Protein AF-A0A943FJ13-F1 (afdb_monomer)

Mean predicted aligned error: 11.62 Å

Foldseek 3Di:
DVVVVVVVVVVVVVVVVPPPPDDPPQWWKFKACPDDDDDDDDDDHRHTDRDPQVNLVNDAAAIEIETPEAAEDDDAEEREHQHHYEYADQQYEYEDPHYEYYEYQAEYEYAAYEYHYAFEHYEWDNLHEYEDDQNYEYEHEHQEQRGEHYEAWAANTEYAFNHEFEYAYNESYEYAAAPGTANYEYHYAANYHFEHPHLFYESYEYRHQEEYEAAEEEAEDCARYEYAAYEYEHQEYEFFNEHAADDADDDQRGGGRRRASYEQEDACGNSHHHHAAHNEYEFDGPHDWNYYFDYHNPDDDTAACRYQWYKTQHDDQRRHHPQWFWFDDPRITIIDGQPCDAFGKTQDFGDHDPQKDWDQDPVRITTIHGDDDDDDDDPPPDDDDDDDDDDDDDDDDDDDDDDDDDDDDDDDDDDDDDDDDD

Sequence (422 aa):
MKKALATILALVMAIGLCSVSWADDPVTLKVDPSVSYTTAPARAADATYKTIAEAITAAQAGDTIALVNDLTVDGDSYTEVKKALTIDFGGCTMTVAAGGGFDVYSDLTLKNGTLECLKWAAWVQSGAKLTVAADMVINATSTDANKGGITVQNTGSEVTVYGKVTAAGGAAISGIGNASDGGVTINIEDGAVVTNTNDGGLGIYYPNTSNLNIKGGTITGATGIYVKCGSVSVTGGTIVGNGAKADYAYYGNGGNPTGEALVIDKCNYPGGDPAVSITGGTFSSTNANAVGSYVGNNATGVVTGFITGGTFSSDVDAYVAADKIVQKDGGAYKVVADGAITSGTYTSQPTVPSGYKATKNDDGTWTVTKISYYYYPSTSDTTTSTTTKGSPKTFDAGIAVYVGMALTSAAGVAFVGKKRED

Nearest PDB structures (foldseek):
  3lmw-assembly2_B  TM=2.935E-01  e=5.568E+00  Alteromonas macleodii
  5awf-assembly1_A  TM=1.704E-01  e=4.156E+00  Escherichia coli K-12

Radius of gyration: 32.46 Å; Cα contacts (8 Å, |Δi|>4): 1187; chains: 1; bounding box: 78×74×121 Å

Structure (mmCIF, N/CA/C/O backbone):
data_AF-A0A943FJ13-F1
#
_entry.id   AF-A0A943FJ13-F1
#
loop_
_atom_site.group_PDB
_atom_site.id
_atom_site.type_symbol
_atom_site.label_atom_id
_atom_site.label_alt_id
_atom_site.label_comp_id
_atom_site.label_asym_id
_atom_site.label_entity_id
_atom_site.label_seq_id
_atom_site.pdbx_PDB_ins_code
_atom_site.Cartn_x
_atom_site.Cartn_y
_atom_site.Cartn_z
_atom_site.occupancy
_atom_site.B_iso_or_equiv
_atom_site.auth_seq_id
_atom_site.auth_comp_id
_atom_site.auth_asym_id
_atom_site.auth_atom_id
_atom_site.pdbx_PDB_model_num
ATOM 1 N N . MET A 1 1 ? -48.781 27.548 -11.319 1.00 54.28 1 MET A N 1
ATOM 2 C CA . MET A 1 1 ? -47.658 26.582 -11.268 1.00 54.28 1 MET A CA 1
ATOM 3 C C . MET A 1 1 ? -46.482 27.033 -10.400 1.00 54.28 1 MET A C 1
ATOM 5 O O . MET A 1 1 ? -46.085 26.258 -9.547 1.00 54.28 1 MET A O 1
ATOM 9 N N . LYS A 1 2 ? -45.962 28.268 -10.515 1.00 48.81 2 LYS A N 1
ATOM 10 C CA . LYS A 1 2 ? -44.795 28.710 -9.713 1.00 48.81 2 LYS A CA 1
ATOM 11 C C . LYS A 1 2 ? -45.011 28.726 -8.185 1.00 48.81 2 LYS A C 1
ATOM 13 O O . LYS A 1 2 ? -44.095 28.392 -7.448 1.00 48.81 2 LYS A O 1
ATOM 18 N N . LYS A 1 3 ? -46.220 29.055 -7.702 1.00 51.66 3 LYS A N 1
ATOM 19 C CA . LYS A 1 3 ? -46.510 29.097 -6.253 1.00 51.66 3 LYS A CA 1
ATOM 20 C C . LYS A 1 3 ? -46.591 27.712 -5.599 1.00 51.66 3 LYS A C 1
ATOM 22 O O . LYS A 1 3 ? -46.098 27.573 -4.493 1.00 51.66 3 LYS A O 1
ATOM 27 N N . ALA A 1 4 ? -47.131 26.708 -6.299 1.00 53.12 4 ALA A N 1
ATOM 28 C CA . ALA A 1 4 ? -47.214 25.328 -5.806 1.00 53.12 4 ALA A CA 1
ATOM 29 C C . ALA A 1 4 ? -45.840 24.636 -5.781 1.00 53.12 4 ALA A C 1
ATOM 31 O O . ALA A 1 4 ? -45.531 23.899 -4.851 1.00 53.12 4 ALA A O 1
ATOM 32 N N . LEU A 1 5 ? -44.982 24.935 -6.765 1.00 54.38 5 LEU A N 1
ATOM 33 C CA . LEU A 1 5 ? -43.621 24.400 -6.815 1.00 54.38 5 LEU A CA 1
ATOM 34 C C . LEU A 1 5 ? -42.754 24.935 -5.663 1.00 54.38 5 LEU A C 1
ATOM 36 O O . LEU A 1 5 ? -41.988 24.182 -5.075 1.00 54.38 5 LEU A O 1
ATOM 40 N N . ALA A 1 6 ? -42.929 26.207 -5.287 1.00 61.34 6 ALA A N 1
ATOM 41 C CA . ALA A 1 6 ? -42.230 26.800 -4.148 1.00 61.34 6 ALA A CA 1
ATOM 42 C C . ALA A 1 6 ? -42.679 26.212 -2.797 1.00 61.34 6 ALA A C 1
ATOM 44 O O . ALA A 1 6 ? -41.857 26.058 -1.900 1.00 61.34 6 ALA A O 1
ATOM 45 N N . THR A 1 7 ? -43.958 25.842 -2.649 1.00 61.25 7 THR A N 1
ATOM 46 C CA . THR A 1 7 ? -44.456 25.205 -1.415 1.00 61.25 7 THR A CA 1
ATOM 47 C C . THR A 1 7 ? -43.967 23.766 -1.284 1.00 61.25 7 THR A C 1
ATOM 49 O O . THR A 1 7 ? -43.598 23.351 -0.192 1.00 61.25 7 THR A O 1
ATOM 52 N N . ILE A 1 8 ? -43.898 23.024 -2.394 1.00 64.06 8 ILE A N 1
ATOM 53 C CA . ILE A 1 8 ? -43.337 21.665 -2.421 1.00 64.06 8 ILE A CA 1
ATOM 54 C C . ILE A 1 8 ? -41.833 21.703 -2.136 1.00 64.06 8 ILE A C 1
ATOM 56 O O . ILE A 1 8 ? -41.353 20.919 -1.328 1.00 64.06 8 ILE A O 1
ATOM 60 N N . LEU A 1 9 ? -41.093 22.650 -2.721 1.00 59.88 9 LEU A N 1
ATOM 61 C CA . LEU A 1 9 ? -39.654 22.780 -2.479 1.00 59.88 9 LEU A CA 1
ATOM 62 C C . LEU A 1 9 ? -39.345 23.185 -1.026 1.00 59.88 9 LEU A C 1
ATOM 64 O O . LEU A 1 9 ? -38.411 22.658 -0.432 1.00 59.88 9 LEU A O 1
ATOM 68 N N . ALA A 1 10 ? -40.157 24.061 -0.426 1.00 60.78 10 ALA A N 1
ATOM 69 C CA . ALA A 1 10 ? -40.035 24.415 0.989 1.00 60.78 10 ALA A CA 1
ATOM 70 C C . ALA A 1 10 ? -40.387 23.242 1.923 1.00 60.78 10 ALA A C 1
ATOM 72 O O . ALA A 1 10 ? -39.731 23.067 2.944 1.00 60.78 10 ALA A O 1
ATOM 73 N N . LEU A 1 11 ? -41.370 22.408 1.564 1.00 53.53 11 LEU A N 1
ATOM 74 C CA . LEU A 1 11 ? -41.727 21.214 2.333 1.00 53.53 11 LEU A CA 1
ATOM 75 C C . LEU A 1 11 ? -40.648 20.120 2.224 1.00 53.53 11 LEU A C 1
ATOM 77 O O . LEU A 1 11 ? -40.318 19.497 3.224 1.00 53.53 11 LEU A O 1
ATOM 81 N N . VAL A 1 12 ? -40.041 19.933 1.046 1.00 62.28 12 VAL A N 1
ATOM 82 C CA . VAL A 1 12 ? -38.918 18.997 0.834 1.00 62.28 12 VAL A CA 1
ATOM 83 C C . VAL A 1 12 ? -37.669 19.447 1.599 1.00 62.28 12 VAL A C 1
ATOM 85 O O . VAL A 1 12 ? -37.006 18.620 2.218 1.00 62.28 12 VAL A O 1
ATOM 88 N N . MET A 1 13 ? -37.382 20.752 1.635 1.00 68.31 13 MET A N 1
ATOM 89 C CA . MET A 1 13 ? -36.284 21.282 2.453 1.00 68.31 13 MET A CA 1
ATOM 90 C C . MET A 1 13 ? -36.580 21.208 3.959 1.00 68.31 13 MET A C 1
ATOM 92 O O . MET A 1 13 ? -35.665 20.957 4.736 1.00 68.31 13 MET A O 1
ATOM 96 N N . ALA A 1 14 ? -37.839 21.356 4.385 1.00 53.69 14 ALA A N 1
ATOM 97 C CA . ALA A 1 14 ? -38.231 21.198 5.788 1.00 53.69 14 ALA A CA 1
ATOM 98 C C . ALA A 1 14 ? -38.194 19.730 6.258 1.00 53.69 14 ALA A C 1
ATOM 100 O O . ALA A 1 14 ? -37.802 19.472 7.390 1.00 53.69 14 ALA A O 1
ATOM 101 N N . ILE A 1 15 ? -38.518 18.762 5.390 1.00 55.47 15 ILE A N 1
ATOM 102 C CA . ILE A 1 15 ? -38.408 17.323 5.697 1.00 55.47 15 ILE A CA 1
ATOM 103 C C . ILE A 1 15 ? -36.936 16.872 5.768 1.00 55.47 15 ILE A C 1
ATOM 105 O O . ILE A 1 15 ? -36.626 15.964 6.530 1.00 55.47 15 ILE A O 1
ATOM 109 N N . GLY A 1 16 ? -36.019 17.539 5.054 1.00 53.47 16 GLY A N 1
ATOM 110 C CA . GLY A 1 16 ? -34.569 17.328 5.193 1.00 53.47 16 GLY A CA 1
ATOM 111 C C . GLY A 1 16 ? -33.933 17.968 6.440 1.00 53.47 16 GLY A C 1
ATOM 112 O O . GLY A 1 16 ? -32.789 17.657 6.754 1.00 53.47 16 GLY A O 1
ATOM 113 N N . LEU A 1 17 ? -34.655 18.855 7.141 1.00 48.06 17 LEU A N 1
ATOM 114 C CA . LEU A 1 17 ? -34.206 19.545 8.363 1.00 48.06 17 LEU A CA 1
ATOM 115 C C . LEU A 1 17 ? -34.873 19.034 9.645 1.00 48.06 17 LEU A C 1
ATOM 117 O O . LEU A 1 17 ? -34.413 19.349 10.742 1.00 48.06 17 LEU A O 1
ATOM 121 N N . CYS A 1 18 ? -35.936 18.240 9.536 1.00 46.47 18 CYS A N 1
ATOM 122 C CA . CYS A 1 18 ? -36.378 17.416 10.646 1.00 46.47 18 CYS A CA 1
ATOM 123 C C . CYS A 1 18 ? -35.369 16.278 10.787 1.00 46.47 18 CYS A C 1
ATOM 125 O O . CYS A 1 18 ? -35.421 15.311 10.029 1.00 46.47 18 CYS A O 1
ATOM 127 N N . SER A 1 19 ? -34.456 16.386 11.756 1.00 51.34 19 SER A N 1
ATOM 128 C CA . SER A 1 19 ? -33.797 15.206 12.296 1.00 51.34 19 SER A CA 1
ATOM 129 C C . SER A 1 19 ? -34.906 14.234 12.671 1.00 51.34 19 SER A C 1
ATOM 131 O O . SER A 1 19 ? -35.690 14.451 13.596 1.00 51.34 19 SER A O 1
ATOM 133 N N . VAL A 1 20 ? -35.038 13.180 11.880 1.00 51.69 20 VAL A N 1
ATOM 134 C CA . VAL A 1 20 ? -35.719 11.979 12.312 1.00 51.69 20 VAL A CA 1
ATOM 135 C C . VAL A 1 20 ? -34.952 11.517 13.547 1.00 51.69 20 VAL A C 1
ATOM 137 O O . VAL A 1 20 ? -33.942 10.837 13.438 1.00 51.69 20 VAL A O 1
ATOM 140 N N . SER A 1 21 ? -35.407 11.943 14.730 1.00 51.91 21 SER A N 1
ATOM 141 C CA . SER A 1 21 ? -35.077 11.317 16.007 1.00 51.91 21 SER A CA 1
ATOM 142 C C . SER A 1 21 ? -35.782 9.961 16.027 1.00 51.91 21 SER A C 1
ATOM 144 O O . SER A 1 21 ? -36.773 9.746 16.727 1.00 51.91 21 SER A O 1
ATOM 146 N N . TRP A 1 22 ? -35.364 9.077 15.132 1.00 45.53 22 TRP A N 1
ATOM 147 C CA . TRP A 1 22 ? -35.743 7.685 15.189 1.00 45.53 22 TRP A CA 1
ATOM 148 C C . TRP A 1 22 ? -34.782 7.057 16.175 1.00 45.53 22 TRP A C 1
ATOM 150 O O . TRP A 1 22 ? -33.584 7.059 15.933 1.00 45.53 22 TRP A O 1
ATOM 160 N N . ALA A 1 23 ? -35.366 6.678 17.310 1.00 41.59 23 ALA A N 1
ATOM 161 C CA . ALA A 1 23 ? -34.898 5.708 18.282 1.00 41.59 23 ALA A CA 1
ATOM 162 C C . ALA A 1 23 ? -33.373 5.532 18.371 1.00 41.59 23 ALA A C 1
ATOM 164 O O . ALA A 1 23 ? -32.757 4.923 17.500 1.00 41.59 23 ALA A O 1
ATOM 165 N N . ASP A 1 24 ? -32.813 5.950 19.512 1.00 48.47 24 ASP A N 1
ATOM 166 C CA . ASP A 1 24 ? -31.720 5.221 20.159 1.00 48.47 24 ASP A CA 1
ATOM 167 C C . ASP A 1 24 ? -32.179 3.763 20.346 1.00 48.47 24 ASP A C 1
ATOM 169 O O . ASP A 1 24 ? -32.567 3.356 21.443 1.00 48.47 24 ASP A O 1
ATOM 173 N N . ASP A 1 25 ? -32.215 2.964 19.280 1.00 48.44 25 ASP A N 1
ATOM 174 C CA . ASP A 1 25 ? -32.141 1.527 19.454 1.00 48.44 25 ASP A CA 1
ATOM 175 C C . ASP A 1 25 ? -30.810 1.315 20.181 1.00 48.44 25 ASP A C 1
ATOM 177 O O . ASP A 1 25 ? -29.758 1.700 19.660 1.00 48.44 25 ASP A O 1
ATOM 181 N N . PRO A 1 26 ? -30.826 0.832 21.435 1.00 56.75 26 PRO A N 1
ATOM 182 C CA . PRO A 1 26 ? -29.617 0.780 22.231 1.00 56.75 26 PRO A CA 1
ATOM 183 C C . PRO A 1 26 ? -28.610 -0.117 21.514 1.00 56.75 26 PRO A C 1
ATOM 185 O O . PRO A 1 26 ? -28.847 -1.317 21.347 1.00 56.75 26 PRO A O 1
ATOM 188 N N . VAL A 1 27 ? -27.478 0.461 21.101 1.00 63.78 27 VAL A N 1
ATOM 189 C CA . VAL A 1 27 ? -26.366 -0.324 20.567 1.00 63.78 27 VAL A CA 1
ATOM 190 C C . VAL A 1 27 ? -25.996 -1.367 21.614 1.00 63.78 27 VAL A C 1
ATOM 192 O O . VAL A 1 27 ? -25.780 -1.050 22.786 1.00 63.78 27 VAL A O 1
ATOM 195 N N . THR A 1 28 ? -25.991 -2.629 21.197 1.00 73.00 28 THR A N 1
ATOM 196 C CA . THR A 1 28 ? -25.788 -3.770 22.084 1.00 73.00 28 THR A CA 1
ATOM 197 C C . THR A 1 28 ? -24.521 -4.500 21.651 1.00 73.00 28 THR A C 1
ATOM 199 O O . THR A 1 28 ? -24.536 -5.346 20.769 1.00 73.00 28 THR A O 1
ATOM 202 N N . LEU A 1 29 ? -23.389 -4.174 22.262 1.00 80.56 29 LEU A N 1
ATOM 203 C CA . LEU A 1 29 ? -22.121 -4.854 21.990 1.00 80.56 29 LEU A CA 1
ATOM 204 C C . LEU A 1 29 ? -22.019 -6.115 22.836 1.00 80.56 29 LEU A C 1
ATOM 206 O O . LEU A 1 29 ? -22.237 -6.040 24.043 1.00 80.56 29 LEU A O 1
ATOM 210 N N . LYS A 1 30 ? -21.637 -7.245 22.244 1.00 81.44 30 LYS A N 1
ATOM 211 C CA . LYS A 1 30 ? -21.411 -8.496 22.981 1.00 81.44 30 LYS A CA 1
ATOM 212 C C . LYS A 1 30 ? -19.928 -8.776 23.137 1.00 81.44 30 LYS A C 1
ATOM 214 O O . LYS A 1 30 ? -19.161 -8.516 22.218 1.00 81.44 30 LYS A O 1
ATOM 219 N N . VAL A 1 31 ? -19.536 -9.350 24.270 1.00 78.06 31 VAL A N 1
ATOM 220 C CA . VAL A 1 31 ? -18.182 -9.891 24.453 1.00 78.06 31 VAL A CA 1
ATOM 221 C C . VAL A 1 31 ? -18.281 -11.385 24.711 1.00 78.06 31 VAL A C 1
ATOM 223 O O . VAL A 1 31 ? -18.960 -11.788 25.655 1.00 78.06 31 VAL A O 1
ATOM 226 N N . ASP A 1 32 ? -17.642 -12.189 23.863 1.00 77.06 32 ASP A N 1
ATOM 227 C CA . ASP A 1 32 ? -17.625 -13.648 23.992 1.00 77.06 32 ASP A CA 1
ATOM 228 C C . ASP A 1 32 ? -16.552 -14.088 25.009 1.00 77.06 32 ASP A C 1
ATOM 230 O O . ASP A 1 32 ? -15.364 -13.889 24.747 1.00 77.06 32 ASP A O 1
ATOM 234 N N . PRO A 1 33 ? -16.940 -14.685 26.157 1.00 64.56 33 PRO A N 1
ATOM 235 C CA . PRO A 1 33 ? -16.017 -15.134 27.194 1.00 64.56 33 PRO A CA 1
ATOM 236 C C . PRO A 1 33 ? -15.471 -16.554 26.958 1.00 64.56 33 PRO A C 1
ATOM 238 O O . PRO A 1 33 ? -14.921 -17.144 27.888 1.00 64.56 33 PRO A O 1
ATOM 241 N N . SER A 1 34 ? -15.655 -17.156 25.775 1.00 64.56 34 SER A N 1
ATOM 242 C CA . SER A 1 34 ? -15.267 -18.547 25.477 1.00 64.56 34 SER A CA 1
ATOM 243 C C . SER A 1 34 ? -13.762 -18.857 25.624 1.00 64.56 34 SER A C 1
ATOM 245 O O . SER A 1 34 ? -13.361 -20.019 25.521 1.00 64.56 34 SER A O 1
ATOM 247 N N . VAL A 1 35 ? -12.935 -17.861 25.965 1.00 53.75 35 VAL A N 1
ATOM 248 C CA . VAL A 1 35 ? -11.511 -17.995 26.293 1.00 53.75 35 VAL A CA 1
ATOM 249 C C . VAL A 1 35 ? -11.299 -17.756 27.798 1.00 53.75 35 VAL A C 1
ATOM 251 O O . VAL A 1 35 ? -11.453 -16.655 28.312 1.00 53.75 35 VAL A O 1
ATOM 254 N N . SER A 1 36 ? -10.974 -18.812 28.548 1.00 44.34 36 SER A N 1
ATOM 255 C CA . SER A 1 36 ? -10.918 -18.785 30.018 1.00 44.34 36 SER A CA 1
ATOM 256 C C . SER A 1 36 ? -9.566 -18.334 30.592 1.00 44.34 36 SER A C 1
ATOM 258 O O . SER A 1 36 ? -8.538 -18.923 30.254 1.00 44.34 36 SER A O 1
ATOM 260 N N . TYR A 1 37 ? -9.581 -17.428 31.582 1.00 45.62 37 TYR A N 1
ATOM 261 C CA . TYR A 1 37 ? -8.458 -17.179 32.501 1.00 45.62 37 TYR A CA 1
ATOM 262 C C . TYR A 1 37 ? -8.814 -17.491 33.958 1.00 45.62 37 TYR A C 1
ATOM 264 O O . TYR A 1 37 ? -9.945 -17.327 34.420 1.00 45.62 37 TYR A O 1
ATOM 272 N N . THR A 1 38 ? -7.803 -17.919 34.710 1.00 42.84 38 THR A N 1
ATOM 273 C CA . THR A 1 38 ? -7.877 -18.204 36.143 1.00 42.84 38 THR A CA 1
ATOM 274 C C . THR A 1 38 ? -8.174 -16.920 36.927 1.00 42.84 38 THR A C 1
ATOM 276 O O . THR A 1 38 ? -7.341 -16.019 36.965 1.00 42.84 38 THR A O 1
ATOM 279 N N . THR A 1 39 ? -9.340 -16.862 37.584 1.00 46.12 39 THR A N 1
ATOM 280 C CA . THR A 1 39 ? -9.834 -15.800 38.501 1.00 46.12 39 THR A CA 1
ATOM 281 C C . THR A 1 39 ? -10.393 -14.497 37.901 1.00 46.12 39 THR A C 1
ATOM 283 O O . THR A 1 39 ? -10.200 -13.418 38.454 1.00 46.12 39 THR A O 1
ATOM 286 N N . ALA A 1 40 ? -11.177 -14.579 36.826 1.00 44.56 40 ALA A N 1
ATOM 287 C CA . ALA A 1 40 ? -12.059 -13.475 36.430 1.00 44.56 40 ALA A CA 1
ATOM 288 C C . ALA A 1 40 ? -13.373 -13.491 37.246 1.00 44.56 40 ALA A C 1
ATOM 290 O O . ALA A 1 40 ? -13.840 -14.581 37.592 1.00 44.56 40 ALA A O 1
ATOM 291 N N . PRO A 1 41 ? -14.011 -12.338 37.543 1.00 47.97 41 PRO A N 1
ATOM 292 C CA . PRO A 1 41 ? -15.395 -12.344 38.016 1.00 47.97 41 PRO A CA 1
ATOM 293 C C . PRO A 1 41 ? -16.268 -13.089 36.999 1.00 47.97 41 PRO A C 1
ATOM 295 O O . PRO A 1 41 ? -16.017 -13.005 35.797 1.00 47.97 41 PRO A O 1
ATOM 298 N N . ALA A 1 42 ? -17.277 -13.825 37.473 1.00 50.62 42 ALA A N 1
ATOM 299 C CA . ALA A 1 42 ? -18.216 -14.526 36.604 1.00 50.62 42 ALA A CA 1
ATOM 300 C C . ALA A 1 42 ? -18.863 -13.521 35.637 1.00 50.62 42 ALA A C 1
ATOM 302 O O . ALA A 1 42 ? -19.718 -12.727 36.028 1.00 50.62 42 ALA A O 1
ATOM 303 N N . ARG A 1 43 ? -18.411 -13.519 34.383 1.00 59.66 43 ARG A N 1
ATOM 304 C CA . ARG A 1 43 ? -18.986 -12.702 33.322 1.00 59.66 43 ARG A CA 1
ATOM 305 C C . ARG A 1 43 ? -20.122 -13.517 32.721 1.00 59.66 43 ARG A C 1
ATOM 307 O O . ARG A 1 43 ? -19.913 -14.668 32.345 1.00 59.66 43 ARG A O 1
ATOM 314 N N . ALA A 1 44 ? -21.331 -12.963 32.699 1.00 59.50 44 ALA A N 1
ATOM 315 C CA . ALA A 1 44 ? -22.440 -13.634 32.036 1.00 59.50 44 ALA A CA 1
ATOM 316 C C . ALA A 1 44 ? -22.083 -13.817 30.553 1.00 59.50 44 ALA A C 1
ATOM 318 O O . ALA A 1 44 ? -21.618 -12.867 29.916 1.00 59.50 44 ALA A O 1
ATOM 319 N N . ALA A 1 45 ? -22.298 -15.021 30.016 1.00 61.75 45 ALA A N 1
ATOM 320 C CA . ALA A 1 45 ? -22.388 -15.192 28.572 1.00 61.75 45 ALA A CA 1
ATOM 321 C C . ALA A 1 45 ? -23.427 -14.180 28.053 1.00 61.75 45 ALA A C 1
ATOM 323 O O . ALA A 1 45 ? -24.468 -14.010 28.687 1.00 61.75 45 ALA A O 1
ATOM 324 N N . ASP A 1 46 ? -23.102 -13.461 26.976 1.00 65.81 46 ASP A N 1
ATOM 325 C CA . ASP A 1 46 ? -23.937 -12.399 26.393 1.00 65.81 46 ASP A CA 1
ATOM 326 C C . ASP A 1 46 ? -24.040 -11.079 27.183 1.00 65.81 46 ASP A C 1
ATOM 328 O O . ASP A 1 46 ? -25.014 -10.343 27.023 1.00 65.81 46 ASP A O 1
ATOM 332 N N . ALA A 1 47 ? -23.045 -10.720 28.003 1.00 76.44 47 ALA A N 1
ATOM 333 C CA . ALA A 1 47 ? -22.986 -9.369 28.568 1.00 76.44 47 ALA A CA 1
ATOM 334 C C . ALA A 1 47 ? -23.011 -8.298 27.456 1.00 76.44 47 ALA A C 1
ATOM 336 O O . ALA A 1 47 ? -22.237 -8.373 26.499 1.00 76.44 47 ALA A O 1
ATOM 337 N N . THR A 1 48 ? -23.894 -7.304 27.608 1.00 84.25 48 THR A N 1
ATOM 338 C CA . THR A 1 48 ? -24.130 -6.249 26.616 1.00 84.25 48 THR A CA 1
ATOM 339 C C . THR A 1 48 ? -23.562 -4.905 27.058 1.00 84.25 48 THR A C 1
ATOM 341 O O . THR A 1 48 ? -23.768 -4.508 28.208 1.00 84.25 48 THR A O 1
ATOM 344 N N . TYR A 1 49 ? -22.931 -4.164 26.150 1.00 86.56 49 TYR A N 1
ATOM 345 C CA . TYR A 1 49 ? -22.353 -2.841 26.420 1.00 86.56 49 TYR A CA 1
ATOM 346 C C . TYR A 1 49 ? -22.894 -1.792 25.449 1.00 86.56 49 TYR A C 1
ATOM 348 O O . TYR A 1 49 ? -23.196 -2.122 24.303 1.00 86.56 49 TYR A O 1
ATOM 356 N N . LYS A 1 50 ? -23.000 -0.536 25.901 1.00 84.62 50 LYS A N 1
ATOM 357 C CA . LYS A 1 50 ? -23.515 0.573 25.080 1.00 84.62 50 LYS A CA 1
ATOM 358 C C . LYS A 1 50 ? -22.432 1.203 24.216 1.00 84.62 50 LYS A C 1
ATOM 360 O O . LYS A 1 50 ? -22.712 1.675 23.122 1.00 84.62 50 LYS A O 1
ATOM 365 N N . THR A 1 51 ? -21.198 1.226 24.717 1.00 89.50 51 THR A N 1
ATOM 366 C CA . THR A 1 51 ? -20.058 1.832 24.024 1.00 89.50 51 THR A CA 1
ATOM 367 C C . THR A 1 51 ? -18.934 0.828 23.803 1.00 89.50 51 THR A C 1
ATOM 369 O O . THR A 1 51 ? -18.732 -0.102 24.592 1.00 89.50 51 THR A O 1
ATOM 372 N N . ILE A 1 52 ? -18.150 1.049 22.745 1.00 92.00 52 ILE A N 1
ATOM 373 C CA . ILE A 1 52 ? -16.976 0.219 22.449 1.00 92.00 52 ILE A CA 1
ATOM 374 C C . ILE A 1 52 ? -15.944 0.266 23.588 1.00 92.00 52 ILE A C 1
ATOM 376 O O . ILE A 1 52 ? -15.343 -0.751 23.927 1.00 92.00 52 ILE A O 1
ATOM 380 N N . ALA A 1 53 ? -15.791 1.423 24.241 1.00 91.31 53 ALA A N 1
ATOM 381 C CA . ALA A 1 53 ? -14.851 1.617 25.340 1.00 91.31 53 ALA A CA 1
ATOM 382 C C . ALA A 1 53 ? -15.232 0.797 26.587 1.00 91.31 53 ALA A C 1
ATOM 384 O O . ALA A 1 53 ? -14.364 0.192 27.222 1.00 91.31 53 ALA A O 1
ATOM 385 N N . GLU A 1 54 ? -16.524 0.725 26.923 1.00 90.50 54 GLU A N 1
ATOM 386 C CA . GLU A 1 54 ? -17.023 -0.134 28.006 1.00 90.50 54 GLU A CA 1
ATOM 387 C C . GLU A 1 54 ? -16.787 -1.618 27.694 1.00 90.50 54 GLU A C 1
ATOM 389 O O . GLU A 1 54 ? -16.313 -2.360 28.560 1.00 90.50 54 GLU A O 1
ATOM 394 N N . ALA A 1 55 ? -17.053 -2.039 26.451 1.00 91.19 55 ALA A N 1
ATOM 395 C CA . ALA A 1 55 ? -16.822 -3.414 26.014 1.00 91.19 55 ALA A CA 1
ATOM 396 C C . ALA A 1 55 ? -15.337 -3.805 26.127 1.00 91.19 55 ALA A C 1
ATOM 398 O O . ALA A 1 55 ? -15.024 -4.838 26.720 1.00 91.19 55 ALA A O 1
ATOM 399 N N . ILE A 1 56 ? -14.419 -2.953 25.649 1.00 92.62 56 ILE A N 1
ATOM 400 C CA . ILE A 1 56 ? -12.958 -3.150 25.744 1.00 92.62 56 ILE A CA 1
ATOM 401 C C . ILE A 1 56 ? -12.483 -3.170 27.203 1.00 92.62 56 ILE A C 1
ATOM 403 O O . ILE A 1 56 ? -11.641 -3.989 27.592 1.00 92.62 56 ILE A O 1
ATOM 407 N N . THR A 1 57 ? -13.025 -2.282 28.040 1.00 92.12 57 THR A N 1
ATOM 408 C CA . THR A 1 57 ? -12.680 -2.224 29.468 1.00 92.12 57 THR A CA 1
ATOM 409 C C . THR A 1 57 ? -13.007 -3.544 30.151 1.00 92.12 57 THR A C 1
ATOM 411 O O . THR A 1 57 ? -12.172 -4.089 30.878 1.00 92.12 57 THR A O 1
ATOM 414 N N . ALA A 1 58 ? -14.190 -4.086 29.868 1.00 88.44 58 ALA A N 1
ATOM 415 C CA . ALA A 1 58 ? -14.635 -5.344 30.435 1.00 88.44 58 ALA A CA 1
ATOM 416 C C . ALA A 1 58 ? -13.959 -6.573 29.792 1.00 88.44 58 ALA A C 1
ATOM 418 O O . ALA A 1 58 ? -13.856 -7.603 30.456 1.00 88.44 58 ALA A O 1
ATOM 419 N N . ALA A 1 59 ? -13.499 -6.476 28.536 1.00 88.75 59 ALA A N 1
ATOM 420 C CA . ALA A 1 59 ? -12.867 -7.566 27.793 1.00 88.75 59 ALA A CA 1
ATOM 421 C C . ALA A 1 59 ? -11.562 -8.073 28.428 1.00 88.75 59 ALA A C 1
ATOM 423 O O . ALA A 1 59 ? -10.815 -7.321 29.067 1.00 88.75 59 ALA A O 1
ATOM 424 N N . GLN A 1 60 ? -11.272 -9.355 28.232 1.00 89.75 60 GLN A N 1
ATOM 425 C CA . GLN A 1 60 ? -9.993 -9.993 28.529 1.00 89.75 60 GLN A CA 1
ATOM 426 C C . GLN A 1 60 ? -9.153 -10.114 27.255 1.00 89.75 60 GLN A C 1
ATOM 428 O O . GLN A 1 60 ? -9.659 -9.962 26.147 1.00 89.75 60 GLN A O 1
ATOM 433 N N . ALA A 1 61 ? -7.848 -10.342 27.409 1.00 91.62 61 ALA A N 1
ATOM 434 C CA . ALA A 1 61 ? -6.997 -10.584 26.250 1.00 91.62 61 ALA A CA 1
ATOM 435 C C . ALA A 1 61 ? -7.477 -11.845 25.502 1.00 91.62 61 ALA A C 1
ATOM 437 O O . ALA A 1 61 ? -7.767 -12.851 26.130 1.00 91.62 61 ALA A O 1
ATOM 438 N N . GLY A 1 62 ? -7.562 -11.794 24.178 1.00 90.06 62 GLY A N 1
ATOM 439 C CA . GLY A 1 62 ? -8.092 -12.864 23.334 1.00 90.06 62 GLY A CA 1
ATOM 440 C C . GLY A 1 62 ? -9.609 -12.828 23.116 1.00 90.06 62 GLY A C 1
ATOM 441 O O . GLY A 1 62 ? -10.084 -13.556 22.247 1.00 90.06 62 GLY A O 1
ATOM 442 N N . ASP A 1 63 ? -10.361 -11.986 23.833 1.00 91.44 63 ASP A N 1
ATOM 443 C CA . ASP A 1 63 ? -11.815 -11.881 23.652 1.00 91.44 63 ASP A CA 1
ATOM 444 C C . ASP A 1 63 ? -12.185 -11.359 22.252 1.00 91.44 63 ASP A C 1
ATOM 446 O O . ASP A 1 63 ? -11.454 -10.587 21.617 1.00 91.44 63 ASP A O 1
ATOM 450 N N . THR A 1 64 ? -13.392 -11.727 21.811 1.00 92.88 64 THR A N 1
ATOM 451 C CA . THR A 1 64 ? -14.057 -11.111 20.658 1.00 92.88 64 THR A CA 1
ATOM 452 C C . THR A 1 64 ? -15.176 -10.183 21.121 1.00 92.88 64 THR A C 1
ATOM 454 O O . THR A 1 64 ? -16.058 -10.594 21.877 1.00 92.88 64 THR A O 1
ATOM 457 N N . ILE A 1 65 ? -15.155 -8.943 20.636 1.00 93.38 65 ILE A N 1
ATOM 458 C CA . ILE A 1 65 ? -16.231 -7.961 20.780 1.00 93.38 65 ILE A CA 1
ATOM 459 C C . ILE A 1 65 ? -17.031 -7.947 19.477 1.00 93.38 65 ILE A C 1
ATOM 461 O O . ILE A 1 65 ? -16.456 -7.690 18.424 1.00 93.38 65 ILE A O 1
ATOM 465 N N . ALA A 1 66 ? -18.334 -8.208 19.542 1.00 93.25 66 ALA A N 1
ATOM 466 C CA . ALA A 1 66 ? -19.221 -8.221 18.384 1.00 93.25 66 ALA A CA 1
ATOM 467 C C . ALA A 1 66 ? -20.177 -7.021 18.394 1.00 93.25 66 ALA A C 1
ATOM 469 O O . ALA A 1 66 ? -20.873 -6.785 19.391 1.00 93.25 66 ALA A O 1
ATOM 470 N N . LEU A 1 67 ? -20.238 -6.295 17.277 1.00 91.38 67 LEU A N 1
ATOM 471 C CA . LEU A 1 67 ? -21.316 -5.347 16.995 1.00 91.38 67 LEU A CA 1
ATOM 472 C C . LEU A 1 67 ? -22.546 -6.124 16.512 1.00 91.38 67 LEU A C 1
ATOM 474 O O . LEU A 1 67 ? -22.430 -7.071 15.737 1.00 91.38 67 LEU A O 1
ATOM 478 N N . VAL A 1 68 ? -23.727 -5.723 16.984 1.00 88.81 68 VAL A N 1
ATOM 479 C CA . VAL A 1 68 ? -25.014 -6.292 16.531 1.00 88.81 68 VAL A CA 1
ATOM 480 C C . VAL A 1 68 ? -25.915 -5.257 15.848 1.00 88.81 68 VAL A C 1
ATOM 482 O O . VAL A 1 68 ? -26.927 -5.614 15.251 1.00 88.81 68 VAL A O 1
ATOM 485 N N . ASN A 1 69 ? -25.521 -3.986 15.917 1.00 88.88 69 ASN A N 1
ATOM 486 C CA . ASN A 1 69 ? -26.123 -2.836 15.257 1.00 88.88 69 ASN A CA 1
ATOM 487 C C . ASN A 1 69 ? -24.999 -1.865 14.876 1.00 88.88 69 ASN A C 1
ATOM 489 O O . ASN A 1 69 ? -23.906 -1.924 15.453 1.00 88.88 69 ASN A O 1
ATOM 493 N N . ASP A 1 70 ? -25.290 -0.946 13.956 1.00 92.12 70 ASP A N 1
ATOM 494 C CA . ASP A 1 70 ? -24.404 0.183 13.680 1.00 92.12 70 ASP A CA 1
ATOM 495 C C . ASP A 1 70 ? -24.130 0.978 14.967 1.00 92.12 70 ASP A C 1
ATOM 497 O O . ASP A 1 70 ? -25.010 1.145 15.815 1.00 92.12 70 ASP A O 1
ATOM 501 N N . LEU A 1 71 ? -22.892 1.446 15.124 1.00 91.50 71 LEU A N 1
ATOM 502 C CA . LEU A 1 71 ? -22.416 2.141 16.316 1.00 91.50 71 LEU A CA 1
ATOM 503 C C . LEU A 1 71 ? -21.855 3.507 15.937 1.00 91.50 71 LEU A C 1
ATOM 505 O O . LEU A 1 71 ? -20.846 3.590 15.243 1.00 91.50 71 LEU A O 1
ATOM 509 N N . THR A 1 72 ? -22.417 4.573 16.495 1.00 92.12 72 THR A N 1
ATOM 510 C CA . THR A 1 72 ? -21.785 5.896 16.458 1.00 92.12 72 THR A CA 1
ATOM 511 C C . THR A 1 72 ? -20.984 6.119 17.735 1.00 92.12 72 THR A C 1
ATOM 513 O O . THR A 1 72 ? -21.503 5.984 18.842 1.00 92.12 72 THR A O 1
ATOM 516 N N . VAL A 1 73 ? -19.708 6.463 17.585 1.00 90.19 73 VAL A N 1
ATOM 517 C CA . VAL A 1 73 ? -18.859 6.950 18.671 1.00 90.19 73 VAL A CA 1
ATOM 518 C C . VAL A 1 73 ? -18.801 8.467 18.590 1.00 90.19 73 VAL A C 1
ATOM 520 O O . VAL A 1 73 ? -18.168 9.040 17.697 1.00 90.19 73 VAL A O 1
ATOM 523 N N . ASP A 1 74 ? -19.467 9.099 19.549 1.00 81.12 74 ASP A N 1
ATOM 524 C CA . ASP A 1 74 ? -19.464 10.544 19.713 1.00 81.12 74 ASP A CA 1
ATOM 525 C C . ASP A 1 74 ? -18.203 11.028 20.437 1.00 81.12 74 ASP A C 1
ATOM 527 O O . ASP A 1 74 ? -17.677 10.376 21.341 1.00 81.12 74 ASP A O 1
ATOM 531 N N . GLY A 1 75 ? -17.751 12.228 20.070 1.00 76.50 75 GLY A N 1
ATOM 532 C CA . GLY A 1 75 ? -16.615 12.902 20.695 1.00 76.50 75 GLY A CA 1
ATOM 533 C C . GLY A 1 75 ? -15.349 12.925 19.840 1.00 76.50 75 GLY A C 1
ATOM 534 O O . GLY A 1 75 ? -15.225 12.243 18.824 1.00 76.50 75 GLY A O 1
ATOM 535 N N . ASP A 1 76 ? -14.402 13.766 20.259 1.00 76.62 76 ASP A N 1
ATOM 536 C CA . ASP A 1 76 ? -13.137 14.001 19.548 1.00 76.62 76 ASP A CA 1
ATOM 537 C C . ASP A 1 76 ? -11.971 13.129 20.064 1.00 76.62 76 ASP A C 1
ATOM 539 O O . ASP A 1 76 ? -10.794 13.463 19.922 1.00 76.62 76 ASP A O 1
ATOM 543 N N . SER A 1 77 ? -12.292 12.015 20.723 1.00 80.38 77 SER A N 1
ATOM 544 C CA . SER A 1 77 ? -11.316 11.065 21.260 1.00 80.38 77 SER A CA 1
ATOM 545 C C . SER A 1 77 ? -11.109 9.870 20.332 1.00 80.38 77 SER A C 1
ATOM 547 O O . SER A 1 77 ? -11.868 9.644 19.395 1.00 80.38 77 SER A O 1
ATOM 549 N N . TYR A 1 78 ? -10.081 9.088 20.627 1.00 89.50 78 TYR A N 1
ATOM 550 C CA . TYR A 1 78 ? -9.819 7.784 20.029 1.00 89.50 78 TYR A CA 1
ATOM 551 C C . TYR A 1 78 ? -10.114 6.662 21.024 1.00 89.50 78 TYR A C 1
ATOM 553 O O . TYR A 1 78 ? -10.175 6.887 22.234 1.00 89.50 78 TYR A O 1
ATOM 561 N N . THR A 1 79 ? -10.283 5.445 20.513 1.00 94.81 79 THR A N 1
ATOM 562 C CA . THR A 1 79 ? -10.527 4.255 21.333 1.00 94.81 79 THR A CA 1
ATOM 563 C C . THR A 1 79 ? -9.222 3.501 21.561 1.00 94.81 79 THR A C 1
ATOM 565 O O . THR A 1 79 ? -8.671 2.911 20.636 1.00 94.81 79 THR A O 1
ATOM 568 N N . GLU A 1 80 ? -8.715 3.504 22.793 1.00 96.62 80 GLU A N 1
ATOM 569 C CA . GLU A 1 80 ? -7.501 2.754 23.129 1.00 96.62 80 GLU A CA 1
ATOM 570 C C . GLU A 1 80 ? -7.767 1.244 23.229 1.00 96.62 80 GLU A C 1
ATOM 572 O O . GLU A 1 80 ? -8.706 0.797 23.891 1.00 96.62 80 GLU A O 1
ATOM 577 N N . VAL A 1 81 ? -6.865 0.447 22.657 1.00 98.00 81 VAL A N 1
ATOM 578 C CA . VAL A 1 81 ? -6.833 -1.013 22.777 1.00 98.00 81 VAL A CA 1
ATOM 579 C C . VAL A 1 81 ? -5.509 -1.424 23.412 1.00 98.00 81 VAL A C 1
ATOM 581 O O . VAL A 1 81 ? -4.453 -1.376 22.788 1.00 98.00 81 VAL A O 1
ATOM 584 N N . LYS A 1 82 ? -5.568 -1.825 24.685 1.00 97.75 82 LYS A N 1
ATOM 585 C CA . LYS A 1 82 ? -4.399 -2.202 25.511 1.00 97.75 82 LYS A CA 1
ATOM 586 C C . LYS A 1 82 ? -4.358 -3.691 25.873 1.00 97.75 82 LYS A C 1
ATOM 588 O O . LYS A 1 82 ? -3.567 -4.106 26.714 1.00 97.75 82 LYS A O 1
ATOM 593 N N . LYS A 1 83 ? -5.231 -4.491 25.264 1.00 95.19 83 LYS A N 1
ATOM 594 C CA . LYS A 1 83 ? -5.324 -5.947 25.426 1.00 95.19 83 LYS A CA 1
ATOM 595 C C . LYS A 1 83 ? -5.480 -6.557 24.042 1.00 95.19 83 LYS A C 1
ATOM 597 O O . LYS A 1 83 ? -6.100 -5.922 23.192 1.00 95.19 83 LYS A O 1
ATOM 602 N N . ALA A 1 84 ? -4.952 -7.761 23.845 1.00 97.00 84 ALA A N 1
ATOM 603 C CA . ALA A 1 84 ? -5.132 -8.454 22.581 1.00 97.00 84 ALA A CA 1
ATOM 604 C C . ALA A 1 84 ? -6.631 -8.713 22.364 1.00 97.00 84 ALA A C 1
ATOM 606 O O . ALA A 1 84 ? -7.260 -9.245 23.272 1.00 97.00 84 ALA A O 1
ATOM 607 N N . LEU A 1 85 ? -7.223 -8.324 21.238 1.00 97.06 85 LEU A N 1
ATOM 608 C CA . LEU A 1 85 ? -8.670 -8.427 21.008 1.00 97.06 85 LEU A CA 1
ATOM 609 C C . LEU A 1 85 ? -9.000 -8.687 19.536 1.00 97.06 85 LEU A C 1
ATOM 611 O O . LEU A 1 85 ? -8.260 -8.315 18.625 1.00 97.06 85 LEU A O 1
ATOM 615 N N . THR A 1 86 ? -10.177 -9.262 19.304 1.00 98.00 86 THR A N 1
ATOM 616 C CA . THR A 1 86 ? -10.862 -9.190 18.007 1.00 98.00 86 THR A CA 1
ATOM 617 C C . THR A 1 86 ? -12.090 -8.298 18.139 1.00 98.00 86 THR A C 1
ATOM 619 O O . THR A 1 86 ? -12.865 -8.455 19.078 1.00 98.00 86 THR A O 1
ATOM 622 N N . ILE A 1 87 ? -12.296 -7.385 17.193 1.00 97.44 87 ILE A N 1
ATOM 623 C CA . ILE A 1 87 ? -13.557 -6.661 17.029 1.00 97.44 87 ILE A CA 1
ATOM 624 C C . ILE A 1 87 ? -14.196 -7.153 15.727 1.00 97.44 87 ILE A C 1
ATOM 626 O O . ILE A 1 87 ? -13.695 -6.897 14.631 1.00 97.44 87 ILE A O 1
ATOM 630 N N . ASP A 1 88 ? -15.278 -7.911 15.875 1.00 97.19 88 ASP A N 1
ATOM 631 C CA . ASP A 1 88 ? -16.138 -8.386 14.796 1.00 97.19 88 ASP A CA 1
ATOM 632 C C . ASP A 1 88 ? -17.259 -7.369 14.595 1.00 97.19 88 ASP A C 1
ATOM 634 O O . ASP A 1 88 ? -18.095 -7.159 15.475 1.00 97.19 88 ASP A O 1
ATOM 638 N N . PHE A 1 89 ? -17.270 -6.703 13.449 1.00 96.06 89 PHE A N 1
ATOM 639 C CA . PHE A 1 89 ? -18.259 -5.670 13.179 1.00 96.06 89 PHE A CA 1
ATOM 640 C C . PHE A 1 89 ? -19.622 -6.269 12.803 1.00 96.06 89 PHE A C 1
ATOM 642 O O . PHE A 1 89 ? -20.578 -5.516 12.684 1.00 96.06 89 PHE A O 1
ATOM 649 N N . GLY A 1 90 ? -19.763 -7.592 12.652 1.00 92.69 90 GLY A N 1
ATOM 650 C CA . GLY A 1 90 ? -21.063 -8.238 12.434 1.00 92.69 90 GLY A CA 1
ATOM 651 C C . GLY A 1 90 ? -21.760 -7.862 11.117 1.00 92.69 90 GLY A C 1
ATOM 652 O O . GLY A 1 90 ? -22.957 -8.091 10.973 1.00 92.69 90 GLY A O 1
ATOM 653 N N . GLY A 1 91 ? -21.040 -7.268 10.166 1.00 94.19 91 GLY A N 1
ATOM 654 C CA . GLY A 1 91 ? -21.575 -6.617 8.968 1.00 94.19 91 GLY A CA 1
ATOM 655 C C . GLY A 1 91 ? -22.063 -5.179 9.200 1.00 94.19 91 GLY A C 1
ATOM 656 O O . GLY A 1 91 ? -22.518 -4.538 8.255 1.00 94.19 91 GLY A O 1
ATOM 657 N N . CYS A 1 92 ? -21.969 -4.669 10.428 1.00 95.38 92 CYS A N 1
ATOM 658 C CA . CYS A 1 92 ? -22.359 -3.318 10.817 1.00 95.38 92 CYS A CA 1
ATOM 659 C C . CYS A 1 92 ? -21.271 -2.279 10.502 1.00 95.38 92 CYS A C 1
ATOM 661 O O . CYS A 1 92 ? -20.118 -2.590 10.174 1.00 95.38 92 CYS A O 1
ATOM 663 N N . THR A 1 93 ? -21.658 -1.015 10.645 1.00 96.50 93 THR A N 1
ATOM 664 C CA . THR A 1 93 ? -20.781 0.148 10.538 1.00 96.50 93 THR A CA 1
ATOM 665 C C . THR A 1 93 ? -20.529 0.759 11.911 1.00 96.50 93 THR A C 1
ATOM 667 O O . THR A 1 93 ? -21.464 1.068 12.647 1.00 96.50 93 THR A O 1
ATOM 670 N N . MET A 1 94 ? -19.260 0.989 12.245 1.00 95.25 94 MET A N 1
ATOM 671 C CA . MET A 1 94 ? -18.868 1.861 13.349 1.00 95.25 94 MET A CA 1
ATOM 672 C C . MET A 1 94 ? -18.445 3.215 12.785 1.00 95.25 94 MET A C 1
ATOM 674 O O . MET A 1 94 ? -17.500 3.286 12.001 1.00 95.25 94 MET A O 1
ATOM 678 N N . THR A 1 95 ? -19.110 4.288 13.195 1.00 95.62 95 THR A N 1
ATOM 679 C CA . THR A 1 95 ? -18.806 5.657 12.777 1.00 95.62 95 THR A CA 1
ATOM 680 C C . THR A 1 95 ? -18.186 6.445 13.923 1.00 95.62 95 THR A C 1
ATOM 682 O O . THR A 1 95 ? -18.821 6.668 14.948 1.00 95.62 95 THR A O 1
ATOM 685 N N . VAL A 1 96 ? -16.956 6.921 13.740 1.00 94.50 96 VAL A N 1
ATOM 686 C CA . VAL A 1 96 ? -16.274 7.853 14.646 1.00 94.50 96 VAL A CA 1
ATOM 687 C C . VAL A 1 96 ? -16.365 9.258 14.054 1.00 94.50 96 VAL A C 1
ATOM 689 O O . VAL A 1 96 ? -15.605 9.624 13.155 1.00 94.50 96 VAL A O 1
ATOM 692 N N . ALA A 1 97 ? -17.332 10.037 14.540 1.00 88.19 97 ALA A N 1
ATOM 693 C CA . ALA A 1 97 ? -17.797 11.244 13.854 1.00 88.19 97 ALA A CA 1
ATOM 694 C C . ALA A 1 97 ? -16.812 12.427 13.892 1.00 88.19 97 ALA A C 1
ATOM 696 O O . ALA A 1 97 ? -16.810 13.243 12.972 1.00 88.19 97 ALA A O 1
ATOM 697 N N . ALA A 1 98 ? -15.984 12.542 14.936 1.00 88.44 98 ALA A N 1
ATOM 698 C CA . ALA A 1 98 ? -15.056 13.670 15.103 1.00 88.44 98 ALA A CA 1
ATOM 699 C C . ALA A 1 98 ? -13.599 13.249 15.370 1.00 88.44 98 ALA A C 1
ATOM 701 O O . ALA A 1 98 ? -12.672 13.925 14.916 1.00 88.44 98 ALA A O 1
ATOM 702 N N . GLY A 1 99 ? -13.398 12.129 16.072 1.00 88.38 99 GLY A N 1
ATOM 703 C CA . GLY A 1 99 ? -12.090 11.628 16.490 1.00 88.38 99 GLY A CA 1
ATOM 704 C C . GLY A 1 99 ? -11.369 10.712 15.494 1.00 88.38 99 GLY A C 1
ATOM 705 O O . GLY A 1 99 ? -11.715 10.610 14.313 1.00 88.38 99 GLY A O 1
ATOM 706 N N . GLY A 1 100 ? -10.316 10.063 16.000 1.00 92.00 100 GLY A N 1
ATOM 707 C CA . GLY A 1 100 ? -9.642 8.941 15.338 1.00 92.00 100 GLY A CA 1
ATOM 708 C C . GLY A 1 100 ? -10.234 7.603 15.786 1.00 92.00 100 GLY A C 1
ATOM 709 O O . GLY A 1 100 ? -10.880 7.544 16.826 1.00 92.00 100 GLY A O 1
ATOM 710 N N . GLY A 1 101 ? -10.029 6.537 15.016 1.00 95.94 101 GLY A N 1
ATOM 711 C CA . GLY A 1 101 ? -10.553 5.205 15.322 1.00 95.94 101 GLY A CA 1
ATOM 712 C C . GLY A 1 101 ? -9.879 4.568 16.541 1.00 95.94 101 GLY A C 1
ATOM 713 O O . GLY A 1 101 ? -10.254 4.838 17.684 1.00 95.94 101 GLY A O 1
ATOM 714 N N . PHE A 1 102 ? -8.890 3.705 16.306 1.00 97.88 102 PHE A N 1
ATOM 715 C CA . PHE A 1 102 ? -8.251 2.902 17.354 1.00 97.88 102 PHE A CA 1
ATOM 716 C C . PHE A 1 102 ? -6.790 3.285 17.605 1.00 97.88 102 PHE A C 1
ATOM 718 O O . PHE A 1 102 ? -5.980 3.281 16.681 1.00 97.88 102 PHE A O 1
ATOM 725 N N . ASP A 1 103 ? -6.437 3.558 18.860 1.00 97.56 103 ASP A N 1
ATOM 726 C CA . ASP A 1 103 ? -5.040 3.645 19.306 1.00 97.56 103 ASP A CA 1
ATOM 727 C C . ASP A 1 103 ? -4.624 2.282 19.882 1.00 97.56 103 ASP A C 1
ATOM 729 O O . ASP A 1 103 ? -5.161 1.820 20.893 1.00 97.56 103 ASP A O 1
ATOM 733 N N . VAL A 1 104 ? -3.737 1.583 19.181 1.00 98.75 104 VAL A N 1
ATOM 734 C CA . VAL A 1 104 ? -3.511 0.141 19.303 1.00 98.75 104 VAL A CA 1
ATOM 735 C C . VAL A 1 104 ? -2.162 -0.115 19.973 1.00 98.75 104 VAL A C 1
ATOM 737 O O . VAL A 1 104 ? -1.106 0.040 19.361 1.00 98.75 104 VAL A O 1
ATOM 740 N N . TYR A 1 105 ? -2.214 -0.549 21.233 1.00 98.56 105 TYR A N 1
ATOM 741 C CA . TYR A 1 105 ? -1.058 -0.900 22.073 1.00 98.56 105 TYR A CA 1
ATOM 742 C C . TYR A 1 105 ? -0.918 -2.413 22.300 1.00 98.56 105 TYR A C 1
ATOM 744 O O . TYR A 1 105 ? 0.024 -2.862 22.951 1.00 98.56 105 TYR A O 1
ATOM 752 N N . SER A 1 106 ? -1.865 -3.214 21.812 1.00 98.56 106 SER A N 1
ATOM 753 C CA . SER A 1 106 ? -1.835 -4.676 21.859 1.00 98.56 106 SER A CA 1
ATOM 754 C C . SER A 1 106 ? -2.564 -5.246 20.644 1.00 98.56 106 SER A C 1
ATOM 756 O O . SER A 1 106 ? -3.310 -4.518 19.992 1.00 98.56 106 SER A O 1
ATOM 758 N N . ASP A 1 107 ? -2.324 -6.518 20.329 1.00 98.75 107 ASP A N 1
ATOM 759 C CA . ASP A 1 107 ? -2.769 -7.126 19.075 1.00 98.75 107 ASP A CA 1
ATOM 760 C C . ASP A 1 107 ? -4.274 -6.950 18.839 1.00 98.75 107 ASP A C 1
ATOM 762 O O . ASP A 1 107 ? -5.100 -7.283 19.685 1.00 98.75 107 ASP A O 1
ATOM 766 N N . LEU A 1 108 ? -4.645 -6.435 17.674 1.00 98.94 108 LEU A N 1
ATOM 767 C CA . LEU A 1 108 ? -6.026 -6.142 17.323 1.00 98.94 108 LEU A CA 1
ATOM 768 C C . LEU A 1 108 ? -6.356 -6.754 15.969 1.00 98.94 108 LEU A C 1
ATOM 770 O O . LEU A 1 108 ? -5.654 -6.535 14.985 1.00 98.94 108 LEU A O 1
ATOM 774 N N . THR A 1 109 ? -7.460 -7.486 15.901 1.00 98.88 109 THR A N 1
ATOM 775 C CA . THR A 1 109 ? -8.059 -7.905 14.630 1.00 98.88 109 THR A CA 1
ATOM 776 C C . THR A 1 109 ? -9.367 -7.160 14.417 1.00 98.88 109 THR A C 1
ATOM 778 O O . THR A 1 109 ? -10.252 -7.226 15.266 1.00 98.88 109 THR A O 1
ATOM 781 N N . LEU A 1 110 ? -9.494 -6.476 13.281 1.00 98.88 110 LEU A N 1
ATOM 782 C CA . LEU A 1 110 ? -10.739 -5.862 12.817 1.00 98.88 110 LEU A CA 1
ATOM 783 C C . LEU A 1 110 ? -11.281 -6.691 11.651 1.00 98.88 110 LEU A C 1
ATOM 785 O O . LEU A 1 110 ? -10.536 -6.965 10.704 1.00 98.88 110 LEU A O 1
ATOM 789 N N . LYS A 1 111 ? -12.547 -7.108 11.719 1.00 98.62 111 LYS A N 1
ATOM 790 C CA . LYS A 1 111 ? -13.163 -7.956 10.689 1.00 98.62 111 LYS A CA 1
ATOM 791 C C . LYS A 1 111 ? -14.651 -7.684 10.498 1.00 98.62 111 LYS A C 1
ATOM 793 O O . LYS A 1 111 ? -15.306 -7.170 11.403 1.00 98.62 111 LYS A O 1
ATOM 798 N N . ASN A 1 112 ? -15.161 -8.134 9.354 1.00 97.75 112 ASN A N 1
ATOM 799 C CA . ASN A 1 112 ? -16.582 -8.281 9.047 1.00 97.75 112 ASN A CA 1
ATOM 800 C C . ASN A 1 112 ? -17.401 -6.994 9.233 1.00 97.75 112 ASN A C 1
ATOM 802 O O . ASN A 1 112 ? -18.308 -6.948 10.058 1.00 97.75 112 ASN A O 1
ATOM 806 N N . GLY A 1 113 ? -17.093 -5.939 8.482 1.00 98.31 113 GLY A N 1
ATOM 807 C CA . GLY A 1 113 ? -17.881 -4.704 8.505 1.00 98.31 113 GLY A CA 1
ATOM 808 C C . GLY A 1 113 ? -17.077 -3.466 8.140 1.00 98.31 113 GLY A C 1
ATOM 809 O O . GLY A 1 113 ? -16.046 -3.558 7.471 1.00 98.31 113 GLY A O 1
ATOM 810 N N . THR A 1 114 ? -17.575 -2.300 8.556 1.00 98.81 114 THR A N 1
ATOM 811 C CA . THR A 1 114 ? -17.027 -1.005 8.130 1.00 98.81 114 THR A CA 1
ATOM 812 C C . THR A 1 114 ? -16.667 -0.114 9.315 1.00 98.81 114 THR A C 1
ATOM 814 O O . THR A 1 114 ? -17.494 0.134 10.188 1.00 98.81 114 THR A O 1
ATOM 817 N N . LEU A 1 115 ? -15.446 0.421 9.325 1.00 98.50 115 LEU A N 1
ATOM 818 C CA . LEU A 1 115 ? -15.035 1.530 10.184 1.00 98.50 115 LEU A CA 1
ATOM 819 C C . LEU A 1 115 ? -15.008 2.816 9.357 1.00 98.50 115 LEU A C 1
ATOM 821 O O . LEU A 1 115 ? -14.152 2.980 8.489 1.00 98.50 115 LEU A O 1
ATOM 825 N N . GLU A 1 116 ? -15.914 3.733 9.671 1.00 97.06 116 GLU A N 1
ATOM 826 C CA . GLU A 1 116 ? -15.920 5.104 9.166 1.00 97.06 116 GLU A CA 1
ATOM 827 C C . GLU A 1 116 ? -15.325 6.017 10.235 1.00 97.06 116 GLU A C 1
ATOM 829 O O . GLU A 1 116 ? -15.823 6.075 11.358 1.00 97.06 116 GLU A O 1
ATOM 834 N N . CYS A 1 117 ? -14.267 6.749 9.918 1.00 93.56 117 CYS A N 1
ATOM 835 C CA . CYS A 1 117 ? -13.651 7.687 10.852 1.00 93.56 117 CYS A CA 1
ATOM 836 C C . CYS A 1 117 ? -13.313 9.002 10.159 1.00 93.56 117 CYS A C 1
ATOM 838 O O . CYS A 1 117 ? -12.824 9.018 9.028 1.00 93.56 117 CYS A O 1
ATOM 840 N N . LEU A 1 118 ? -13.541 10.119 10.853 1.00 92.25 118 LEU A N 1
ATOM 841 C CA . LEU A 1 118 ? -13.193 11.422 10.300 1.00 92.25 118 LEU A CA 1
ATOM 842 C C . LEU A 1 118 ? -11.675 11.595 10.196 1.00 92.25 118 LEU A C 1
ATOM 844 O O . LEU A 1 118 ? -11.185 12.030 9.163 1.00 92.25 118 LEU A O 1
ATOM 848 N N . LYS A 1 119 ? -10.924 11.300 11.263 1.00 93.44 119 LYS A N 1
ATOM 849 C CA . LYS A 1 119 ? -9.470 11.525 11.321 1.00 93.44 119 LYS A CA 1
ATOM 850 C C . LYS A 1 119 ? -8.708 10.298 10.810 1.00 93.44 119 LYS A C 1
ATOM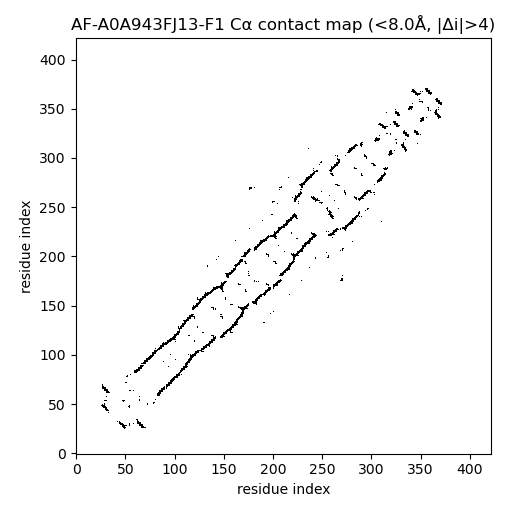 852 O O . LYS A 1 119 ? -8.938 9.853 9.696 1.00 93.44 119 LYS A O 1
ATOM 857 N N . TRP A 1 120 ? -7.762 9.789 11.594 1.00 94.38 120 TRP A N 1
ATOM 858 C CA . TRP A 1 120 ? -7.060 8.545 11.298 1.00 94.38 120 TRP A CA 1
ATOM 859 C C . TRP A 1 120 ? -7.862 7.345 11.795 1.00 94.38 120 TRP A C 1
ATOM 861 O O . TRP A 1 120 ? -8.572 7.448 12.792 1.00 94.38 120 TRP A O 1
ATOM 871 N N . ALA A 1 121 ? -7.739 6.204 11.124 1.00 96.50 121 ALA A N 1
ATOM 872 C CA . ALA A 1 121 ? -8.471 4.990 11.470 1.00 96.50 121 ALA A CA 1
ATOM 873 C C . ALA A 1 121 ? -7.774 4.163 12.541 1.00 96.50 121 ALA A C 1
ATOM 875 O O . ALA A 1 121 ? -8.422 3.676 13.466 1.00 96.50 121 ALA A O 1
ATOM 876 N N . ALA A 1 122 ? -6.456 4.009 12.431 1.00 98.06 122 ALA A N 1
ATOM 877 C CA . ALA A 1 122 ? -5.682 3.293 13.429 1.00 98.06 122 ALA A CA 1
ATOM 878 C C . ALA A 1 122 ? -4.287 3.888 13.608 1.00 98.06 122 ALA A C 1
ATOM 880 O O . ALA A 1 122 ? -3.624 4.272 12.641 1.00 98.06 122 ALA A O 1
ATOM 881 N N . TRP A 1 123 ? -3.842 3.911 14.856 1.00 97.81 123 TRP A N 1
ATOM 882 C CA . TRP A 1 123 ? -2.485 4.244 15.247 1.00 97.81 123 TRP A CA 1
ATOM 883 C C . TRP A 1 123 ? -1.894 3.040 15.980 1.00 97.81 123 TRP A C 1
ATOM 885 O O . TRP A 1 123 ? -2.341 2.702 17.068 1.00 97.81 123 TRP A O 1
ATOM 895 N N . VAL A 1 124 ? -0.952 2.334 15.358 1.00 98.69 124 VAL A N 1
ATOM 896 C CA . VAL A 1 124 ? -0.436 1.044 15.842 1.00 98.69 124 VAL A CA 1
ATOM 897 C C . VAL A 1 124 ? 0.962 1.223 16.404 1.00 98.69 124 VAL A C 1
ATOM 899 O O . VAL A 1 124 ? 1.849 1.726 15.711 1.00 98.69 124 VAL A O 1
ATOM 902 N N . GLN A 1 125 ? 1.162 0.828 17.661 1.00 98.06 125 GLN A N 1
ATOM 903 C CA . GLN A 1 125 ? 2.383 1.168 18.377 1.00 98.06 125 GLN A CA 1
ATOM 904 C C . GLN A 1 125 ? 2.763 0.206 19.501 1.00 98.06 125 GLN A C 1
ATOM 906 O O . GLN A 1 125 ? 2.037 -0.725 19.837 1.00 98.06 125 GLN A O 1
ATOM 911 N N . SER A 1 126 ? 3.929 0.450 20.106 1.00 96.94 126 SER A N 1
ATOM 912 C CA . SER A 1 126 ? 4.444 -0.322 21.249 1.00 96.94 126 SER A CA 1
ATOM 913 C C . SER A 1 126 ? 4.559 -1.837 21.009 1.00 96.94 126 SER A C 1
ATOM 915 O O . SER A 1 126 ? 4.400 -2.624 21.940 1.00 96.94 126 SER A O 1
ATOM 917 N N . GLY A 1 127 ? 4.851 -2.258 19.775 1.00 97.19 127 GLY A N 1
ATOM 918 C CA . GLY A 1 127 ? 4.995 -3.672 19.421 1.00 97.19 127 GLY A CA 1
ATOM 919 C C . GLY A 1 127 ? 3.678 -4.380 19.094 1.00 97.19 127 GLY A C 1
ATOM 920 O O . GLY A 1 127 ? 3.681 -5.595 18.908 1.00 97.19 127 GLY A O 1
ATOM 921 N N . ALA A 1 128 ? 2.563 -3.648 19.040 1.00 98.69 128 ALA A N 1
ATOM 922 C CA . ALA A 1 128 ? 1.253 -4.201 18.726 1.00 98.69 128 ALA A CA 1
ATOM 923 C C . ALA A 1 128 ? 1.114 -4.590 17.252 1.00 98.69 128 ALA A C 1
ATOM 925 O O . ALA A 1 128 ? 1.701 -3.963 16.364 1.00 98.69 128 ALA A O 1
ATOM 926 N N . LYS A 1 129 ? 0.265 -5.583 16.986 1.00 98.81 129 LYS A N 1
ATOM 927 C CA . LYS A 1 129 ? -0.055 -6.023 15.627 1.00 98.81 129 LYS A CA 1
ATOM 928 C C . LYS A 1 129 ? -1.512 -5.769 15.286 1.00 98.81 129 LYS A C 1
ATOM 930 O O . LYS A 1 129 ? -2.405 -6.267 15.964 1.00 98.81 129 LYS A O 1
ATOM 935 N N . LEU A 1 130 ? -1.763 -5.048 14.202 1.00 98.94 130 LEU A N 1
ATOM 936 C CA . LEU A 1 130 ? -3.102 -4.860 13.654 1.00 98.94 130 LEU A CA 1
ATOM 937 C C . LEU A 1 130 ? -3.306 -5.763 12.435 1.00 98.94 130 LEU A C 1
ATOM 939 O O . LEU A 1 130 ? -2.543 -5.708 11.470 1.00 98.94 130 LEU A O 1
ATOM 943 N N . THR A 1 131 ? -4.383 -6.542 12.450 1.00 98.94 131 THR A N 1
ATOM 944 C CA . THR A 1 131 ? -4.879 -7.278 11.284 1.00 98.94 131 THR A CA 1
ATOM 945 C C . THR A 1 131 ? -6.173 -6.646 10.785 1.00 98.94 131 THR A C 1
ATOM 947 O O . THR A 1 131 ? -7.157 -6.572 11.521 1.00 98.94 131 THR A O 1
ATOM 950 N N . VAL A 1 132 ? -6.182 -6.227 9.519 1.00 98.94 132 VAL A N 1
ATOM 951 C CA . VAL A 1 132 ? -7.387 -5.800 8.792 1.00 98.94 132 VAL A CA 1
ATOM 952 C C . VAL A 1 132 ? -7.841 -6.979 7.937 1.00 98.94 132 VAL A C 1
ATOM 954 O O . VAL A 1 132 ? -7.243 -7.252 6.892 1.00 98.94 132 VAL A O 1
ATOM 957 N N . ALA A 1 133 ? -8.844 -7.721 8.407 1.00 98.88 133 ALA A N 1
ATOM 958 C CA . ALA A 1 133 ? -9.315 -8.939 7.746 1.00 98.88 133 ALA A CA 1
ATOM 959 C C . ALA A 1 133 ? -9.922 -8.658 6.361 1.00 98.88 133 ALA A C 1
ATOM 961 O O . ALA A 1 133 ? -10.261 -7.522 6.040 1.00 98.88 133 ALA A O 1
ATOM 962 N N . ALA A 1 134 ? -10.057 -9.697 5.530 1.00 98.81 134 ALA A N 1
ATOM 963 C CA . ALA A 1 134 ? -10.479 -9.571 4.128 1.00 98.81 134 ALA A CA 1
ATOM 964 C C . ALA A 1 134 ? -11.873 -8.939 3.949 1.00 98.81 134 ALA A C 1
ATOM 966 O O . ALA A 1 134 ? -12.140 -8.281 2.948 1.00 98.81 134 ALA A O 1
ATOM 967 N N . ASP A 1 135 ? -12.747 -9.131 4.931 1.00 98.56 135 ASP A N 1
ATOM 968 C CA . ASP A 1 135 ? -14.113 -8.611 5.006 1.00 98.56 135 ASP A CA 1
ATOM 969 C C . ASP A 1 135 ? -14.217 -7.296 5.802 1.00 98.56 135 ASP A C 1
ATOM 971 O O . ASP A 1 135 ? -15.319 -6.842 6.112 1.00 98.56 135 ASP A O 1
ATOM 975 N N . MET A 1 136 ? -13.081 -6.678 6.139 1.00 98.88 136 MET A N 1
ATOM 976 C CA . MET A 1 136 ? -13.026 -5.386 6.812 1.00 98.88 136 MET A CA 1
ATOM 977 C C . MET A 1 136 ? -12.836 -4.249 5.809 1.00 98.88 136 MET A C 1
ATOM 979 O O . MET A 1 136 ? -11.952 -4.291 4.947 1.00 98.88 136 MET A O 1
ATOM 983 N N . VAL A 1 137 ? -13.620 -3.188 5.978 1.00 98.94 137 VAL A N 1
ATOM 984 C CA . VAL A 1 137 ? -13.479 -1.926 5.252 1.00 98.94 137 VAL A CA 1
ATOM 985 C C . VAL A 1 137 ? -13.166 -0.810 6.241 1.00 98.94 137 VAL A C 1
ATOM 987 O O . VAL A 1 137 ? -13.877 -0.611 7.217 1.00 98.94 137 VAL A O 1
ATOM 990 N N . ILE A 1 138 ? -12.100 -0.062 5.984 1.00 98.88 138 ILE A N 1
ATOM 991 C CA . ILE A 1 138 ? -11.695 1.103 6.770 1.00 98.88 138 ILE A CA 1
ATOM 992 C C . ILE A 1 138 ? -11.704 2.332 5.868 1.00 98.88 138 ILE A C 1
ATOM 994 O O . ILE A 1 138 ? -11.066 2.323 4.813 1.00 98.88 138 ILE A O 1
ATOM 998 N N . ASN A 1 139 ? -12.369 3.395 6.312 1.00 98.31 139 ASN A N 1
ATOM 999 C CA . ASN A 1 139 ? -12.480 4.663 5.603 1.00 98.31 139 ASN A CA 1
ATOM 1000 C C . ASN A 1 139 ? -12.133 5.833 6.542 1.00 98.31 139 ASN A C 1
ATOM 1002 O O . ASN A 1 139 ? -12.839 6.113 7.509 1.00 98.31 139 ASN A O 1
ATOM 1006 N N . ALA A 1 140 ? -11.029 6.520 6.242 1.00 97.56 140 ALA A N 1
ATOM 1007 C CA . ALA A 1 140 ? -10.582 7.751 6.893 1.00 97.56 140 ALA A CA 1
ATOM 1008 C C . ALA A 1 140 ? -10.873 8.954 5.984 1.00 97.56 140 ALA A C 1
ATOM 1010 O O . ALA A 1 140 ? -10.287 9.079 4.906 1.00 97.56 140 ALA A O 1
ATOM 1011 N N . THR A 1 141 ? -11.801 9.828 6.373 1.00 95.56 141 THR A N 1
ATOM 1012 C CA . THR A 1 141 ? -12.427 10.772 5.426 1.00 95.56 141 THR A CA 1
ATOM 1013 C C . THR A 1 141 ? -11.878 12.198 5.463 1.00 95.56 141 THR A C 1
ATOM 1015 O O . THR A 1 141 ? -12.219 12.995 4.588 1.00 95.56 141 THR A O 1
ATOM 1018 N N . SER A 1 142 ? -11.041 12.557 6.439 1.00 94.62 142 SER A N 1
ATOM 1019 C CA . SER A 1 142 ? -10.405 13.880 6.493 1.00 94.62 142 SER A CA 1
ATOM 1020 C C . SER A 1 142 ? -9.475 14.075 5.304 1.00 94.62 142 SER A C 1
ATOM 1022 O O . SER A 1 142 ? -8.707 13.187 4.950 1.00 94.62 142 SER A O 1
ATOM 1024 N N . THR A 1 143 ? -9.512 15.273 4.724 1.00 95.00 143 THR A N 1
ATOM 1025 C CA . THR A 1 143 ? -8.603 15.688 3.650 1.00 95.00 143 THR A CA 1
ATOM 1026 C C . THR A 1 143 ? -7.323 16.347 4.155 1.00 95.00 143 THR A C 1
ATOM 1028 O O . THR A 1 143 ? -6.494 16.786 3.357 1.00 95.00 143 THR A O 1
ATOM 1031 N N . ASP A 1 144 ? -7.154 16.455 5.473 1.00 92.38 144 ASP A N 1
ATOM 1032 C CA . ASP A 1 144 ? -5.993 17.109 6.061 1.00 92.38 144 ASP A CA 1
ATOM 1033 C C . ASP A 1 144 ? -4.732 16.277 5.818 1.00 92.38 144 ASP A C 1
ATOM 1035 O O . ASP A 1 144 ? -4.692 15.062 6.025 1.00 92.38 144 ASP A O 1
ATOM 1039 N N . ALA A 1 145 ? -3.640 16.946 5.449 1.00 85.81 145 ALA A N 1
ATOM 1040 C CA . ALA A 1 145 ? -2.380 16.283 5.112 1.00 85.81 145 ALA A CA 1
ATOM 1041 C C . ALA A 1 145 ? -1.789 15.430 6.258 1.00 85.81 145 ALA A C 1
ATOM 1043 O O . ALA A 1 145 ? -0.976 14.546 6.009 1.00 85.81 145 ALA A O 1
ATOM 1044 N N . ASN A 1 146 ? -2.195 15.666 7.511 1.00 85.62 146 ASN A N 1
ATOM 1045 C CA . ASN A 1 146 ? -1.745 14.920 8.691 1.00 85.62 146 ASN A CA 1
ATOM 1046 C C . ASN A 1 146 ? -2.807 13.945 9.248 1.00 85.62 146 ASN A C 1
ATOM 1048 O O . ASN A 1 146 ? -2.765 13.604 10.436 1.00 85.62 146 ASN A O 1
ATOM 1052 N N . LYS A 1 147 ? -3.785 13.547 8.426 1.00 89.81 147 LYS A N 1
ATOM 1053 C CA . LYS A 1 147 ? -4.865 12.611 8.768 1.00 89.81 147 LYS A CA 1
ATOM 1054 C C . LYS A 1 147 ? -4.937 11.498 7.719 1.00 89.81 147 LYS A C 1
ATOM 1056 O O . LYS A 1 147 ? -5.742 11.542 6.800 1.00 89.81 147 LYS A O 1
ATOM 1061 N N . GLY A 1 148 ? -4.017 10.540 7.843 1.00 92.06 148 GLY A N 1
ATOM 1062 C CA . GLY A 1 148 ? -3.965 9.338 7.004 1.00 92.06 148 GLY A CA 1
ATOM 1063 C C . GLY A 1 148 ? -4.932 8.243 7.453 1.00 92.06 148 GLY A C 1
ATOM 1064 O O . GLY A 1 148 ? -5.685 8.435 8.399 1.00 92.06 148 GLY A O 1
ATOM 1065 N N . GLY A 1 149 ? -4.881 7.079 6.807 1.00 97.75 149 GLY A N 1
ATOM 1066 C CA . GLY A 1 149 ? -5.679 5.912 7.197 1.00 97.75 149 GLY A CA 1
ATOM 1067 C C . GLY A 1 149 ? -5.095 5.209 8.421 1.00 97.75 149 GLY A C 1
ATOM 1068 O O . GLY A 1 149 ? -5.623 5.328 9.526 1.00 97.75 149 GLY A O 1
ATOM 1069 N N . ILE A 1 150 ? -3.993 4.486 8.231 1.00 98.62 150 ILE A N 1
ATOM 1070 C CA . ILE A 1 150 ? -3.314 3.731 9.291 1.00 98.62 150 ILE A CA 1
ATOM 1071 C C . ILE A 1 150 ? -1.876 4.225 9.452 1.00 98.62 150 ILE A C 1
ATOM 1073 O O . ILE A 1 150 ? -1.125 4.285 8.479 1.00 98.62 150 ILE A O 1
ATOM 1077 N N . THR A 1 151 ? -1.476 4.517 10.686 1.00 97.56 151 THR A N 1
ATOM 1078 C CA . THR A 1 151 ? -0.090 4.845 11.045 1.00 97.56 151 THR A CA 1
ATOM 1079 C C . THR A 1 151 ? 0.499 3.738 11.910 1.00 97.56 151 THR A C 1
ATOM 1081 O O . THR A 1 151 ? -0.174 3.242 12.811 1.00 97.56 151 THR A O 1
ATOM 1084 N N . VAL A 1 152 ? 1.757 3.369 11.666 1.00 97.94 152 VAL A N 1
ATOM 1085 C CA . VAL A 1 152 ? 2.484 2.346 12.436 1.00 97.94 152 VAL A CA 1
ATOM 1086 C C . VAL A 1 152 ? 3.810 2.908 12.931 1.00 97.94 152 VAL A C 1
ATOM 1088 O O . VAL A 1 152 ? 4.586 3.457 12.143 1.00 97.94 152 VAL A O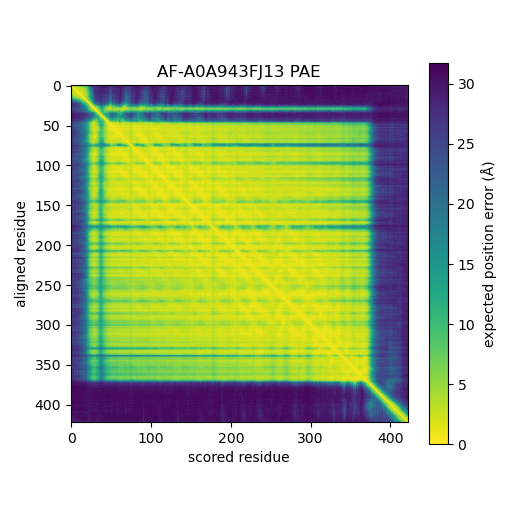 1
ATOM 1091 N N . GLN A 1 153 ? 4.093 2.741 14.222 1.00 96.38 153 GLN A N 1
ATOM 1092 C CA . GLN A 1 153 ? 5.331 3.206 14.848 1.00 96.38 153 GLN A CA 1
ATOM 1093 C C . GLN A 1 153 ? 5.860 2.256 15.926 1.00 96.38 153 GLN A C 1
ATOM 1095 O O . GLN A 1 153 ? 5.144 1.403 16.439 1.00 96.38 153 GLN A O 1
ATOM 1100 N N . ASN A 1 154 ? 7.107 2.481 16.322 1.00 96.06 154 ASN A N 1
ATOM 1101 C CA . ASN A 1 154 ? 7.879 1.738 17.313 1.00 96.06 154 ASN A CA 1
ATOM 1102 C C . ASN A 1 154 ? 8.218 0.302 16.902 1.00 96.06 154 ASN A C 1
ATOM 1104 O O . ASN A 1 154 ? 7.424 -0.431 16.310 1.00 96.06 154 ASN A O 1
ATOM 1108 N N . THR A 1 155 ? 9.427 -0.105 17.280 1.00 95.38 155 THR A N 1
ATOM 1109 C CA . THR A 1 155 ? 9.999 -1.387 16.885 1.00 95.38 155 THR A CA 1
ATOM 1110 C C . THR A 1 155 ? 9.093 -2.554 17.260 1.00 95.38 155 THR A C 1
ATOM 1112 O O . THR A 1 155 ? 8.674 -2.685 18.409 1.00 95.38 155 THR A O 1
ATOM 1115 N N . GLY A 1 156 ? 8.847 -3.432 16.288 1.00 95.94 156 GLY A N 1
ATOM 1116 C CA . GLY A 1 156 ? 8.040 -4.639 16.454 1.00 95.94 156 GLY A CA 1
ATOM 1117 C C . GLY A 1 156 ? 6.555 -4.456 16.146 1.00 95.94 156 GLY A C 1
ATOM 1118 O O . GLY A 1 156 ? 5.863 -5.463 16.016 1.00 95.94 156 GLY A O 1
ATOM 1119 N N . SER A 1 157 ? 6.072 -3.218 15.991 1.00 98.50 157 SER A N 1
ATOM 1120 C CA . SER A 1 157 ? 4.690 -2.974 15.581 1.00 98.50 157 SER A CA 1
ATOM 1121 C C . SER A 1 157 ? 4.465 -3.402 14.132 1.00 98.50 157 SER A C 1
ATOM 1123 O O . SER A 1 157 ? 5.343 -3.254 13.274 1.00 98.50 157 SER A O 1
ATOM 1125 N N . GLU A 1 158 ? 3.276 -3.922 13.849 1.00 98.75 158 GLU A N 1
ATOM 1126 C CA . GLU A 1 158 ? 2.956 -4.501 12.547 1.00 98.75 158 GLU A CA 1
ATOM 1127 C C . GLU A 1 158 ? 1.531 -4.172 12.105 1.00 98.75 158 GLU A C 1
ATOM 1129 O O . GLU A 1 158 ? 0.599 -4.173 12.907 1.00 98.75 158 GLU A O 1
ATOM 1134 N N . VAL A 1 159 ? 1.353 -3.951 10.805 1.00 98.94 159 VAL A N 1
ATOM 1135 C CA . VAL A 1 159 ? 0.040 -3.960 10.153 1.00 98.94 159 VAL A CA 1
ATOM 1136 C C . VAL A 1 159 ? 0.038 -5.004 9.050 1.00 98.94 159 VAL A C 1
ATOM 1138 O O . VAL A 1 159 ? 0.904 -4.982 8.178 1.00 98.94 159 VAL A O 1
ATOM 1141 N N . THR A 1 160 ? -0.972 -5.869 9.051 1.00 98.94 160 THR A N 1
ATOM 1142 C CA . THR A 1 160 ? -1.246 -6.807 7.959 1.00 98.94 160 THR A CA 1
ATOM 1143 C C . THR A 1 160 ? -2.642 -6.549 7.400 1.00 98.94 160 THR A C 1
ATOM 1145 O O . THR A 1 160 ? -3.632 -6.576 8.134 1.00 98.94 160 THR A O 1
ATOM 1148 N N . VAL A 1 161 ? -2.724 -6.286 6.095 1.00 99.00 161 VAL A N 1
ATOM 1149 C CA . VAL A 1 161 ? -3.971 -5.931 5.408 1.00 99.00 161 VAL A CA 1
ATOM 1150 C C . VAL A 1 161 ? -4.354 -7.014 4.414 1.00 99.00 161 VAL A C 1
ATOM 1152 O O . VAL A 1 161 ? -3.609 -7.282 3.474 1.00 99.00 161 VAL A O 1
ATOM 1155 N N . TYR A 1 162 ? -5.547 -7.570 4.608 1.00 98.94 162 TYR A N 1
ATOM 1156 C CA . TYR A 1 162 ? -6.266 -8.409 3.647 1.00 98.94 162 TYR A CA 1
ATOM 1157 C C . TYR A 1 162 ? -7.493 -7.686 3.075 1.00 98.94 162 TYR A C 1
ATOM 1159 O O . TYR A 1 162 ? -7.910 -7.973 1.958 1.00 98.94 162 TYR A O 1
ATOM 1167 N N . GLY A 1 163 ? -8.095 -6.787 3.861 1.00 98.88 163 GLY A N 1
ATOM 1168 C CA . GLY A 1 163 ? -9.296 -6.036 3.494 1.00 98.88 163 GLY A CA 1
ATOM 1169 C C . GLY A 1 163 ? -9.008 -4.725 2.772 1.00 98.88 163 GLY A C 1
ATOM 1170 O O . GLY A 1 163 ? -8.036 -4.586 2.024 1.00 98.88 163 GLY A O 1
ATOM 1171 N N . LYS A 1 164 ? -9.870 -3.735 3.008 1.00 98.94 164 LYS A N 1
ATOM 1172 C CA . LYS A 1 164 ? -9.804 -2.425 2.357 1.00 98.94 164 LYS A CA 1
ATOM 1173 C C . LYS A 1 164 ? -9.446 -1.313 3.340 1.00 98.94 164 LYS A C 1
ATOM 1175 O O . LYS A 1 164 ? -10.061 -1.194 4.394 1.00 98.94 164 LYS A O 1
ATOM 1180 N N . VAL A 1 165 ? -8.511 -0.450 2.946 1.00 98.94 165 VAL A N 1
ATOM 1181 C CA . VAL A 1 165 ? -8.133 0.774 3.663 1.00 98.94 165 VAL A CA 1
ATOM 1182 C C . VAL A 1 165 ? -8.179 1.950 2.693 1.00 98.94 165 VAL A C 1
ATOM 1184 O O . VAL A 1 165 ? -7.415 2.001 1.729 1.00 98.94 165 VAL A O 1
ATOM 1187 N N . THR A 1 166 ? -9.062 2.906 2.959 1.00 98.75 166 THR A N 1
ATOM 1188 C CA . THR A 1 166 ? -9.203 4.141 2.184 1.00 98.75 166 THR A CA 1
ATOM 1189 C C . THR A 1 166 ? -8.896 5.341 3.066 1.00 98.75 166 THR A C 1
ATOM 1191 O O . THR A 1 166 ? -9.393 5.417 4.187 1.00 98.75 166 THR A O 1
ATOM 1194 N N . ALA A 1 167 ? -8.115 6.290 2.558 1.00 98.38 167 ALA A N 1
ATOM 1195 C CA . ALA A 1 167 ? -7.902 7.581 3.204 1.00 98.38 167 ALA A CA 1
ATOM 1196 C C . ALA A 1 167 ? -8.081 8.737 2.217 1.00 98.38 167 ALA A C 1
ATOM 1198 O O . ALA A 1 167 ? -7.760 8.602 1.038 1.00 98.38 167 ALA A O 1
ATOM 1199 N N . ALA A 1 168 ? -8.550 9.881 2.708 1.00 96.62 168 ALA A N 1
ATOM 1200 C CA . ALA A 1 168 ? -8.664 11.117 1.934 1.00 96.62 168 ALA A CA 1
ATOM 1201 C C . ALA A 1 168 ? -7.598 12.166 2.297 1.00 96.62 168 ALA A C 1
ATOM 1203 O O . ALA A 1 168 ? -7.543 13.229 1.681 1.00 96.62 168 ALA A O 1
ATOM 1204 N N . GLY A 1 169 ? -6.738 11.883 3.273 1.00 93.25 169 GLY A N 1
ATOM 1205 C CA . GLY A 1 169 ? -5.676 12.762 3.755 1.00 93.25 169 GLY A CA 1
ATOM 1206 C C . GLY A 1 169 ? -4.370 11.991 3.915 1.00 93.25 169 GLY A C 1
ATOM 1207 O O . GLY A 1 169 ? -4.351 10.760 3.886 1.00 93.25 169 GLY A O 1
ATOM 1208 N N . GLY A 1 170 ? -3.255 12.713 4.043 1.00 92.25 170 GLY A N 1
ATOM 1209 C CA . GLY A 1 170 ? -1.918 12.138 4.245 1.00 92.25 170 GLY A CA 1
ATOM 1210 C C . GLY A 1 170 ? -1.596 10.937 3.342 1.00 92.25 170 GLY A C 1
ATOM 1211 O O . GLY A 1 170 ? -1.631 11.044 2.116 1.00 92.25 170 GLY A O 1
ATOM 1212 N N . ALA A 1 171 ? -1.285 9.794 3.963 1.00 97.25 171 ALA A N 1
ATOM 1213 C CA . ALA A 1 171 ? -1.135 8.503 3.293 1.00 97.25 171 ALA A CA 1
ATOM 1214 C C . ALA A 1 171 ? -2.224 7.518 3.747 1.00 97.25 171 ALA A C 1
ATOM 1216 O O . ALA A 1 171 ? -2.658 7.574 4.900 1.00 97.25 171 ALA A O 1
ATOM 1217 N N . ALA A 1 172 ? -2.638 6.582 2.886 1.00 98.62 172 ALA A N 1
ATOM 1218 C CA . ALA A 1 172 ? -3.594 5.557 3.312 1.00 98.62 172 ALA A CA 1
ATOM 1219 C C . ALA A 1 172 ? -2.978 4.624 4.361 1.00 98.62 172 ALA A C 1
ATOM 1221 O O . ALA A 1 172 ? -3.633 4.304 5.352 1.00 98.62 172 ALA A O 1
ATOM 1222 N N . ILE A 1 173 ? -1.699 4.274 4.203 1.00 98.75 173 ILE A N 1
ATOM 1223 C CA . ILE A 1 173 ? -0.907 3.614 5.244 1.00 98.75 173 ILE A CA 1
ATOM 1224 C C . ILE A 1 173 ? 0.475 4.272 5.329 1.00 98.75 173 ILE A C 1
ATOM 1226 O O . ILE A 1 173 ? 1.107 4.535 4.304 1.00 98.75 173 ILE A O 1
ATOM 1230 N N . SER A 1 174 ? 0.956 4.530 6.546 1.00 97.25 174 SER A N 1
ATOM 1231 C CA . SER A 1 174 ? 2.277 5.109 6.790 1.00 97.25 174 SER A CA 1
ATOM 1232 C C . SER A 1 174 ? 3.032 4.416 7.918 1.00 97.25 174 SER A C 1
ATOM 1234 O O . SER A 1 174 ? 2.461 4.102 8.960 1.00 97.25 174 SER A O 1
ATOM 1236 N N . GLY A 1 175 ? 4.345 4.268 7.745 1.00 94.69 175 GLY A N 1
ATOM 1237 C CA . GLY A 1 175 ? 5.272 4.093 8.869 1.00 94.69 175 GLY A CA 1
ATOM 1238 C C . GLY A 1 175 ? 5.742 5.440 9.439 1.00 94.69 175 GLY A C 1
ATOM 1239 O O . GLY A 1 175 ? 5.440 6.495 8.875 1.00 94.69 175 GLY A O 1
ATOM 1240 N N . ILE A 1 176 ? 6.537 5.406 10.513 1.00 89.88 176 ILE A N 1
ATOM 1241 C CA . ILE A 1 176 ? 7.301 6.559 11.028 1.00 89.88 176 ILE A CA 1
ATOM 1242 C C . ILE A 1 176 ? 8.796 6.220 11.035 1.00 89.88 176 ILE A C 1
ATOM 1244 O O . ILE A 1 176 ? 9.184 5.146 11.473 1.00 89.88 176 ILE A O 1
ATOM 1248 N N . GLY A 1 177 ? 9.648 7.114 10.524 1.00 77.12 177 GLY A N 1
ATOM 1249 C CA . GLY A 1 177 ? 11.017 6.742 10.125 1.00 77.12 177 GLY A CA 1
ATOM 1250 C C . GLY A 1 177 ? 12.158 7.397 10.885 1.00 77.12 177 GLY A C 1
ATOM 1251 O O . GLY A 1 177 ? 13.210 7.646 10.299 1.00 77.12 177 GLY A O 1
ATOM 1252 N N . ASN A 1 178 ? 11.967 7.705 12.164 1.00 79.81 178 ASN A N 1
ATOM 1253 C CA . ASN A 1 178 ? 13.074 8.083 13.043 1.00 79.81 178 ASN A CA 1
ATOM 1254 C C . ASN A 1 178 ? 13.543 6.864 13.870 1.00 79.81 178 ASN A C 1
ATOM 1256 O O . ASN A 1 178 ? 12.885 5.828 13.890 1.00 79.81 178 ASN A O 1
ATOM 1260 N N . ALA A 1 179 ? 14.690 6.969 14.545 1.00 76.38 179 ALA A N 1
ATOM 1261 C CA . ALA A 1 179 ? 15.285 5.837 15.261 1.00 76.38 179 ALA A CA 1
ATOM 1262 C C . ALA A 1 179 ? 14.443 5.315 16.448 1.00 76.38 179 ALA A C 1
ATOM 1264 O O . ALA A 1 179 ? 14.577 4.147 16.803 1.00 76.38 179 ALA A O 1
ATOM 1265 N N . SER A 1 180 ? 13.596 6.150 17.061 1.00 84.50 180 SER A N 1
ATOM 1266 C CA . SER A 1 180 ? 12.731 5.768 18.191 1.00 84.50 180 SER A CA 1
ATOM 1267 C C . SER A 1 180 ? 11.372 5.207 17.760 1.00 84.50 180 SER A C 1
ATOM 1269 O O . SER A 1 180 ? 10.784 4.392 18.471 1.00 84.50 180 SER A O 1
ATOM 1271 N N . ASP A 1 181 ? 10.892 5.615 16.587 1.00 89.56 181 ASP A N 1
ATOM 1272 C CA . ASP A 1 181 ? 9.543 5.322 16.096 1.00 89.56 181 ASP A CA 1
ATOM 1273 C C . ASP A 1 181 ? 9.534 4.417 14.853 1.00 89.56 181 ASP A C 1
ATOM 1275 O O . ASP A 1 181 ? 8.466 4.019 14.393 1.00 89.56 181 ASP A O 1
ATOM 1279 N N . GLY A 1 182 ? 10.707 4.056 14.328 1.00 92.06 182 GLY A N 1
ATOM 1280 C CA . GLY A 1 182 ? 10.882 3.069 13.263 1.00 92.06 182 GLY A CA 1
ATOM 1281 C C . GLY A 1 182 ? 10.745 1.620 13.733 1.00 92.06 182 GLY A C 1
ATOM 1282 O O . GLY A 1 182 ? 10.232 1.335 14.809 1.00 92.06 182 GLY A O 1
ATOM 1283 N N . GLY A 1 183 ? 11.225 0.690 12.910 1.00 94.38 183 GLY A N 1
ATOM 1284 C CA . GLY A 1 183 ? 11.250 -0.744 13.199 1.00 94.38 183 GLY A CA 1
ATOM 1285 C C . GLY A 1 183 ? 9.918 -1.463 12.969 1.00 94.38 183 GLY A C 1
ATOM 1286 O O . GLY A 1 183 ? 9.671 -2.481 13.615 1.00 94.38 183 GLY A O 1
ATOM 1287 N N . VAL A 1 184 ? 9.073 -0.953 12.069 1.00 96.88 184 VAL A N 1
ATOM 1288 C CA . VAL A 1 184 ? 7.710 -1.455 11.839 1.00 96.88 184 VAL A CA 1
ATOM 1289 C C . VAL A 1 184 ? 7.589 -2.282 10.567 1.00 96.88 184 VAL A C 1
ATOM 1291 O O . VAL A 1 184 ? 8.246 -2.008 9.557 1.00 96.88 184 VAL A O 1
ATOM 1294 N N . THR A 1 185 ? 6.686 -3.253 10.597 1.00 98.19 185 THR A N 1
ATOM 1295 C CA . THR A 1 185 ? 6.370 -4.088 9.438 1.00 98.19 185 THR A CA 1
ATOM 1296 C C . THR A 1 185 ? 5.001 -3.723 8.869 1.00 98.19 185 THR A C 1
ATOM 1298 O O . THR A 1 185 ? 4.027 -3.595 9.607 1.00 98.19 185 THR A O 1
ATOM 1301 N N . ILE A 1 186 ? 4.908 -3.564 7.550 1.00 98.88 186 ILE A N 1
ATOM 1302 C CA . ILE A 1 186 ? 3.633 -3.407 6.840 1.00 98.88 186 ILE A CA 1
ATOM 1303 C C . ILE A 1 186 ? 3.537 -4.517 5.796 1.00 98.88 186 ILE A C 1
ATOM 1305 O O . ILE A 1 186 ? 4.397 -4.620 4.923 1.00 98.88 186 ILE A O 1
ATOM 1309 N N . ASN A 1 187 ? 2.487 -5.331 5.874 1.00 98.94 187 ASN A N 1
ATOM 1310 C CA . ASN 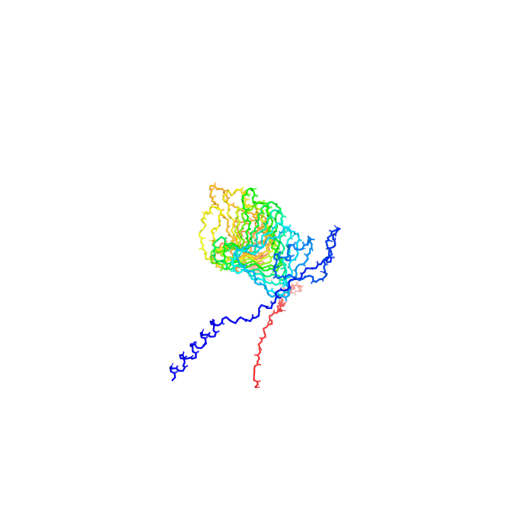A 1 187 ? 2.209 -6.426 4.951 1.00 98.94 187 ASN A CA 1
ATOM 1311 C C . ASN A 1 187 ? 0.918 -6.140 4.177 1.00 98.94 187 ASN A C 1
ATOM 1313 O O . ASN A 1 187 ? -0.148 -5.975 4.775 1.00 98.94 187 ASN A O 1
ATOM 1317 N N . ILE A 1 188 ? 1.014 -6.115 2.849 1.00 98.94 188 ILE A N 1
ATOM 1318 C CA . ILE A 1 188 ? -0.132 -6.040 1.943 1.00 98.94 188 ILE A CA 1
ATOM 1319 C C . ILE A 1 188 ? -0.294 -7.402 1.277 1.00 98.94 188 ILE A C 1
ATOM 1321 O O . ILE A 1 188 ? 0.553 -7.829 0.485 1.00 98.94 188 ILE A O 1
ATOM 1325 N N . GLU A 1 189 ? -1.365 -8.092 1.646 1.00 98.88 189 GLU A N 1
ATOM 1326 C CA . GLU A 1 189 ? -1.648 -9.461 1.225 1.00 98.88 189 GLU A CA 1
ATOM 1327 C C . GLU A 1 189 ? -2.494 -9.494 -0.056 1.00 98.88 189 GLU A C 1
ATOM 1329 O O . GLU A 1 189 ? -2.984 -8.474 -0.552 1.00 98.88 189 GLU A O 1
ATOM 1334 N N . ASP A 1 190 ? -2.667 -10.689 -0.618 1.00 98.19 190 ASP A N 1
ATOM 1335 C CA . ASP A 1 190 ? -3.563 -10.900 -1.752 1.00 98.19 190 ASP A CA 1
ATOM 1336 C C . ASP A 1 190 ? -5.001 -10.471 -1.419 1.00 98.19 190 ASP A C 1
ATOM 1338 O O . ASP A 1 190 ? -5.520 -10.733 -0.336 1.00 98.19 190 ASP A O 1
ATOM 1342 N N . GLY A 1 191 ? -5.656 -9.806 -2.374 1.00 97.69 191 GLY A N 1
ATOM 1343 C CA . GLY A 1 191 ? -7.021 -9.290 -2.219 1.00 97.69 191 GLY A CA 1
ATOM 1344 C C . GLY A 1 191 ? -7.133 -7.934 -1.514 1.00 97.69 191 GLY A C 1
ATOM 1345 O O . GLY A 1 191 ? -8.168 -7.285 -1.658 1.00 97.69 191 GLY A O 1
ATOM 1346 N N . ALA A 1 192 ? -6.076 -7.462 -0.846 1.00 98.94 192 ALA A N 1
ATOM 1347 C CA . ALA A 1 192 ? -6.091 -6.172 -0.165 1.00 98.94 192 ALA A CA 1
ATOM 1348 C C . ALA A 1 192 ? -6.325 -4.998 -1.128 1.00 98.94 192 ALA A C 1
ATOM 1350 O O . ALA A 1 192 ? -5.852 -5.003 -2.268 1.00 98.94 192 ALA A O 1
ATOM 1351 N N . VAL A 1 193 ? -7.006 -3.952 -0.657 1.00 98.94 193 VAL A N 1
ATOM 1352 C CA . VAL A 1 193 ? -7.205 -2.704 -1.409 1.00 98.94 193 VAL A CA 1
ATOM 1353 C C . VAL A 1 193 ? -6.804 -1.519 -0.542 1.00 98.94 193 VAL A C 1
ATOM 1355 O O . VAL A 1 193 ? -7.488 -1.185 0.420 1.00 98.94 193 VAL A O 1
ATOM 1358 N N . VAL A 1 194 ? -5.712 -0.853 -0.900 1.00 98.94 194 VAL A N 1
ATOM 1359 C CA . VAL A 1 194 ? -5.215 0.348 -0.221 1.00 98.94 194 VAL A CA 1
ATOM 1360 C C . VAL A 1 194 ? -5.359 1.527 -1.167 1.00 98.94 194 VAL A C 1
ATOM 1362 O O . VAL A 1 194 ? -4.845 1.506 -2.284 1.00 98.94 194 VAL A O 1
ATOM 1365 N N . THR A 1 195 ? -6.092 2.559 -0.769 1.00 98.81 195 THR A N 1
ATOM 1366 C CA . THR A 1 195 ? -6.384 3.693 -1.651 1.00 98.81 195 THR A CA 1
ATOM 1367 C C . THR A 1 195 ? -6.282 5.007 -0.906 1.00 98.81 195 THR A C 1
ATOM 1369 O O . THR A 1 195 ? -6.917 5.197 0.126 1.00 98.81 195 THR A O 1
ATOM 1372 N N . ASN A 1 196 ? -5.534 5.944 -1.474 1.00 98.44 196 ASN A N 1
ATOM 1373 C CA . ASN A 1 196 ? -5.677 7.347 -1.138 1.00 98.44 196 ASN A CA 1
ATOM 1374 C C . ASN A 1 196 ? -6.473 8.058 -2.230 1.00 98.44 196 ASN A C 1
ATOM 1376 O O . ASN A 1 196 ? -6.136 7.949 -3.409 1.00 98.44 196 ASN A O 1
ATOM 1380 N N . THR A 1 197 ? -7.541 8.749 -1.843 1.00 97.00 197 THR A N 1
ATOM 1381 C CA . THR A 1 197 ? -8.441 9.443 -2.772 1.00 97.00 197 THR A CA 1
ATOM 1382 C C . THR A 1 197 ? -8.084 10.913 -2.970 1.00 97.00 197 THR A C 1
ATOM 1384 O O . THR A 1 197 ? -8.746 11.590 -3.748 1.00 97.00 197 THR A O 1
ATOM 1387 N N . ASN A 1 198 ? -7.082 11.429 -2.257 1.00 94.38 198 ASN A N 1
ATOM 1388 C CA . ASN A 1 198 ? -6.610 12.800 -2.411 1.00 94.38 198 ASN A CA 1
ATOM 1389 C C . ASN A 1 198 ? -5.652 12.919 -3.599 1.00 94.38 198 ASN A C 1
ATOM 1391 O O . ASN A 1 198 ? -4.726 12.117 -3.724 1.00 94.38 198 ASN A O 1
ATOM 1395 N N . ASP A 1 199 ? -5.799 13.975 -4.400 1.00 90.94 199 ASP A N 1
ATOM 1396 C CA . ASP A 1 199 ? -4.928 14.274 -5.545 1.00 90.94 199 ASP A CA 1
ATOM 1397 C C . ASP A 1 199 ? -3.448 14.450 -5.160 1.00 90.94 199 ASP A C 1
ATOM 1399 O O . ASP A 1 199 ? -2.566 14.274 -5.998 1.00 90.94 199 ASP A O 1
ATOM 1403 N N . GLY A 1 200 ? -3.164 14.790 -3.897 1.00 92.25 200 GLY A N 1
ATOM 1404 C CA . GLY A 1 200 ? -1.808 14.866 -3.340 1.00 92.25 200 GLY A CA 1
ATOM 1405 C C . GLY A 1 200 ? -1.452 13.733 -2.371 1.00 92.25 200 GLY A C 1
ATOM 1406 O O . GLY A 1 200 ? -0.387 13.768 -1.756 1.00 92.25 200 GLY A O 1
ATOM 1407 N N . GLY A 1 201 ? -2.343 12.762 -2.176 1.00 95.81 201 GLY A N 1
ATOM 1408 C CA . GLY A 1 201 ? -2.199 11.719 -1.167 1.00 95.81 201 GLY A CA 1
ATOM 1409 C C . GLY A 1 201 ? -1.407 10.512 -1.657 1.00 95.81 201 GLY A C 1
ATOM 1410 O O . GLY A 1 201 ? -1.484 10.111 -2.819 1.00 95.81 201 GLY A O 1
ATOM 1411 N N . LEU A 1 202 ? -0.656 9.894 -0.752 1.00 98.00 202 LEU A N 1
ATOM 1412 C CA . LEU A 1 202 ? 0.129 8.694 -1.049 1.00 98.00 202 LEU A CA 1
ATOM 1413 C C . LEU A 1 202 ? -0.684 7.441 -0.721 1.00 98.00 202 LEU A C 1
ATOM 1415 O O . LEU A 1 202 ? -1.358 7.397 0.311 1.00 98.00 202 LEU A O 1
ATOM 1419 N N . GLY A 1 203 ? -0.603 6.405 -1.558 1.00 98.62 203 GLY A N 1
ATOM 1420 C CA . GLY A 1 203 ? -1.182 5.104 -1.211 1.00 98.62 203 GLY A CA 1
ATOM 1421 C C . GLY A 1 203 ? -0.478 4.544 0.026 1.00 98.62 203 GLY A C 1
ATOM 1422 O O . GLY A 1 203 ? -1.075 4.413 1.094 1.00 98.62 203 GLY A O 1
ATOM 1423 N N . ILE A 1 204 ? 0.829 4.316 -0.091 1.00 98.81 204 ILE A N 1
ATOM 1424 C CA . ILE A 1 204 ? 1.696 3.966 1.037 1.00 98.81 204 ILE A CA 1
ATOM 1425 C C . ILE A 1 204 ? 2.868 4.939 1.112 1.00 98.81 204 ILE A C 1
ATOM 1427 O O . ILE A 1 204 ? 3.569 5.164 0.125 1.00 98.81 204 ILE A O 1
ATOM 1431 N N . TYR A 1 205 ? 3.110 5.477 2.305 1.00 98.00 205 TYR A N 1
ATOM 1432 C CA . TYR A 1 205 ? 4.312 6.240 2.617 1.00 98.00 205 TYR A CA 1
ATOM 1433 C C . TYR A 1 205 ? 5.205 5.439 3.565 1.00 98.00 205 TYR A C 1
ATOM 1435 O O . TYR A 1 205 ? 4.808 5.101 4.679 1.00 98.00 205 TYR A O 1
ATOM 1443 N N . TYR A 1 206 ? 6.420 5.112 3.127 1.00 97.25 206 TYR A N 1
ATOM 1444 C CA . TYR A 1 206 ? 7.310 4.230 3.878 1.00 97.25 206 TYR A CA 1
ATOM 1445 C C . TYR A 1 206 ? 8.655 4.885 4.213 1.00 97.25 206 TYR A C 1
ATOM 1447 O O . TYR A 1 206 ? 9.667 4.659 3.540 1.00 97.25 206 TYR A O 1
ATOM 1455 N N . PRO A 1 207 ? 8.687 5.715 5.269 1.00 94.38 207 PRO A N 1
ATOM 1456 C CA . PRO A 1 207 ? 9.909 6.057 5.970 1.00 94.38 207 PRO A CA 1
ATOM 1457 C C . PRO A 1 207 ? 10.081 5.063 7.128 1.00 94.38 207 PRO A C 1
ATOM 1459 O O . PRO A 1 207 ? 9.520 5.269 8.200 1.00 94.38 207 PRO A O 1
ATOM 1462 N N . ASN A 1 208 ? 10.788 3.946 6.956 1.00 91.38 208 ASN A N 1
ATOM 1463 C CA . ASN A 1 208 ? 11.014 3.031 8.081 1.00 91.38 208 ASN A CA 1
ATOM 1464 C C . ASN A 1 208 ? 12.355 2.287 8.036 1.00 91.38 208 ASN A C 1
ATOM 1466 O O . ASN A 1 208 ? 13.128 2.454 7.107 1.00 91.38 208 ASN A O 1
ATOM 1470 N N . THR A 1 209 ? 12.652 1.487 9.057 1.00 89.69 209 THR A N 1
ATOM 1471 C CA . THR A 1 209 ? 13.910 0.730 9.194 1.00 89.69 209 THR A CA 1
ATOM 1472 C C . THR A 1 209 ? 13.724 -0.787 9.114 1.00 89.69 209 THR A C 1
ATOM 1474 O O . THR A 1 209 ? 14.715 -1.512 9.113 1.00 89.69 209 THR A O 1
ATOM 1477 N N . SER A 1 210 ? 12.480 -1.276 9.048 1.00 94.56 210 SER A N 1
ATOM 1478 C CA . SER A 1 210 ? 12.153 -2.704 8.926 1.00 94.56 210 SER A CA 1
ATOM 1479 C C . SER A 1 210 ? 11.557 -3.000 7.540 1.00 94.56 210 SER A C 1
ATOM 1481 O O . SER A 1 210 ? 12.187 -2.629 6.547 1.00 94.56 210 SER A O 1
ATOM 1483 N N . ASN A 1 211 ? 10.408 -3.680 7.443 1.00 97.19 211 ASN A N 1
ATOM 1484 C CA . ASN A 1 211 ? 9.920 -4.272 6.196 1.00 97.19 211 ASN A CA 1
ATOM 1485 C C . ASN A 1 211 ? 8.581 -3.704 5.693 1.00 97.19 211 ASN A C 1
ATOM 1487 O O . ASN A 1 211 ? 7.591 -3.666 6.425 1.00 97.19 211 ASN A O 1
ATOM 1491 N N . LEU A 1 212 ? 8.529 -3.356 4.408 1.00 98.81 212 LEU A N 1
ATOM 1492 C CA . LEU A 1 212 ? 7.299 -3.235 3.627 1.00 98.81 212 LEU A CA 1
ATOM 1493 C C . LEU A 1 212 ? 7.218 -4.428 2.674 1.00 98.81 212 LEU A C 1
ATOM 1495 O O . LEU A 1 212 ? 8.031 -4.552 1.758 1.00 98.81 212 LEU A O 1
ATOM 1499 N N . ASN A 1 213 ? 6.227 -5.289 2.873 1.00 98.88 213 ASN A N 1
ATOM 1500 C CA . ASN A 1 213 ? 6.029 -6.497 2.083 1.00 98.88 213 ASN A CA 1
ATOM 1501 C C . ASN A 1 213 ? 4.748 -6.376 1.262 1.00 98.88 213 ASN A C 1
ATOM 1503 O O . ASN A 1 213 ? 3.646 -6.396 1.808 1.00 98.88 213 A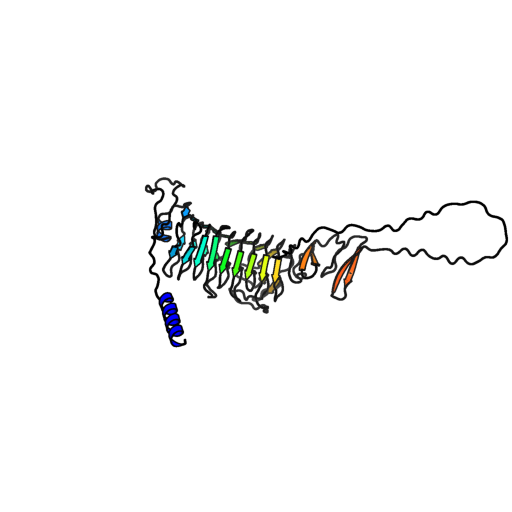SN A O 1
ATOM 1507 N N . ILE A 1 214 ? 4.891 -6.282 -0.056 1.00 98.94 214 ILE A N 1
ATOM 1508 C CA . ILE A 1 214 ? 3.779 -6.273 -1.003 1.00 98.94 214 ILE A CA 1
ATOM 1509 C C . ILE A 1 214 ? 3.713 -7.646 -1.664 1.00 98.94 214 ILE A C 1
ATOM 1511 O O . ILE A 1 214 ? 4.432 -7.941 -2.625 1.00 98.94 214 ILE A O 1
ATOM 1515 N N . LYS A 1 215 ? 2.862 -8.509 -1.114 1.00 98.75 215 LYS A N 1
ATOM 1516 C CA . LYS A 1 215 ? 2.632 -9.850 -1.653 1.00 98.75 215 LYS A CA 1
ATOM 1517 C C . LYS A 1 215 ? 1.587 -9.829 -2.761 1.00 98.75 215 LYS A C 1
ATOM 1519 O O . LYS A 1 215 ? 1.736 -10.560 -3.736 1.00 98.75 215 LYS A O 1
ATOM 1524 N N . GLY A 1 216 ? 0.605 -8.937 -2.632 1.00 97.81 216 GLY A N 1
ATOM 1525 C CA . GLY A 1 216 ? -0.560 -8.861 -3.499 1.00 97.81 216 GLY A CA 1
ATOM 1526 C C . GLY A 1 216 ? -1.323 -7.544 -3.407 1.00 97.81 216 GLY A C 1
ATOM 1527 O O . GLY A 1 216 ? -0.770 -6.495 -3.079 1.00 97.81 216 GLY A O 1
ATOM 1528 N N . GLY A 1 217 ? -2.616 -7.624 -3.724 1.00 98.69 217 GLY A N 1
ATOM 1529 C CA . GLY A 1 217 ? -3.566 -6.524 -3.564 1.00 98.69 217 GLY A CA 1
ATOM 1530 C C . GLY A 1 217 ? -3.448 -5.416 -4.614 1.00 98.69 217 GLY A C 1
ATOM 1531 O O . GLY A 1 217 ? -2.730 -5.532 -5.607 1.00 98.69 217 GLY A O 1
ATOM 1532 N N . THR A 1 218 ? -4.205 -4.340 -4.411 1.00 98.94 218 THR A N 1
ATOM 1533 C CA . THR A 1 218 ? -4.166 -3.117 -5.222 1.00 98.94 218 THR A CA 1
ATOM 1534 C C . THR A 1 218 ? -3.858 -1.919 -4.337 1.00 98.94 218 THR A C 1
ATOM 1536 O O . THR A 1 218 ? -4.552 -1.684 -3.350 1.00 98.94 218 THR A O 1
ATOM 1539 N N . ILE A 1 219 ? -2.838 -1.145 -4.701 1.00 98.94 219 ILE A N 1
ATOM 1540 C CA . ILE A 1 219 ? -2.401 0.053 -3.980 1.00 98.94 219 ILE A CA 1
ATOM 1541 C C . ILE A 1 219 ? -2.524 1.241 -4.924 1.00 98.94 219 ILE A C 1
ATOM 1543 O O . ILE A 1 219 ? -1.968 1.219 -6.018 1.00 98.94 219 ILE A O 1
ATOM 1547 N N . THR A 1 220 ? -3.260 2.272 -4.522 1.00 98.88 220 THR A N 1
ATOM 1548 C CA . THR A 1 220 ? -3.522 3.459 -5.347 1.00 98.88 220 THR A CA 1
ATOM 1549 C C . THR A 1 220 ? -3.285 4.739 -4.557 1.00 98.88 220 THR A C 1
ATOM 1551 O O . THR A 1 220 ? -3.748 4.872 -3.425 1.00 98.88 220 THR A O 1
ATOM 1554 N N . GLY A 1 221 ? -2.603 5.699 -5.174 1.00 98.56 221 GLY A N 1
ATOM 1555 C CA . GLY A 1 221 ? -2.476 7.072 -4.688 1.00 98.56 221 GLY A CA 1
ATOM 1556 C C . GLY A 1 221 ? -2.054 8.011 -5.815 1.00 98.56 221 GLY A C 1
ATOM 1557 O O . GLY A 1 221 ? -1.887 7.579 -6.959 1.00 98.56 221 GLY A O 1
ATOM 1558 N N . ALA A 1 222 ? -1.841 9.288 -5.497 1.00 97.69 222 ALA A N 1
ATOM 1559 C CA . ALA A 1 222 ? -1.207 10.230 -6.418 1.00 97.69 222 ALA A CA 1
ATOM 1560 C C . ALA A 1 222 ? 0.160 9.689 -6.862 1.00 97.69 222 ALA A C 1
ATOM 1562 O O . ALA A 1 222 ? 0.427 9.539 -8.051 1.00 97.69 222 ALA A O 1
ATOM 1563 N N . THR A 1 223 ? 0.951 9.259 -5.880 1.00 98.56 223 THR A N 1
ATOM 1564 C CA . THR A 1 223 ? 1.979 8.232 -6.045 1.00 98.56 223 THR A CA 1
ATOM 1565 C C . THR A 1 223 ? 1.516 6.989 -5.289 1.00 98.56 223 THR A C 1
ATOM 1567 O O . THR A 1 223 ? 1.048 7.093 -4.150 1.00 98.56 223 THR A O 1
ATOM 1570 N N . GLY A 1 224 ? 1.626 5.816 -5.914 1.00 98.75 224 GLY A N 1
ATOM 1571 C CA . GLY A 1 224 ? 1.158 4.560 -5.322 1.00 98.75 224 GLY A CA 1
ATOM 1572 C C . GLY A 1 224 ? 1.907 4.224 -4.031 1.00 98.75 224 GLY A C 1
ATOM 1573 O O . GLY A 1 224 ? 1.304 4.123 -2.962 1.00 98.75 224 GLY A O 1
ATOM 1574 N N . ILE A 1 225 ? 3.231 4.104 -4.119 1.00 98.88 225 ILE A N 1
ATOM 1575 C CA . ILE A 1 225 ? 4.129 3.852 -2.987 1.00 98.88 225 ILE A CA 1
ATOM 1576 C C . ILE A 1 225 ? 5.295 4.840 -3.043 1.00 98.88 225 ILE A C 1
ATOM 1578 O O . ILE A 1 225 ? 5.957 4.967 -4.072 1.00 98.88 225 ILE A O 1
ATOM 1582 N N . TYR A 1 226 ? 5.580 5.504 -1.924 1.00 98.62 226 TYR A N 1
ATOM 1583 C CA . TYR A 1 226 ? 6.714 6.416 -1.779 1.00 98.62 226 TYR A CA 1
ATOM 1584 C C . TYR A 1 226 ? 7.637 5.931 -0.657 1.00 98.62 226 TYR A C 1
ATOM 1586 O O . TYR A 1 226 ? 7.248 5.903 0.512 1.00 98.62 226 TYR A O 1
ATOM 1594 N N . VAL A 1 227 ? 8.868 5.561 -1.006 1.00 98.25 227 VAL A N 1
ATOM 1595 C CA . VAL A 1 227 ? 9.846 4.934 -0.104 1.00 98.25 227 VAL A CA 1
ATOM 1596 C C . VAL A 1 227 ? 10.986 5.903 0.180 1.00 98.25 227 VAL A C 1
ATOM 1598 O O . VAL A 1 227 ? 11.599 6.406 -0.757 1.00 98.25 227 VAL A O 1
ATOM 1601 N N . LYS A 1 228 ? 11.314 6.121 1.458 1.00 95.62 228 LYS A N 1
ATOM 1602 C CA . LYS A 1 228 ? 12.478 6.938 1.863 1.00 95.62 228 LYS A CA 1
ATOM 1603 C C . LYS A 1 228 ? 13.604 6.142 2.507 1.00 95.62 228 LYS A C 1
ATOM 1605 O O . LYS A 1 228 ? 14.753 6.568 2.459 1.00 95.62 228 LYS A O 1
ATOM 1610 N N . CYS A 1 229 ? 13.276 5.008 3.118 1.00 93.00 229 CYS A N 1
ATOM 1611 C CA . CYS A 1 229 ? 14.226 4.108 3.763 1.00 93.00 229 CYS A CA 1
ATOM 1612 C C . CYS A 1 229 ? 13.553 2.767 4.091 1.00 93.00 229 CYS A C 1
ATOM 1614 O O . CYS A 1 229 ? 12.329 2.642 3.983 1.00 93.00 229 CYS A O 1
ATOM 1616 N N . GLY A 1 230 ? 14.354 1.788 4.515 1.00 93.94 230 GLY A N 1
ATOM 1617 C CA . GLY A 1 230 ? 13.876 0.472 4.939 1.00 93.94 230 GLY A CA 1
ATOM 1618 C C . GLY A 1 230 ? 13.907 -0.564 3.822 1.00 93.94 230 GLY A C 1
ATOM 1619 O O . GLY A 1 230 ? 14.292 -0.266 2.690 1.00 93.94 230 GLY A O 1
ATOM 1620 N N . SER A 1 231 ? 13.524 -1.792 4.165 1.00 96.56 231 SER A N 1
ATOM 1621 C CA . SER A 1 231 ? 13.511 -2.930 3.245 1.00 96.56 231 SER A CA 1
ATOM 1622 C C . SER A 1 231 ? 12.135 -3.072 2.603 1.00 96.56 231 SER A C 1
ATOM 1624 O O . SER A 1 231 ? 11.134 -3.229 3.296 1.00 96.56 231 SER A O 1
ATOM 1626 N N . VAL A 1 232 ? 12.073 -3.028 1.277 1.00 98.62 232 VAL A N 1
ATOM 1627 C CA . VAL A 1 232 ? 10.836 -3.157 0.504 1.00 98.62 232 VAL A CA 1
ATOM 1628 C C . VAL A 1 232 ? 10.927 -4.388 -0.385 1.00 98.62 232 VAL A C 1
ATOM 1630 O O . VAL A 1 232 ? 11.834 -4.497 -1.208 1.00 98.62 232 VAL A O 1
ATOM 1633 N N . SER A 1 233 ? 9.968 -5.297 -0.242 1.00 98.75 233 SER A N 1
ATOM 1634 C CA . SER A 1 233 ? 9.846 -6.502 -1.060 1.00 98.75 233 SER A CA 1
ATOM 1635 C C . SER A 1 233 ? 8.514 -6.492 -1.797 1.00 98.75 233 SER A C 1
ATOM 1637 O O . SER A 1 233 ? 7.459 -6.446 -1.165 1.00 98.75 233 SER A O 1
ATOM 1639 N N . VAL A 1 234 ? 8.556 -6.540 -3.129 1.00 98.94 234 VAL A N 1
ATOM 1640 C CA . VAL A 1 234 ? 7.367 -6.662 -3.979 1.00 98.94 234 VAL A CA 1
ATOM 1641 C C . VAL A 1 234 ? 7.435 -7.975 -4.748 1.00 98.94 234 VAL A C 1
ATOM 1643 O O . VAL A 1 234 ? 8.269 -8.153 -5.641 1.00 98.94 234 VAL A O 1
ATOM 1646 N N . THR A 1 235 ? 6.553 -8.906 -4.396 1.00 98.81 235 THR A N 1
ATOM 1647 C CA . THR A 1 235 ? 6.420 -10.206 -5.073 1.00 98.81 235 THR A CA 1
ATOM 1648 C C . THR A 1 235 ? 5.167 -10.282 -5.942 1.00 98.81 235 THR A C 1
ATOM 1650 O O . THR A 1 235 ? 5.096 -11.120 -6.837 1.00 98.81 235 THR A O 1
ATOM 1653 N N . GLY A 1 236 ? 4.196 -9.393 -5.722 1.00 98.56 236 GLY A N 1
ATOM 1654 C CA . GLY A 1 236 ? 2.939 -9.348 -6.462 1.00 98.56 236 GLY A CA 1
ATOM 1655 C C . GLY A 1 236 ? 2.188 -8.030 -6.274 1.00 98.56 236 GLY A C 1
ATOM 1656 O O . GLY A 1 236 ? 2.756 -7.033 -5.833 1.00 98.56 236 GLY A O 1
ATOM 1657 N N . GLY A 1 237 ? 0.906 -8.033 -6.637 1.00 98.69 237 GLY A N 1
ATOM 1658 C CA . GLY A 1 237 ? 0.012 -6.879 -6.508 1.00 98.69 237 GLY A CA 1
ATOM 1659 C C . GLY A 1 237 ? 0.004 -5.926 -7.706 1.00 98.69 237 GLY A C 1
ATOM 1660 O O . GLY A 1 237 ? 0.757 -6.080 -8.670 1.00 98.69 237 GLY A O 1
ATOM 1661 N N . THR A 1 238 ? -0.897 -4.948 -7.649 1.00 98.88 238 THR A N 1
ATOM 1662 C CA . THR A 1 238 ? -1.051 -3.867 -8.632 1.00 98.88 238 THR A CA 1
ATOM 1663 C C . THR A 1 238 ? -0.840 -2.528 -7.938 1.00 98.88 238 THR A C 1
ATOM 1665 O O . THR A 1 238 ? -1.620 -2.143 -7.071 1.00 98.88 238 THR A O 1
ATOM 1668 N N . ILE A 1 239 ? 0.210 -1.809 -8.317 1.00 98.94 239 ILE A N 1
ATOM 1669 C CA . ILE A 1 239 ? 0.569 -0.512 -7.757 1.00 98.94 239 ILE A CA 1
ATOM 1670 C C . ILE A 1 239 ? 0.248 0.559 -8.795 1.00 98.94 239 ILE A C 1
ATOM 1672 O O . ILE A 1 239 ? 0.688 0.472 -9.945 1.00 98.94 239 ILE A O 1
ATOM 1676 N N . VAL A 1 240 ? -0.520 1.566 -8.390 1.00 98.88 240 VAL A N 1
ATOM 1677 C CA . VAL A 1 240 ? -1.075 2.578 -9.286 1.00 98.88 240 VAL A CA 1
ATOM 1678 C C . VAL A 1 240 ? -0.728 3.985 -8.805 1.00 98.88 240 VAL A C 1
ATOM 1680 O O . VAL A 1 240 ? -1.087 4.379 -7.693 1.00 98.88 240 VAL A O 1
ATOM 1683 N N . GLY A 1 241 ? -0.056 4.742 -9.671 1.00 98.56 241 GLY A N 1
ATOM 1684 C CA . GLY A 1 241 ? 0.122 6.187 -9.552 1.00 98.56 241 GLY A CA 1
ATOM 1685 C C . GLY A 1 241 ? -0.859 6.912 -10.471 1.00 98.56 241 GLY A C 1
ATOM 1686 O O . GLY A 1 241 ? -0.751 6.828 -11.695 1.00 98.56 241 GLY A O 1
ATOM 1687 N N . ASN A 1 242 ? -1.837 7.602 -9.888 1.00 96.44 242 ASN A N 1
ATOM 1688 C CA . ASN A 1 242 ? -2.876 8.325 -10.634 1.00 96.44 242 ASN A CA 1
ATOM 1689 C C . ASN A 1 242 ? -2.682 9.846 -10.629 1.00 96.44 242 ASN A C 1
ATOM 1691 O O . ASN A 1 242 ? -3.431 10.559 -11.297 1.00 96.44 242 ASN A O 1
ATOM 1695 N N . GLY A 1 243 ? -1.689 10.345 -9.891 1.00 97.00 243 GLY A N 1
ATOM 1696 C CA . GLY A 1 243 ? -1.399 11.768 -9.787 1.00 97.00 243 GLY A CA 1
ATOM 1697 C C . GLY A 1 243 ? -0.907 12.362 -11.104 1.00 97.00 243 GLY A C 1
ATOM 1698 O O . GLY A 1 243 ? -0.511 11.656 -12.038 1.00 97.00 243 GLY A O 1
ATOM 1699 N N . ALA A 1 244 ? -0.928 13.690 -11.185 1.00 97.06 244 ALA A N 1
ATOM 1700 C CA . ALA A 1 244 ? -0.248 14.398 -12.258 1.00 97.06 244 ALA A CA 1
ATOM 1701 C C . ALA A 1 244 ? 1.265 14.153 -12.173 1.00 97.06 244 ALA A C 1
ATOM 1703 O O . ALA A 1 244 ? 1.819 14.011 -11.083 1.00 97.06 244 ALA A O 1
ATOM 1704 N N . LYS A 1 245 ? 1.936 14.151 -13.328 1.00 97.69 245 LYS A N 1
ATOM 1705 C CA . LYS A 1 245 ? 3.396 14.129 -13.361 1.00 97.69 245 LYS A CA 1
ATOM 1706 C C . LYS A 1 245 ? 3.944 15.386 -12.692 1.00 97.69 245 LYS A C 1
ATOM 1708 O O . LYS A 1 245 ? 3.578 16.494 -13.087 1.00 97.69 245 LYS A O 1
ATOM 1713 N N . ALA A 1 246 ? 4.869 15.205 -11.761 1.00 97.69 246 ALA A N 1
ATOM 1714 C CA . ALA A 1 246 ? 5.660 16.285 -11.191 1.00 97.69 246 ALA A CA 1
ATOM 1715 C C . ALA A 1 246 ? 7.141 15.901 -11.158 1.00 97.69 246 ALA A C 1
ATOM 1717 O O . ALA A 1 246 ? 7.487 14.722 -11.097 1.00 97.69 246 ALA A O 1
ATOM 1718 N N . ASP A 1 247 ? 8.014 16.905 -11.206 1.00 97.62 247 ASP A N 1
ATOM 1719 C CA . ASP A 1 247 ? 9.442 16.682 -11.013 1.00 97.62 247 ASP A CA 1
ATOM 1720 C C . ASP A 1 247 ? 9.732 16.369 -9.544 1.00 97.62 247 ASP A C 1
ATOM 1722 O O . ASP A 1 247 ? 9.100 16.908 -8.629 1.00 97.62 247 ASP A O 1
ATOM 1726 N N . TYR A 1 248 ? 10.728 15.517 -9.313 1.00 97.75 248 TYR A N 1
ATOM 1727 C CA . TYR A 1 248 ? 11.187 15.226 -7.965 1.00 97.75 248 TYR A CA 1
ATOM 1728 C C . TYR A 1 248 ? 11.689 16.494 -7.260 1.00 97.75 248 TYR A C 1
ATOM 1730 O O . TYR A 1 248 ? 12.548 17.221 -7.764 1.00 97.75 248 TYR A O 1
ATOM 1738 N N . ALA A 1 249 ? 11.200 16.704 -6.039 1.00 97.12 249 ALA A N 1
ATOM 1739 C CA . ALA A 1 249 ? 11.674 17.737 -5.134 1.00 97.12 249 ALA A CA 1
ATOM 1740 C C . ALA A 1 249 ? 11.773 17.171 -3.717 1.00 97.12 249 ALA A C 1
ATOM 1742 O O . ALA A 1 249 ? 10.788 16.670 -3.171 1.00 97.12 249 ALA A O 1
ATOM 1743 N N . TYR A 1 250 ? 12.955 17.287 -3.108 1.00 96.44 250 TYR A N 1
ATOM 1744 C CA . TYR A 1 250 ? 13.177 16.855 -1.730 1.00 96.44 250 TYR A CA 1
ATOM 1745 C C . TYR A 1 250 ? 12.269 17.617 -0.752 1.00 96.44 250 TYR A C 1
ATOM 1747 O O . TYR A 1 250 ? 12.206 18.847 -0.782 1.00 96.44 250 TYR A O 1
ATOM 1755 N N . TYR A 1 251 ? 11.617 16.886 0.156 1.00 94.38 251 TYR A N 1
ATOM 1756 C CA . TYR A 1 251 ? 10.670 17.446 1.122 1.00 94.38 251 TYR A CA 1
ATOM 1757 C C . TYR A 1 251 ? 10.814 16.844 2.523 1.00 94.38 251 TYR A C 1
ATOM 1759 O O . TYR A 1 251 ? 9.907 16.196 3.032 1.00 94.38 251 TYR A O 1
ATOM 1767 N N . GLY A 1 252 ? 11.966 17.060 3.165 1.00 93.75 252 GLY A N 1
ATOM 1768 C CA . GLY A 1 252 ? 12.164 16.764 4.592 1.00 93.75 252 GLY A CA 1
ATOM 1769 C C . GLY A 1 252 ? 11.612 15.400 5.038 1.00 93.75 252 GLY A C 1
ATOM 1770 O O . GLY A 1 252 ? 11.960 14.360 4.473 1.00 93.75 252 GLY A O 1
ATOM 1771 N N . ASN A 1 253 ? 10.712 15.443 6.029 1.00 89.50 253 ASN A N 1
ATOM 1772 C CA . ASN A 1 253 ? 10.036 14.284 6.632 1.00 89.50 253 ASN A CA 1
ATOM 1773 C C . ASN A 1 253 ? 8.793 13.800 5.863 1.00 89.50 253 ASN A C 1
ATOM 1775 O O . ASN A 1 253 ? 8.057 12.968 6.380 1.00 89.50 253 ASN A O 1
ATOM 1779 N N . GLY A 1 254 ? 8.512 14.360 4.686 1.00 91.44 254 GLY A N 1
ATOM 1780 C CA . GLY A 1 254 ? 7.397 13.973 3.827 1.00 91.44 254 GLY A CA 1
ATOM 1781 C C . GLY A 1 254 ? 7.865 13.386 2.496 1.00 91.44 254 GLY A C 1
ATOM 1782 O O . GLY A 1 254 ? 9.061 13.166 2.257 1.00 91.44 254 GLY A O 1
ATOM 1783 N N . GLY A 1 255 ? 6.897 13.123 1.622 1.00 93.12 255 GLY A N 1
ATOM 1784 C CA . GLY A 1 255 ? 7.111 12.756 0.226 1.00 93.12 255 GLY A CA 1
ATOM 1785 C C . GLY A 1 255 ? 6.247 13.635 -0.671 1.00 93.12 255 GLY A C 1
ATOM 1786 O O . GLY A 1 255 ? 5.064 13.813 -0.389 1.00 93.12 255 GLY A O 1
ATOM 1787 N N . ASN A 1 256 ? 6.842 14.192 -1.724 1.00 94.69 256 ASN A N 1
ATOM 1788 C CA . ASN A 1 256 ? 6.097 14.919 -2.747 1.00 94.69 256 ASN A CA 1
ATOM 1789 C C . ASN A 1 256 ? 5.623 13.913 -3.804 1.00 94.69 256 ASN A C 1
ATOM 1791 O O . ASN A 1 256 ? 6.476 13.277 -4.428 1.00 94.69 256 ASN A O 1
ATOM 1795 N N . PRO A 1 257 ? 4.310 13.737 -4.023 1.00 96.06 257 PRO A N 1
ATOM 1796 C CA . PRO A 1 257 ? 3.832 12.849 -5.073 1.00 96.06 257 PRO A CA 1
ATOM 1797 C C . PRO A 1 257 ? 4.313 13.343 -6.441 1.00 96.06 257 PRO A C 1
ATOM 1799 O O . PRO A 1 257 ? 4.270 14.536 -6.738 1.00 96.06 257 PRO A O 1
ATOM 1802 N N . THR A 1 258 ? 4.774 12.409 -7.264 1.00 97.94 258 THR A N 1
ATOM 1803 C CA . THR A 1 258 ? 5.368 12.664 -8.590 1.00 97.94 258 THR A CA 1
ATOM 1804 C C . THR A 1 258 ? 4.573 12.004 -9.726 1.00 97.94 258 THR A C 1
ATOM 1806 O O . THR A 1 258 ? 4.811 12.279 -10.904 1.00 97.94 258 THR A O 1
ATOM 1809 N N . GLY A 1 259 ? 3.530 11.239 -9.372 1.00 98.25 259 GLY A N 1
ATOM 1810 C CA . GLY A 1 259 ? 2.610 10.577 -10.300 1.00 98.25 259 GLY A CA 1
ATOM 1811 C C . GLY A 1 259 ? 2.963 9.116 -10.589 1.00 98.25 259 GLY A C 1
ATOM 1812 O O . GLY A 1 259 ? 2.136 8.387 -11.138 1.00 98.25 259 GLY A O 1
ATOM 1813 N N . GLU A 1 260 ? 4.166 8.656 -10.243 1.00 98.81 260 GLU A N 1
ATOM 1814 C CA . GLU A 1 260 ? 4.611 7.282 -10.486 1.00 98.81 260 GLU A CA 1
ATOM 1815 C C . GLU A 1 260 ? 3.895 6.269 -9.588 1.00 98.81 260 GLU A C 1
ATOM 1817 O O . GLU A 1 260 ? 3.395 6.587 -8.504 1.00 98.81 260 GLU A O 1
ATOM 1822 N N . ALA A 1 261 ? 3.879 5.005 -10.017 1.00 98.88 261 ALA A N 1
ATOM 1823 C CA . ALA A 1 261 ? 3.402 3.918 -9.170 1.00 98.88 261 ALA A CA 1
ATOM 1824 C C . ALA A 1 261 ? 4.342 3.700 -7.976 1.00 98.88 261 ALA A C 1
ATOM 1826 O O . ALA A 1 261 ? 3.875 3.535 -6.850 1.00 98.88 261 ALA A O 1
ATOM 1827 N N . LEU A 1 262 ? 5.657 3.744 -8.205 1.00 98.88 262 LEU A N 1
ATOM 1828 C CA . LEU A 1 262 ? 6.671 3.609 -7.163 1.00 98.88 262 LEU A CA 1
ATOM 1829 C C . LEU A 1 262 ? 7.706 4.730 -7.250 1.00 98.88 262 LEU A C 1
ATOM 1831 O O . LEU A 1 262 ? 8.331 4.930 -8.291 1.00 98.88 262 LEU A O 1
ATOM 1835 N N . VAL A 1 263 ? 7.951 5.377 -6.115 1.00 98.88 263 VAL A N 1
ATOM 1836 C CA . VAL A 1 263 ? 9.038 6.338 -5.932 1.00 98.88 263 VAL A CA 1
ATOM 1837 C C . VAL A 1 263 ? 10.014 5.826 -4.883 1.00 98.88 263 VAL A C 1
ATOM 1839 O O . VAL A 1 263 ? 9.617 5.475 -3.770 1.00 98.88 263 VAL A O 1
ATOM 1842 N N . ILE A 1 264 ? 11.298 5.832 -5.231 1.00 98.62 264 ILE A N 1
ATOM 1843 C CA . ILE A 1 264 ? 12.413 5.603 -4.312 1.00 98.62 264 ILE A CA 1
ATOM 1844 C C . ILE A 1 264 ? 13.142 6.929 -4.122 1.00 98.62 264 ILE A C 1
ATOM 1846 O O . ILE A 1 264 ? 13.806 7.418 -5.033 1.00 98.62 264 ILE A O 1
ATOM 1850 N N . ASP A 1 265 ? 13.032 7.494 -2.930 1.00 98.00 265 ASP A N 1
ATOM 1851 C CA . ASP A 1 265 ? 13.628 8.766 -2.539 1.00 98.00 265 ASP A CA 1
ATOM 1852 C C . ASP A 1 265 ? 14.829 8.514 -1.623 1.00 98.00 265 ASP A C 1
ATOM 1854 O O . ASP A 1 265 ? 14.702 8.389 -0.402 1.00 98.00 265 ASP A O 1
ATOM 1858 N N . LYS A 1 266 ? 16.021 8.408 -2.219 1.00 97.25 266 LYS A N 1
ATOM 1859 C CA . LYS A 1 266 ? 17.263 8.282 -1.460 1.00 97.25 266 LYS A CA 1
ATOM 1860 C C . LYS A 1 266 ? 17.710 9.662 -0.986 1.00 97.25 266 LYS A C 1
ATOM 1862 O O . LYS A 1 266 ? 18.303 10.433 -1.741 1.00 97.25 266 LYS A O 1
ATOM 1867 N N . CYS A 1 267 ? 17.460 9.973 0.281 1.00 96.19 267 CYS A N 1
ATOM 1868 C CA . CYS A 1 267 ? 17.686 11.322 0.799 1.00 96.19 267 CYS A CA 1
ATOM 1869 C C . CYS A 1 267 ? 18.390 11.380 2.160 1.00 96.19 267 CYS A C 1
ATOM 1871 O O . CYS A 1 267 ? 18.060 12.248 2.970 1.00 96.19 267 CYS A O 1
ATOM 1873 N N . ASN A 1 268 ? 19.325 10.465 2.451 1.00 94.31 268 ASN A N 1
ATOM 1874 C CA . ASN A 1 268 ? 19.989 10.384 3.764 1.00 94.31 268 ASN A CA 1
ATOM 1875 C C . ASN A 1 268 ? 18.969 10.421 4.919 1.00 94.31 268 ASN A C 1
ATOM 1877 O O . ASN A 1 268 ? 19.125 11.175 5.883 1.00 94.31 268 ASN A O 1
ATOM 1881 N N . TYR A 1 269 ? 17.858 9.697 4.769 1.00 93.12 269 TYR A N 1
ATOM 1882 C CA . TYR A 1 269 ? 16.808 9.709 5.777 1.00 93.12 269 TYR A CA 1
ATOM 1883 C C . TYR A 1 269 ? 17.344 9.095 7.084 1.00 93.12 269 TYR A C 1
ATOM 1885 O O . TYR A 1 269 ? 18.189 8.202 7.012 1.00 93.12 269 TYR A O 1
ATOM 1893 N N . PRO A 1 270 ? 16.878 9.509 8.282 1.00 89.56 270 PRO A N 1
ATOM 1894 C CA . PRO A 1 270 ? 17.398 8.970 9.545 1.00 89.56 270 PRO A CA 1
ATOM 1895 C C . PRO A 1 270 ? 17.335 7.440 9.670 1.00 89.56 270 PRO A C 1
ATOM 1897 O O . PRO A 1 270 ? 18.141 6.855 10.388 1.00 89.56 270 PRO A O 1
ATOM 1900 N N . GLY A 1 271 ? 16.403 6.794 8.961 1.00 86.75 271 GLY A N 1
ATOM 1901 C CA . GLY A 1 271 ? 16.282 5.337 8.881 1.00 86.75 271 GLY A CA 1
ATOM 1902 C C . GLY A 1 271 ? 17.273 4.633 7.937 1.00 86.75 271 GLY A C 1
ATOM 1903 O O . GLY A 1 271 ? 17.224 3.412 7.829 1.00 86.75 271 GLY A O 1
ATOM 1904 N N . GLY A 1 272 ? 18.164 5.365 7.263 1.00 89.81 272 GLY A N 1
ATOM 1905 C CA . GLY A 1 272 ? 19.143 4.832 6.311 1.00 89.81 272 GLY A CA 1
ATOM 1906 C C . GLY A 1 272 ? 18.686 4.894 4.852 1.00 89.81 272 GLY A C 1
ATOM 1907 O O . GLY A 1 272 ? 17.701 5.548 4.518 1.00 89.81 272 GLY A O 1
ATOM 1908 N N . ASP A 1 273 ? 19.427 4.221 3.973 1.00 93.12 273 ASP A N 1
ATOM 1909 C CA . ASP A 1 273 ? 19.096 4.148 2.548 1.00 93.12 273 ASP A CA 1
ATOM 1910 C C . ASP A 1 273 ? 17.934 3.163 2.286 1.00 93.12 273 ASP A C 1
ATOM 1912 O O . ASP A 1 273 ? 17.808 2.155 2.989 1.00 93.12 273 ASP A O 1
ATOM 1916 N N . PRO A 1 274 ? 17.091 3.403 1.262 1.00 96.19 274 PRO A N 1
ATO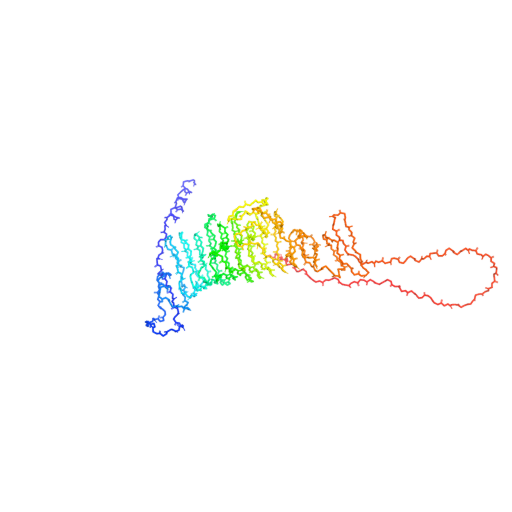M 1917 C CA . PRO A 1 274 ? 16.130 2.409 0.789 1.00 96.19 274 PRO A CA 1
ATOM 1918 C C . PRO A 1 274 ? 16.824 1.150 0.256 1.00 96.19 274 PRO A C 1
ATOM 1920 O O . PRO A 1 274 ? 17.722 1.241 -0.583 1.00 96.19 274 PRO A O 1
ATOM 1923 N N . ALA A 1 275 ? 16.341 -0.023 0.659 1.00 97.06 275 ALA A N 1
ATOM 1924 C CA . ALA A 1 275 ? 16.690 -1.308 0.064 1.00 97.06 275 ALA A CA 1
ATOM 1925 C C . ALA A 1 275 ? 15.434 -1.908 -0.575 1.00 97.06 275 ALA A C 1
ATOM 1927 O O . ALA A 1 275 ? 14.486 -2.252 0.123 1.00 97.06 275 ALA A O 1
ATOM 1928 N N . VAL A 1 276 ? 15.400 -2.015 -1.903 1.00 98.62 276 VAL A N 1
ATOM 1929 C CA . VAL A 1 276 ? 14.201 -2.435 -2.646 1.00 98.62 276 VAL A CA 1
ATOM 1930 C C . VAL A 1 276 ? 14.489 -3.715 -3.425 1.00 98.62 276 VAL A C 1
ATOM 1932 O O . VAL A 1 276 ? 15.584 -3.884 -3.956 1.00 98.62 276 VAL A O 1
ATOM 1935 N N . SER A 1 277 ? 13.507 -4.611 -3.499 1.00 98.75 277 SER A N 1
ATOM 1936 C CA . SER A 1 277 ? 13.513 -5.801 -4.349 1.00 98.75 277 SER A CA 1
ATOM 1937 C C . SER A 1 277 ? 12.145 -5.983 -5.000 1.00 98.75 277 SER A C 1
ATOM 1939 O O . SER A 1 277 ? 11.131 -6.106 -4.310 1.00 98.75 277 SER A O 1
ATOM 1941 N N . ILE A 1 278 ? 12.113 -6.001 -6.332 1.00 98.94 278 ILE A N 1
ATOM 1942 C CA . ILE A 1 278 ? 10.906 -6.245 -7.126 1.00 98.94 278 ILE A CA 1
ATOM 1943 C C . ILE A 1 278 ? 11.115 -7.531 -7.919 1.00 98.94 278 ILE A C 1
ATOM 1945 O O . ILE A 1 278 ? 11.958 -7.601 -8.816 1.00 98.94 278 ILE A O 1
ATOM 1949 N N . THR A 1 279 ? 10.340 -8.554 -7.576 1.00 98.81 279 THR A N 1
ATOM 1950 C CA . THR A 1 279 ? 10.362 -9.877 -8.225 1.00 98.81 279 THR A CA 1
ATOM 1951 C C . THR A 1 279 ? 9.077 -10.158 -9.006 1.00 98.81 279 THR A C 1
ATOM 1953 O O . THR A 1 279 ? 9.064 -11.025 -9.878 1.00 98.81 279 THR A O 1
ATOM 1956 N N . GLY A 1 280 ? 8.013 -9.392 -8.750 1.00 98.62 280 GLY A N 1
ATOM 1957 C CA . GLY A 1 280 ? 6.726 -9.504 -9.427 1.00 98.62 280 GLY A CA 1
ATOM 1958 C C . GLY A 1 280 ? 5.857 -8.260 -9.239 1.00 98.62 280 GLY A C 1
ATOM 1959 O O . GLY A 1 280 ? 6.329 -7.224 -8.775 1.00 98.62 280 GLY A O 1
ATOM 1960 N N . GLY A 1 281 ? 4.583 -8.373 -9.616 1.00 98.75 281 GLY A N 1
ATOM 1961 C CA . GLY A 1 281 ? 3.605 -7.283 -9.554 1.00 98.75 281 GLY A CA 1
ATOM 1962 C C . GLY A 1 281 ? 3.477 -6.470 -10.847 1.00 98.75 281 GLY A C 1
ATOM 1963 O O . GLY A 1 281 ? 4.218 -6.665 -11.816 1.00 98.75 281 GLY A O 1
ATOM 1964 N N . THR A 1 282 ? 2.488 -5.578 -10.862 1.00 98.88 282 THR A N 1
ATOM 1965 C CA . THR A 1 282 ? 2.200 -4.649 -11.962 1.00 98.88 282 THR A CA 1
ATOM 1966 C C . THR A 1 282 ? 2.274 -3.212 -11.461 1.00 98.88 282 THR A C 1
ATOM 1968 O O . THR A 1 282 ? 1.631 -2.876 -10.472 1.00 98.88 282 THR A O 1
ATOM 1971 N N . PHE A 1 283 ? 3.019 -2.356 -12.156 1.00 98.94 283 PHE A N 1
ATOM 1972 C CA . PHE A 1 283 ? 3.229 -0.952 -11.807 1.00 98.94 283 PHE A CA 1
ATOM 1973 C C . PHE A 1 283 ? 2.703 -0.072 -12.933 1.00 98.94 283 PHE A C 1
ATOM 1975 O O . PHE A 1 283 ? 3.221 -0.105 -14.052 1.00 98.94 283 PHE A O 1
ATOM 1982 N N . SER A 1 284 ? 1.668 0.708 -12.645 1.00 98.56 284 SER A N 1
ATOM 1983 C CA . SER A 1 284 ? 0.984 1.519 -13.645 1.00 98.56 284 SER A CA 1
ATOM 1984 C C . SER A 1 284 ? 0.925 2.979 -13.228 1.00 98.56 284 SER A C 1
ATOM 1986 O O . SER A 1 284 ? 0.400 3.313 -12.170 1.00 98.56 284 SER A O 1
ATOM 1988 N N . SER A 1 285 ? 1.404 3.856 -14.099 1.00 98.19 285 SER A N 1
ATOM 1989 C CA . SER A 1 285 ? 1.103 5.283 -14.067 1.00 98.19 285 SER A CA 1
ATOM 1990 C C . SER A 1 285 ? 0.569 5.722 -15.422 1.00 98.19 285 SER A C 1
ATOM 1992 O O . SER A 1 285 ? 1.077 5.299 -16.463 1.00 98.19 285 SER A O 1
ATOM 1994 N N . THR A 1 286 ? -0.473 6.552 -15.393 1.00 93.50 286 THR A N 1
ATOM 1995 C CA . THR A 1 286 ? -1.079 7.117 -16.609 1.00 93.50 286 THR A CA 1
ATOM 1996 C C . THR A 1 286 ? -0.351 8.381 -17.065 1.00 93.50 286 THR A C 1
ATOM 1998 O O . THR A 1 286 ? -0.259 8.641 -18.262 1.00 93.50 286 THR A O 1
ATOM 2001 N N . ASN A 1 287 ? 0.165 9.170 -16.118 1.00 96.62 287 ASN A N 1
ATOM 2002 C CA . ASN A 1 287 ? 0.693 10.509 -16.391 1.00 96.62 287 ASN A CA 1
ATOM 2003 C C . ASN A 1 287 ? 2.220 10.595 -16.253 1.00 96.62 287 ASN A C 1
ATOM 2005 O O . ASN A 1 287 ? 2.832 11.485 -16.843 1.00 96.62 287 ASN A O 1
ATOM 2009 N N . ALA A 1 288 ? 2.832 9.697 -15.479 1.00 98.00 288 ALA A N 1
ATOM 2010 C CA . ALA A 1 288 ? 4.260 9.669 -15.187 1.00 98.00 288 ALA A CA 1
ATOM 2011 C C . ALA A 1 288 ? 4.879 8.318 -15.590 1.00 98.00 288 ALA A C 1
ATOM 2013 O O . ALA A 1 288 ? 4.238 7.479 -16.224 1.00 98.00 288 ALA A O 1
ATOM 2014 N N . ASN A 1 289 ? 6.146 8.110 -15.231 1.00 98.31 289 ASN A N 1
ATOM 2015 C CA . ASN A 1 289 ? 6.774 6.800 -15.373 1.00 98.31 289 ASN A CA 1
ATOM 2016 C C . ASN A 1 289 ? 6.157 5.800 -14.378 1.00 98.31 289 ASN A C 1
ATOM 2018 O O . ASN A 1 289 ? 5.547 6.173 -13.380 1.00 98.31 289 ASN A O 1
ATOM 2022 N N . ALA A 1 290 ? 6.319 4.502 -14.613 1.00 98.62 290 ALA A N 1
ATOM 2023 C CA . ALA A 1 290 ? 5.899 3.488 -13.652 1.00 98.62 290 ALA A CA 1
ATOM 2024 C C . ALA A 1 290 ? 6.742 3.552 -12.365 1.00 98.62 290 ALA A C 1
ATOM 2026 O O . ALA A 1 290 ? 6.211 3.406 -11.265 1.00 98.62 290 ALA A O 1
ATOM 2027 N N . VAL A 1 291 ? 8.049 3.791 -12.504 1.00 98.81 291 VAL A N 1
ATOM 2028 C CA . VAL A 1 291 ? 9.015 3.825 -11.400 1.00 98.81 291 VAL A CA 1
ATOM 2029 C C . VAL A 1 291 ? 9.921 5.045 -11.541 1.00 98.81 291 VAL A C 1
ATOM 2031 O O . VAL A 1 291 ? 10.398 5.332 -12.640 1.00 98.81 291 VAL A O 1
ATOM 2034 N N . GLY A 1 292 ? 10.194 5.719 -10.425 1.00 98.50 292 GLY A N 1
ATOM 2035 C CA . GLY A 1 292 ? 11.216 6.757 -10.312 1.00 98.50 292 GLY A CA 1
ATOM 2036 C C . GLY A 1 292 ? 12.171 6.471 -9.151 1.00 98.50 292 GLY A C 1
ATOM 2037 O O . GLY A 1 292 ? 11.730 6.203 -8.033 1.00 98.50 292 GLY A O 1
ATOM 2038 N N . SER A 1 293 ? 13.483 6.531 -9.397 1.00 98.50 293 SER A N 1
ATOM 2039 C CA . SER A 1 293 ? 14.502 6.542 -8.337 1.00 98.50 293 SER A CA 1
ATOM 2040 C C . SER A 1 293 ? 15.246 7.869 -8.342 1.00 98.50 293 SER A C 1
ATOM 2042 O O . SER A 1 293 ? 15.831 8.262 -9.353 1.00 98.50 293 SER A O 1
ATOM 2044 N N . TYR A 1 294 ? 15.219 8.547 -7.200 1.00 98.44 294 TYR A N 1
ATOM 2045 C CA . TYR A 1 294 ? 15.695 9.907 -7.027 1.00 98.44 294 TYR A CA 1
ATOM 2046 C C . TYR A 1 294 ? 16.688 10.011 -5.878 1.00 98.44 294 TYR A C 1
ATOM 2048 O O . TYR A 1 294 ? 16.779 9.145 -5.005 1.00 98.44 294 TYR A O 1
ATOM 2056 N N . VAL A 1 295 ? 17.443 11.106 -5.896 1.00 97.56 295 VAL A N 1
ATOM 2057 C CA . VAL A 1 295 ? 18.432 11.426 -4.876 1.00 97.56 295 VAL A CA 1
ATOM 2058 C C . VAL A 1 295 ? 18.242 12.866 -4.409 1.00 97.56 295 VAL A C 1
ATOM 2060 O O . VAL A 1 295 ? 18.091 13.777 -5.220 1.00 97.56 295 VAL A O 1
ATOM 2063 N N . GLY A 1 296 ? 18.229 13.090 -3.098 1.00 96.31 296 GLY A N 1
ATOM 2064 C CA . GLY A 1 296 ? 18.135 14.428 -2.510 1.00 96.31 296 GLY A CA 1
ATOM 2065 C C . GLY A 1 296 ? 18.899 14.549 -1.203 1.00 96.31 296 GLY A C 1
ATOM 2066 O O . GLY A 1 296 ? 19.591 13.626 -0.788 1.00 96.31 296 GLY A O 1
ATOM 2067 N N . ASN A 1 297 ? 18.783 15.705 -0.545 1.00 96.69 297 ASN A N 1
ATOM 2068 C CA . ASN A 1 297 ? 19.373 15.945 0.779 1.00 96.69 297 ASN A CA 1
ATOM 2069 C C . ASN A 1 297 ? 20.862 15.548 0.888 1.00 96.69 297 ASN A C 1
ATOM 2071 O O . ASN A 1 297 ? 21.290 14.890 1.839 1.00 96.69 297 ASN A O 1
ATOM 2075 N N . ASN A 1 298 ? 21.652 15.924 -0.121 1.00 96.19 298 ASN A N 1
ATOM 2076 C CA . ASN A 1 298 ? 23.087 15.630 -0.222 1.00 96.19 298 ASN A CA 1
ATOM 2077 C C . ASN A 1 298 ? 23.447 14.132 -0.282 1.00 96.19 298 ASN A C 1
ATOM 2079 O O . ASN A 1 298 ? 24.617 13.782 -0.129 1.00 96.19 298 ASN A O 1
ATOM 2083 N N . ALA A 1 299 ? 22.477 13.239 -0.488 1.00 97.00 299 ALA A N 1
ATOM 2084 C CA . ALA A 1 299 ? 22.759 11.849 -0.814 1.00 97.00 299 ALA A CA 1
ATOM 2085 C C . ALA A 1 299 ? 23.371 11.757 -2.220 1.00 97.00 299 ALA A C 1
ATOM 2087 O O . ALA A 1 299 ? 23.296 12.693 -3.022 1.00 97.00 299 ALA A O 1
ATOM 2088 N N . THR A 1 300 ? 23.981 10.618 -2.530 1.00 95.81 300 THR A N 1
ATOM 2089 C CA . THR A 1 300 ? 24.591 10.361 -3.838 1.00 95.81 300 THR A CA 1
ATOM 2090 C C . THR A 1 300 ? 24.187 8.991 -4.365 1.00 95.81 300 THR A C 1
ATOM 2092 O O . THR A 1 300 ? 23.991 8.046 -3.596 1.00 95.81 300 THR A O 1
ATOM 2095 N N . GLY A 1 301 ? 24.076 8.897 -5.693 1.00 95.69 301 GLY A N 1
ATOM 2096 C CA . GLY A 1 301 ? 23.732 7.669 -6.409 1.00 95.69 301 GLY A CA 1
ATOM 2097 C C . GLY A 1 301 ? 22.278 7.248 -6.206 1.00 95.69 301 GLY A C 1
ATOM 2098 O O . GLY A 1 301 ? 21.872 6.901 -5.101 1.00 95.69 301 GLY A O 1
ATOM 2099 N N . VAL A 1 302 ? 21.503 7.239 -7.288 1.00 96.56 302 VAL A N 1
ATOM 2100 C CA . VAL A 1 302 ? 20.163 6.638 -7.280 1.00 96.56 302 VAL A CA 1
ATOM 2101 C C . VAL A 1 302 ? 20.250 5.132 -7.007 1.00 96.56 302 VAL A C 1
ATOM 2103 O O . VAL A 1 302 ? 21.286 4.503 -7.240 1.00 96.56 302 VAL A O 1
ATOM 2106 N N . VAL A 1 303 ? 19.164 4.547 -6.507 1.00 97.88 303 VAL A N 1
ATOM 2107 C CA . VAL A 1 303 ? 19.076 3.095 -6.309 1.00 97.88 303 VAL A CA 1
ATOM 2108 C C . VAL A 1 303 ? 18.844 2.449 -7.679 1.00 97.88 303 VAL A C 1
ATOM 2110 O O . VAL A 1 303 ? 18.050 2.944 -8.472 1.00 97.88 303 VAL A O 1
ATOM 2113 N N . THR A 1 304 ? 19.562 1.370 -7.991 1.00 98.12 304 THR A N 1
ATOM 2114 C CA . THR A 1 304 ? 19.471 0.641 -9.273 1.00 98.12 304 THR A CA 1
ATOM 2115 C C . THR A 1 304 ? 19.608 -0.862 -9.031 1.00 98.12 304 THR A C 1
ATOM 2117 O O . THR A 1 304 ? 19.913 -1.281 -7.915 1.00 98.12 304 THR A O 1
ATOM 2120 N N . GLY A 1 305 ? 19.345 -1.682 -10.053 1.00 98.38 305 GLY A N 1
ATOM 2121 C CA . GLY A 1 305 ? 19.493 -3.139 -9.984 1.00 98.38 305 GLY A CA 1
ATOM 2122 C C . GLY A 1 305 ? 18.480 -3.855 -9.084 1.00 98.38 305 GLY A C 1
ATOM 2123 O O . GLY A 1 305 ? 18.662 -5.029 -8.779 1.00 98.38 305 GLY A O 1
ATOM 2124 N N . PHE A 1 306 ? 17.426 -3.164 -8.643 1.00 98.50 306 PHE A N 1
ATOM 2125 C CA . PHE A 1 306 ? 16.427 -3.698 -7.714 1.00 98.50 306 PHE A CA 1
ATOM 2126 C C . PHE A 1 306 ? 15.257 -4.402 -8.413 1.00 98.50 306 PHE A C 1
ATOM 2128 O O . PHE A 1 306 ? 14.428 -5.021 -7.743 1.00 98.50 306 PHE A O 1
ATOM 2135 N N . ILE A 1 307 ? 15.162 -4.313 -9.745 1.00 98.88 307 ILE A N 1
ATOM 2136 C CA . ILE A 1 307 ? 14.085 -4.936 -10.521 1.00 98.88 307 ILE A CA 1
ATOM 2137 C C . ILE A 1 307 ? 14.578 -6.227 -11.167 1.00 98.88 307 ILE A C 1
ATOM 2139 O O . ILE A 1 307 ? 15.463 -6.219 -12.021 1.00 98.88 307 ILE A O 1
ATOM 2143 N N . THR A 1 308 ? 13.960 -7.340 -10.777 1.00 98.75 308 THR A N 1
ATOM 2144 C CA . THR A 1 308 ? 14.256 -8.687 -11.292 1.00 98.75 308 THR A CA 1
ATOM 2145 C C . THR A 1 308 ? 13.062 -9.364 -11.966 1.00 98.75 308 THR A C 1
ATOM 2147 O O . THR A 1 308 ? 13.238 -10.386 -12.630 1.00 98.75 308 THR A O 1
ATOM 2150 N N . GLY A 1 309 ? 11.868 -8.783 -11.836 1.00 98.69 309 GLY A N 1
ATOM 2151 C CA . GLY A 1 309 ? 10.632 -9.219 -12.478 1.00 98.69 309 GLY A CA 1
ATOM 2152 C C . GLY A 1 309 ? 9.547 -8.143 -12.391 1.00 98.69 309 GLY A C 1
ATOM 2153 O O . GLY A 1 309 ? 9.787 -7.050 -11.880 1.00 98.69 309 GLY A O 1
ATOM 2154 N N . GLY A 1 310 ? 8.352 -8.457 -12.893 1.00 98.69 310 GLY A N 1
ATOM 2155 C CA . GLY A 1 310 ? 7.194 -7.554 -12.892 1.00 98.69 310 GLY A CA 1
ATOM 2156 C C . GLY A 1 310 ? 6.849 -6.970 -14.266 1.00 98.69 310 GLY A C 1
ATOM 2157 O O . GLY A 1 310 ? 7.549 -7.190 -15.259 1.00 98.69 310 GLY A O 1
ATOM 2158 N N . THR A 1 311 ? 5.722 -6.258 -14.315 1.00 98.81 311 THR A N 1
ATOM 2159 C CA . THR A 1 311 ? 5.202 -5.567 -15.508 1.00 98.81 311 THR A CA 1
ATOM 2160 C C . THR A 1 311 ? 4.993 -4.082 -15.215 1.00 98.81 311 THR A C 1
ATOM 2162 O O . THR A 1 311 ? 4.452 -3.726 -14.172 1.00 98.81 311 THR A O 1
ATOM 2165 N N . PHE A 1 312 ? 5.384 -3.214 -16.142 1.00 98.88 312 PHE A N 1
ATOM 2166 C CA . PHE A 1 312 ? 5.441 -1.765 -15.967 1.00 98.88 312 PHE A CA 1
ATOM 2167 C C . PHE A 1 312 ? 4.749 -1.047 -17.133 1.00 98.88 312 PHE A C 1
ATOM 2169 O O . PHE A 1 312 ? 4.785 -1.524 -18.271 1.00 98.88 312 PHE A O 1
ATOM 2176 N N . SER A 1 313 ? 4.128 0.105 -16.864 1.00 98.62 313 SER A N 1
ATOM 2177 C CA . SER A 1 313 ? 3.506 0.958 -17.894 1.00 98.62 313 SER A CA 1
ATOM 2178 C C . SER A 1 313 ? 4.496 1.859 -18.645 1.00 98.62 313 SER A C 1
ATOM 2180 O O . SER A 1 313 ? 4.115 2.521 -19.606 1.00 98.62 313 SER A O 1
ATOM 2182 N N . SER A 1 314 ? 5.761 1.894 -18.226 1.00 98.50 314 SER A N 1
ATOM 2183 C CA . SER A 1 314 ? 6.843 2.623 -18.889 1.00 98.50 314 SER A CA 1
ATOM 2184 C C . SER A 1 314 ? 8.133 1.812 -18.853 1.00 98.50 314 SER A C 1
ATOM 2186 O O . SER A 1 314 ? 8.245 0.842 -18.103 1.00 98.50 314 SER A O 1
ATOM 2188 N N . ASP A 1 315 ? 9.122 2.250 -19.629 1.00 98.12 315 ASP A N 1
ATOM 2189 C CA . ASP A 1 315 ? 10.461 1.672 -19.587 1.00 98.12 315 ASP A CA 1
ATOM 2190 C C . ASP A 1 315 ? 11.092 1.829 -18.193 1.00 98.12 315 ASP A C 1
ATOM 2192 O O . ASP A 1 315 ? 10.912 2.854 -17.529 1.00 98.12 315 ASP A O 1
ATOM 2196 N N . VAL A 1 316 ? 11.813 0.795 -17.761 1.00 98.56 316 VAL A N 1
ATOM 2197 C CA . VAL A 1 316 ? 12.497 0.696 -16.465 1.00 98.56 316 VAL A CA 1
ATOM 2198 C C . VAL A 1 316 ? 13.938 0.190 -16.595 1.00 98.56 316 VAL A C 1
ATOM 2200 O O . VAL A 1 316 ? 14.551 -0.122 -15.578 1.00 98.56 316 VAL A O 1
ATOM 2203 N N . ASP A 1 317 ? 14.501 0.123 -17.809 1.00 97.44 317 ASP A N 1
ATOM 2204 C CA . ASP A 1 317 ? 15.834 -0.445 -18.098 1.00 97.44 317 ASP A CA 1
ATOM 2205 C C . ASP A 1 317 ? 16.938 0.097 -17.164 1.00 97.44 317 ASP A C 1
ATOM 2207 O O . ASP A 1 317 ? 17.770 -0.661 -16.672 1.00 97.44 317 ASP A O 1
ATOM 2211 N N . ALA A 1 318 ? 16.861 1.379 -16.784 1.00 97.25 318 ALA A N 1
ATOM 2212 C CA . ALA A 1 318 ? 17.796 2.030 -15.857 1.00 97.25 318 ALA A CA 1
ATOM 2213 C C . ALA A 1 318 ? 17.852 1.423 -14.434 1.00 97.25 318 ALA A C 1
ATOM 2215 O O . ALA A 1 318 ? 18.777 1.718 -13.675 1.00 97.25 318 ALA A O 1
ATOM 2216 N N . TYR A 1 319 ? 16.866 0.612 -14.045 1.00 98.38 319 TYR A N 1
ATOM 2217 C CA . TYR A 1 319 ? 16.704 0.075 -12.689 1.00 98.38 319 TYR A CA 1
ATOM 2218 C C . TYR A 1 319 ? 16.801 -1.454 -12.619 1.00 98.38 319 TYR A C 1
ATOM 2220 O O . TYR A 1 319 ? 16.731 -2.032 -11.529 1.00 98.38 319 TYR A O 1
ATOM 2228 N N . VAL A 1 320 ? 16.954 -2.112 -13.766 1.00 98.38 320 VAL A N 1
ATOM 2229 C CA . VAL A 1 320 ? 16.921 -3.570 -13.903 1.00 98.38 320 VAL A CA 1
ATOM 2230 C C . VAL A 1 320 ? 18.248 -4.199 -13.473 1.00 98.38 320 VAL A C 1
ATOM 2232 O O . VAL A 1 320 ? 19.320 -3.614 -13.628 1.00 98.38 320 VAL A O 1
ATOM 2235 N N . ALA A 1 321 ? 18.176 -5.381 -12.858 1.00 98.12 321 ALA A N 1
ATOM 2236 C CA . ALA A 1 321 ? 19.355 -6.153 -12.472 1.00 98.12 321 ALA A CA 1
ATOM 2237 C C . ALA A 1 321 ? 20.166 -6.611 -13.699 1.00 98.12 321 ALA A C 1
ATOM 2239 O O . ALA A 1 321 ? 19.620 -6.837 -14.772 1.00 98.12 321 ALA A O 1
ATOM 2240 N N . ALA A 1 322 ? 21.479 -6.787 -13.536 1.00 96.38 322 ALA A N 1
ATOM 2241 C CA . ALA A 1 322 ? 22.396 -7.020 -14.657 1.00 96.38 322 ALA A CA 1
ATOM 2242 C C . ALA A 1 322 ? 22.141 -8.315 -15.461 1.00 96.38 322 ALA A C 1
ATOM 2244 O O . ALA A 1 322 ? 22.557 -8.401 -16.610 1.00 96.38 322 ALA A O 1
ATOM 2245 N N . ASP A 1 323 ? 21.489 -9.324 -14.874 1.00 96.62 323 ASP A N 1
ATOM 2246 C CA . ASP A 1 323 ? 21.137 -10.605 -15.513 1.00 96.62 323 ASP A CA 1
ATOM 2247 C C . ASP A 1 323 ? 19.705 -10.619 -16.091 1.00 96.62 323 ASP A C 1
ATOM 2249 O O . ASP A 1 323 ? 19.117 -11.676 -16.360 1.00 96.62 323 ASP A O 1
ATOM 2253 N N . LYS A 1 324 ? 19.102 -9.438 -16.223 1.00 98.19 324 LYS A N 1
ATOM 2254 C CA . LYS A 1 324 ? 17.719 -9.227 -16.640 1.00 98.19 324 LYS A CA 1
ATOM 2255 C C . LYS A 1 324 ? 17.661 -8.217 -17.780 1.00 98.19 324 LYS A C 1
ATOM 2257 O O . LYS A 1 324 ? 18.593 -7.455 -18.008 1.00 98.19 324 LYS A O 1
ATOM 2262 N N . ILE A 1 325 ? 16.538 -8.212 -18.488 1.00 98.38 325 ILE A N 1
ATOM 2263 C CA . ILE A 1 325 ? 16.281 -7.303 -19.605 1.00 98.38 325 ILE A CA 1
ATOM 2264 C C . ILE A 1 325 ? 14.799 -6.940 -19.687 1.00 98.38 325 ILE A C 1
ATOM 2266 O O . ILE A 1 325 ? 13.929 -7.725 -19.292 1.00 98.38 325 ILE A O 1
ATOM 2270 N N . VAL A 1 326 ? 14.498 -5.751 -20.214 1.00 98.62 326 VAL A N 1
ATOM 2271 C CA . VAL A 1 326 ? 13.122 -5.292 -20.427 1.00 98.62 326 VAL A CA 1
ATOM 2272 C C . VAL A 1 326 ? 12.629 -5.703 -21.813 1.00 98.62 326 VAL A C 1
ATOM 2274 O O . VAL A 1 326 ? 13.103 -5.223 -22.845 1.00 98.62 326 VAL A O 1
ATOM 2277 N N . GLN A 1 327 ? 11.627 -6.575 -21.837 1.00 98.44 327 GLN A N 1
ATOM 2278 C CA . GLN A 1 327 ? 10.832 -6.887 -23.016 1.00 98.44 327 GLN A CA 1
ATOM 2279 C C . GLN A 1 327 ? 9.717 -5.848 -23.180 1.00 98.44 327 GLN A C 1
ATOM 2281 O O . GLN A 1 327 ? 8.923 -5.628 -22.265 1.00 98.44 327 GLN A O 1
ATOM 2286 N N . LYS A 1 328 ? 9.611 -5.255 -24.367 1.00 97.75 328 LYS A N 1
ATOM 2287 C CA . LYS A 1 328 ? 8.498 -4.390 -24.763 1.00 97.75 328 LYS A CA 1
ATOM 2288 C C . LYS A 1 328 ? 7.436 -5.226 -25.478 1.00 97.75 328 LYS A C 1
ATOM 2290 O O . LYS A 1 328 ? 7.688 -5.782 -26.547 1.00 97.75 328 LYS A O 1
ATOM 2295 N N . ASP A 1 329 ? 6.247 -5.293 -24.893 1.00 94.50 329 ASP A N 1
ATOM 2296 C CA . ASP A 1 329 ? 5.091 -6.045 -25.383 1.00 94.50 329 ASP A CA 1
ATOM 2297 C C . ASP A 1 329 ? 3.905 -5.083 -25.548 1.00 94.50 329 ASP A C 1
ATOM 2299 O O . ASP A 1 329 ? 3.159 -4.790 -24.610 1.00 94.50 329 ASP A O 1
ATOM 2303 N N . GLY A 1 330 ? 3.798 -4.491 -26.741 1.00 91.56 330 GLY A N 1
ATOM 2304 C CA . GLY A 1 330 ? 2.865 -3.395 -26.997 1.00 91.56 330 GLY A CA 1
ATOM 2305 C C . GLY A 1 330 ? 3.185 -2.169 -26.134 1.00 91.56 330 GLY A C 1
ATOM 2306 O O . GLY A 1 330 ? 4.257 -1.578 -26.267 1.00 91.56 330 GLY A O 1
ATOM 2307 N N . GLY A 1 331 ? 2.238 -1.778 -25.275 1.00 91.50 331 GLY A N 1
ATOM 2308 C CA . GLY A 1 331 ? 2.398 -0.683 -24.308 1.00 91.50 331 GLY A CA 1
ATOM 2309 C C . GLY A 1 331 ? 2.945 -1.111 -22.941 1.00 91.50 331 GLY A C 1
ATOM 2310 O O . GLY A 1 331 ? 3.106 -0.261 -22.073 1.00 91.50 331 GLY A O 1
ATOM 2311 N N . ALA A 1 332 ? 3.203 -2.405 -22.731 1.00 97.19 332 ALA A N 1
ATOM 2312 C CA . ALA A 1 332 ? 3.711 -2.934 -21.471 1.00 97.19 332 ALA A CA 1
ATOM 2313 C C . ALA A 1 332 ? 5.211 -3.249 -21.552 1.00 97.19 332 ALA A C 1
ATOM 2315 O O . ALA A 1 332 ? 5.722 -3.680 -22.589 1.00 97.19 332 ALA A O 1
ATOM 2316 N N . TYR A 1 333 ? 5.893 -3.095 -20.423 1.00 98.62 333 TYR A N 1
ATOM 2317 C CA . TYR A 1 333 ? 7.314 -3.375 -20.250 1.00 98.62 333 TYR A CA 1
ATOM 2318 C C . TYR A 1 333 ? 7.468 -4.481 -19.208 1.00 98.62 333 TYR A C 1
ATOM 2320 O O . TYR A 1 333 ? 7.046 -4.321 -18.066 1.00 98.62 333 TYR A O 1
ATOM 2328 N N . LYS A 1 334 ? 8.015 -5.631 -19.594 1.00 98.50 334 LYS A N 1
ATOM 2329 C CA . LYS A 1 334 ? 8.133 -6.822 -18.741 1.00 98.50 334 LYS A CA 1
ATOM 2330 C C . LYS A 1 334 ? 9.598 -7.131 -18.491 1.00 98.50 334 LYS A C 1
ATOM 2332 O O . LYS A 1 334 ? 10.371 -7.210 -19.441 1.00 98.50 334 LYS A O 1
ATOM 2337 N N . VAL A 1 335 ? 9.976 -7.342 -17.236 1.00 98.62 335 VAL A N 1
ATOM 2338 C CA . VAL A 1 335 ? 11.356 -7.710 -16.891 1.00 98.62 335 VAL A CA 1
ATOM 2339 C C . VAL A 1 335 ? 11.495 -9.229 -16.904 1.00 98.62 335 VAL A C 1
ATOM 2341 O O . VAL A 1 335 ? 10.768 -9.932 -16.202 1.00 98.62 335 VAL A O 1
ATOM 2344 N N . VAL A 1 336 ? 12.415 -9.731 -17.727 1.00 97.62 336 VAL A N 1
ATOM 2345 C CA . VAL A 1 336 ? 12.671 -11.163 -17.951 1.00 97.62 336 VAL A CA 1
ATOM 2346 C C . VAL A 1 336 ? 14.168 -11.469 -17.849 1.00 97.62 336 VAL A C 1
ATOM 2348 O O . VAL A 1 336 ? 14.990 -10.559 -17.781 1.00 97.62 336 VAL A O 1
ATOM 2351 N N . ALA A 1 337 ? 14.539 -12.751 -17.816 1.00 97.25 337 ALA A N 1
ATOM 2352 C CA . ALA A 1 337 ? 15.943 -13.164 -17.829 1.00 97.25 337 ALA A CA 1
ATOM 2353 C C . ALA A 1 337 ? 16.633 -12.798 -19.152 1.00 97.25 337 ALA A C 1
ATOM 2355 O O . ALA A 1 337 ? 16.080 -13.060 -20.223 1.00 97.25 337 ALA A O 1
ATOM 2356 N N . ASP A 1 338 ? 17.852 -12.255 -19.074 1.00 95.06 338 ASP A N 1
ATOM 2357 C CA . ASP A 1 338 ? 18.691 -12.055 -20.257 1.00 95.06 338 ASP A CA 1
ATOM 2358 C C . ASP A 1 338 ? 19.496 -13.324 -20.557 1.00 95.06 338 ASP A C 1
ATOM 2360 O O . ASP A 1 338 ? 20.608 -13.537 -20.074 1.00 95.06 338 ASP A O 1
ATOM 2364 N N . GLY A 1 339 ? 18.891 -14.232 -21.318 1.00 89.31 339 GLY A N 1
ATOM 2365 C CA . GLY A 1 339 ? 19.545 -15.466 -21.729 1.00 89.31 339 GLY A CA 1
ATOM 2366 C C . GLY A 1 339 ? 18.611 -16.385 -22.501 1.00 89.31 339 GLY A C 1
ATOM 2367 O O . GLY A 1 339 ? 17.488 -16.648 -22.080 1.00 89.31 339 GLY A O 1
ATOM 2368 N N . ALA A 1 340 ? 19.089 -16.897 -23.637 1.00 89.44 340 ALA A N 1
ATOM 2369 C CA . ALA A 1 340 ? 18.329 -17.775 -24.532 1.00 89.44 340 ALA A CA 1
ATOM 2370 C C . ALA A 1 340 ? 17.058 -17.133 -25.134 1.00 89.44 340 ALA A C 1
ATOM 2372 O O . ALA A 1 340 ? 16.080 -17.822 -25.430 1.00 89.44 340 ALA A O 1
ATOM 2373 N N . ILE A 1 341 ? 17.085 -15.821 -25.378 1.00 95.56 341 ILE A N 1
ATOM 2374 C CA . ILE A 1 341 ? 15.982 -15.108 -26.028 1.00 95.56 341 ILE A CA 1
ATOM 2375 C C . ILE A 1 341 ? 15.890 -15.505 -27.507 1.00 95.56 341 ILE A C 1
ATOM 2377 O O . ILE A 1 341 ? 16.864 -15.414 -28.251 1.00 95.56 341 ILE A O 1
ATOM 2381 N N . THR A 1 342 ? 14.701 -15.922 -27.951 1.00 96.31 342 THR A N 1
ATOM 2382 C CA . THR A 1 342 ? 14.460 -16.438 -29.316 1.00 96.31 342 THR A CA 1
ATOM 2383 C C . THR A 1 342 ? 13.479 -15.601 -30.142 1.00 96.31 342 THR A C 1
ATOM 2385 O O . THR A 1 342 ? 13.369 -15.792 -31.353 1.00 96.31 342 THR A O 1
ATOM 2388 N N . SER A 1 343 ? 12.764 -14.665 -29.520 1.00 96.19 343 SER A N 1
ATOM 2389 C CA . SER A 1 343 ? 11.816 -13.766 -30.187 1.00 96.19 343 SER A CA 1
ATOM 2390 C C . SER A 1 343 ? 11.486 -12.570 -29.293 1.00 96.19 343 SER A C 1
ATOM 2392 O O . SER A 1 343 ? 11.853 -12.566 -28.122 1.00 96.19 343 SER A O 1
ATOM 2394 N N . GLY A 1 344 ? 10.773 -11.582 -29.835 1.00 96.81 344 GLY A N 1
ATOM 2395 C CA . GLY A 1 344 ? 10.284 -10.422 -29.089 1.00 96.81 344 GLY A CA 1
ATOM 2396 C C . GLY A 1 344 ? 11.067 -9.143 -29.369 1.00 96.81 344 GLY A C 1
ATOM 2397 O O . GLY A 1 344 ? 12.016 -9.137 -30.159 1.00 96.81 344 GLY A O 1
ATOM 2398 N N . THR A 1 345 ? 10.631 -8.066 -28.717 1.00 97.94 345 THR A N 1
ATOM 2399 C CA . THR A 1 345 ? 11.228 -6.731 -28.802 1.00 97.94 345 THR A CA 1
ATOM 2400 C C . THR A 1 345 ? 11.711 -6.298 -27.420 1.00 97.94 345 THR A C 1
ATOM 2402 O O . THR A 1 345 ? 11.006 -6.505 -26.437 1.00 97.94 345 THR A O 1
ATOM 2405 N N . TYR A 1 346 ? 12.901 -5.707 -27.341 1.00 98.19 346 TYR A N 1
ATOM 2406 C CA . TYR A 1 346 ? 13.601 -5.379 -26.094 1.00 98.19 346 TYR A CA 1
ATOM 2407 C C . TYR A 1 346 ? 14.144 -3.950 -26.128 1.00 98.19 346 TYR A C 1
ATOM 2409 O O . TYR A 1 346 ? 14.435 -3.428 -27.205 1.00 98.19 346 TYR A O 1
ATOM 2417 N N . THR A 1 347 ? 14.252 -3.288 -24.978 1.00 97.25 347 THR A N 1
ATOM 2418 C CA . THR A 1 347 ? 14.710 -1.884 -24.905 1.00 97.25 347 THR A CA 1
ATOM 2419 C C . THR A 1 347 ? 16.235 -1.758 -25.005 1.00 97.25 347 THR A C 1
ATOM 2421 O O . THR A 1 347 ? 16.739 -0.767 -25.528 1.00 97.25 347 THR A O 1
ATOM 2424 N N . SER A 1 348 ? 16.966 -2.803 -24.618 1.00 96.62 348 SER A N 1
ATOM 2425 C CA . SER A 1 348 ? 18.417 -2.959 -24.760 1.00 96.62 348 SER A CA 1
ATOM 2426 C C . SER A 1 348 ? 18.758 -4.210 -25.590 1.00 96.62 348 SER A C 1
ATOM 2428 O O . SER A 1 348 ? 17.864 -4.955 -25.998 1.00 96.62 348 SER A O 1
ATOM 2430 N N . GLN A 1 349 ? 20.034 -4.404 -25.954 1.00 96.50 349 GLN A N 1
ATOM 2431 C CA . GLN A 1 349 ? 20.444 -5.516 -26.823 1.00 96.50 349 GLN A CA 1
ATOM 2432 C C . GLN A 1 349 ? 20.361 -6.855 -26.065 1.00 96.50 349 GLN A C 1
ATOM 2434 O O . GLN A 1 349 ? 21.151 -7.050 -25.145 1.00 96.50 349 GLN A O 1
ATOM 2439 N N . PRO A 1 350 ? 19.491 -7.799 -26.471 1.00 96.88 350 PRO A N 1
ATOM 2440 C CA . PRO A 1 350 ? 19.347 -9.079 -25.785 1.00 96.88 350 PRO A CA 1
ATOM 2441 C C . PRO A 1 350 ? 20.482 -10.055 -26.102 1.00 96.88 350 PRO A C 1
ATOM 2443 O O . PRO A 1 350 ? 20.990 -10.114 -27.231 1.00 96.88 350 PRO A O 1
ATOM 2446 N N . THR A 1 351 ? 20.785 -10.917 -25.136 1.00 96.31 351 THR A N 1
ATOM 2447 C CA . THR A 1 351 ? 21.644 -12.087 -25.310 1.00 96.31 351 THR A CA 1
ATOM 2448 C C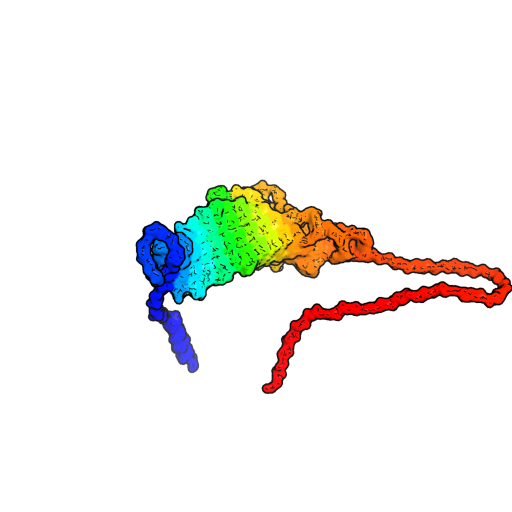 . THR A 1 351 ? 20.859 -13.224 -25.978 1.00 96.31 351 THR A C 1
ATOM 2450 O O . THR A 1 351 ? 19.968 -13.845 -25.389 1.00 96.31 351 THR A O 1
ATOM 2453 N N . VAL A 1 352 ? 21.202 -13.528 -27.235 1.00 96.25 352 VAL A N 1
ATOM 2454 C CA . VAL A 1 352 ? 20.500 -14.528 -28.065 1.00 96.25 352 VAL A CA 1
ATOM 2455 C C . VAL A 1 352 ? 21.349 -15.788 -28.300 1.00 96.25 352 VAL A C 1
ATOM 2457 O O . VAL A 1 352 ? 22.572 -15.690 -28.421 1.00 96.25 352 VAL A O 1
ATOM 2460 N N . PRO A 1 353 ? 20.741 -16.988 -28.385 1.00 95.94 353 PRO A N 1
ATOM 2461 C CA . PRO A 1 353 ? 21.467 -18.221 -28.668 1.00 95.94 353 PRO A CA 1
ATOM 2462 C C . PRO A 1 353 ? 21.841 -18.336 -30.155 1.00 95.94 353 PRO A C 1
ATOM 2464 O O . PRO A 1 353 ? 21.330 -17.614 -31.015 1.00 95.94 353 PRO A O 1
ATOM 2467 N N . SER A 1 354 ? 22.711 -19.300 -30.479 1.00 94.06 354 SER A N 1
ATOM 2468 C CA . SER A 1 354 ? 23.073 -19.606 -31.870 1.00 94.06 354 SER A CA 1
ATOM 2469 C C . SER A 1 354 ? 21.834 -19.899 -32.727 1.00 94.06 354 SER A C 1
ATOM 2471 O O . SER A 1 354 ? 20.885 -20.544 -32.279 1.00 94.06 354 SER A O 1
ATOM 2473 N N . GLY A 1 355 ? 21.840 -19.418 -33.972 1.00 94.25 355 GLY A N 1
ATOM 2474 C CA . GLY A 1 355 ? 20.693 -19.500 -34.881 1.00 94.25 355 GLY A CA 1
ATOM 2475 C C . GLY A 1 355 ? 19.682 -18.358 -34.736 1.00 94.25 355 GLY A C 1
ATOM 2476 O O . GLY A 1 355 ? 18.702 -18.336 -35.480 1.00 94.25 355 GLY A O 1
ATOM 2477 N N . TYR A 1 356 ? 19.925 -17.392 -33.846 1.00 96.94 356 TYR A N 1
ATOM 2478 C CA . TYR A 1 356 ? 19.128 -16.173 -33.690 1.00 96.94 356 TYR A CA 1
ATOM 2479 C C . TYR A 1 356 ? 20.000 -14.926 -33.820 1.00 96.94 356 TYR A C 1
ATOM 2481 O O . TYR A 1 356 ? 21.218 -14.973 -33.655 1.00 96.94 356 TYR A O 1
ATOM 2489 N N . LYS A 1 357 ? 19.366 -13.798 -34.139 1.00 95.88 357 LYS A N 1
ATOM 2490 C CA . LYS A 1 357 ? 20.007 -12.482 -34.182 1.00 95.88 357 LYS A CA 1
ATOM 2491 C C . LYS A 1 357 ? 19.133 -11.441 -33.494 1.00 95.88 357 LYS A C 1
ATOM 2493 O O . LYS A 1 357 ? 17.913 -11.458 -33.663 1.00 95.88 357 LYS A O 1
ATOM 2498 N N . ALA A 1 358 ? 19.770 -10.512 -32.789 1.00 97.38 358 ALA A N 1
ATOM 2499 C CA . ALA A 1 358 ? 19.156 -9.274 -32.330 1.00 97.38 358 ALA A CA 1
ATOM 2500 C C . ALA A 1 358 ? 19.436 -8.173 -33.360 1.00 97.38 358 ALA A C 1
ATOM 2502 O O . ALA A 1 358 ? 20.588 -7.940 -33.725 1.00 97.38 358 ALA A O 1
ATOM 2503 N N . THR A 1 359 ? 18.391 -7.525 -33.866 1.00 97.75 359 THR A N 1
ATOM 2504 C CA . THR A 1 359 ? 18.500 -6.423 -34.833 1.00 97.75 359 THR A CA 1
ATOM 2505 C C . THR A 1 359 ? 18.007 -5.149 -34.169 1.00 97.75 359 THR A C 1
ATOM 2507 O O . THR A 1 359 ? 16.900 -5.143 -33.637 1.00 97.75 359 THR A O 1
ATOM 2510 N N . LYS A 1 360 ? 18.823 -4.091 -34.184 1.00 98.06 360 LYS A N 1
ATOM 2511 C CA . LYS A 1 360 ? 18.415 -2.781 -33.677 1.00 98.06 360 LYS A CA 1
ATOM 2512 C C . LYS A 1 360 ? 17.408 -2.150 -34.638 1.00 98.06 360 LYS A C 1
ATOM 2514 O O . LYS A 1 360 ? 17.652 -2.121 -35.842 1.00 98.06 360 LYS A O 1
ATOM 2519 N N . ASN A 1 361 ? 16.306 -1.662 -34.093 1.00 96.81 361 ASN A N 1
ATOM 2520 C CA . ASN A 1 361 ? 15.243 -0.966 -34.800 1.00 96.81 361 ASN A CA 1
ATOM 2521 C C . ASN A 1 361 ? 15.509 0.545 -34.827 1.00 96.81 361 ASN A C 1
ATOM 2523 O O . ASN A 1 361 ? 16.288 1.072 -34.025 1.00 96.81 361 ASN A O 1
ATOM 2527 N N . ASP A 1 362 ? 14.808 1.252 -35.711 1.00 97.19 362 ASP A N 1
ATOM 2528 C CA . ASP A 1 362 ? 14.922 2.710 -35.848 1.00 97.19 362 ASP A CA 1
ATOM 2529 C C . ASP A 1 362 ? 14.459 3.462 -34.588 1.00 97.19 362 ASP A C 1
ATOM 2531 O O . ASP A 1 362 ? 14.972 4.537 -34.284 1.00 97.19 362 ASP A O 1
ATOM 2535 N N . ASP A 1 363 ? 13.531 2.881 -33.818 1.00 93.44 363 ASP A N 1
ATOM 2536 C CA . ASP A 1 363 ? 13.046 3.429 -32.542 1.00 93.44 363 ASP A CA 1
ATOM 2537 C C . ASP A 1 363 ? 13.998 3.163 -31.357 1.00 93.44 363 ASP A C 1
ATOM 2539 O O . ASP A 1 363 ? 13.678 3.487 -30.215 1.00 93.44 363 ASP A O 1
ATOM 2543 N N . GLY A 1 364 ? 15.166 2.567 -31.619 1.00 94.50 364 GLY A N 1
ATOM 2544 C CA . GLY A 1 364 ? 16.186 2.249 -30.623 1.00 94.50 364 GLY A CA 1
ATOM 2545 C C . GLY A 1 364 ? 15.998 0.906 -29.916 1.00 94.50 364 GLY A C 1
ATOM 2546 O O . GLY A 1 364 ? 16.951 0.447 -29.285 1.00 94.50 364 GLY A O 1
ATOM 2547 N N . THR A 1 365 ? 14.837 0.256 -30.058 1.00 97.19 365 THR A N 1
ATOM 2548 C CA . THR A 1 365 ? 14.592 -1.091 -29.516 1.00 97.19 365 THR A CA 1
ATOM 2549 C C . THR A 1 365 ? 15.326 -2.170 -30.319 1.00 97.19 365 THR A C 1
ATOM 2551 O O . THR A 1 365 ? 15.926 -1.904 -31.361 1.00 97.19 365 THR A O 1
ATOM 2554 N N . TRP A 1 366 ? 15.281 -3.413 -29.848 1.00 98.12 366 TRP A N 1
ATOM 2555 C CA . TRP A 1 366 ? 15.912 -4.568 -30.477 1.00 98.12 366 TRP A CA 1
ATOM 2556 C C . TRP A 1 366 ? 14.899 -5.673 -30.725 1.00 98.12 366 TRP A C 1
ATOM 2558 O O . TRP A 1 366 ? 14.246 -6.126 -29.790 1.00 98.12 366 TRP A O 1
ATOM 2568 N N . THR A 1 367 ? 14.810 -6.166 -31.958 1.00 97.75 367 THR A N 1
ATOM 2569 C CA . THR A 1 367 ? 13.968 -7.318 -32.301 1.00 97.75 367 THR A CA 1
ATOM 2570 C C . THR A 1 367 ? 14.808 -8.574 -32.493 1.00 97.75 367 THR A C 1
ATOM 2572 O O . THR A 1 367 ? 15.802 -8.575 -33.228 1.00 97.75 367 THR A O 1
ATOM 2575 N N . VAL A 1 368 ? 14.384 -9.670 -31.862 1.00 97.81 368 VAL A N 1
ATOM 2576 C CA . VAL A 1 368 ? 15.024 -10.982 -32.004 1.00 97.81 368 VAL A CA 1
ATOM 2577 C C . VAL A 1 368 ? 14.303 -11.822 -33.049 1.00 97.81 368 VAL A C 1
ATOM 2579 O O . VAL A 1 368 ? 13.087 -11.998 -32.998 1.00 97.81 368 VAL A O 1
ATOM 2582 N N . THR A 1 369 ? 15.064 -12.362 -34.002 1.00 96.00 369 THR A N 1
ATOM 2583 C CA . THR A 1 369 ? 14.551 -13.233 -35.070 1.00 96.00 369 THR A CA 1
ATOM 2584 C C . THR A 1 369 ? 15.453 -14.439 -35.290 1.00 96.00 369 THR A C 1
ATOM 2586 O O . THR A 1 369 ? 16.663 -14.387 -35.057 1.00 96.00 369 THR A O 1
ATOM 2589 N N . LYS A 1 370 ? 14.866 -15.534 -35.782 1.00 95.31 370 LYS A N 1
ATOM 2590 C CA . LYS A 1 370 ? 15.618 -16.708 -36.230 1.00 95.31 370 LYS A CA 1
ATOM 2591 C C . LYS A 1 370 ? 16.390 -16.378 -37.509 1.00 95.31 370 LYS A C 1
ATOM 2593 O O . LYS A 1 370 ? 15.830 -15.836 -38.464 1.00 95.31 370 LYS A O 1
ATOM 2598 N N . ILE A 1 371 ? 17.665 -16.744 -37.551 1.00 92.50 371 ILE A N 1
ATOM 2599 C CA . ILE A 1 371 ? 18.490 -16.640 -38.753 1.00 92.50 371 ILE A CA 1
ATOM 2600 C C . ILE A 1 371 ? 17.942 -17.631 -39.785 1.00 92.50 371 ILE A C 1
ATOM 2602 O O . ILE A 1 371 ? 17.899 -18.837 -39.545 1.00 92.50 371 ILE A O 1
ATOM 2606 N N . SER A 1 372 ? 17.511 -17.113 -40.935 1.00 83.50 372 SER A N 1
ATOM 2607 C CA . SER A 1 372 ? 17.092 -17.917 -42.084 1.00 83.50 372 SER A CA 1
ATOM 2608 C C . SER A 1 372 ? 18.128 -17.771 -43.191 1.00 83.50 372 SER A C 1
ATOM 2610 O O . SER A 1 372 ? 18.375 -16.662 -43.664 1.00 83.50 372 SER A O 1
ATOM 2612 N N . TYR A 1 373 ? 18.739 -18.883 -43.597 1.00 73.38 373 TYR A N 1
ATOM 2613 C CA . TYR A 1 373 ? 19.602 -18.925 -44.774 1.00 73.38 373 TYR A CA 1
ATOM 2614 C C . TYR A 1 373 ? 18.731 -19.190 -46.001 1.00 73.38 373 TYR A C 1
ATOM 2616 O O . TYR A 1 373 ? 18.181 -20.279 -46.149 1.00 73.38 373 TYR A O 1
ATOM 2624 N N . TYR A 1 374 ? 18.603 -18.202 -46.885 1.00 57.72 374 TYR A N 1
ATOM 2625 C CA . TYR A 1 374 ? 18.092 -18.458 -48.227 1.00 57.72 374 TYR A CA 1
ATOM 2626 C C . TYR A 1 374 ? 19.196 -19.147 -49.028 1.00 57.72 374 TYR A C 1
ATOM 2628 O O . TYR A 1 374 ? 20.214 -18.536 -49.353 1.00 57.72 374 TYR A O 1
ATOM 2636 N N . TYR A 1 375 ? 19.013 -20.435 -49.316 1.00 47.88 375 TYR A N 1
ATOM 2637 C CA . TYR A 1 375 ? 19.850 -21.144 -50.274 1.00 47.88 375 TYR A CA 1
ATOM 2638 C C . TYR A 1 375 ? 19.463 -20.676 -51.679 1.00 47.88 375 TYR A C 1
ATOM 2640 O O . TYR A 1 375 ? 18.393 -21.024 -52.175 1.00 47.88 375 TYR A O 1
ATOM 2648 N N . TYR A 1 376 ? 20.315 -19.870 -52.310 1.00 49.12 376 TYR A N 1
ATOM 2649 C CA . TYR A 1 376 ? 20.245 -19.649 -53.750 1.00 49.12 376 TYR A CA 1
ATOM 2650 C C . TYR A 1 376 ? 20.992 -20.805 -54.426 1.00 49.12 376 TYR A C 1
ATOM 2652 O O . TYR A 1 376 ? 22.218 -20.865 -54.298 1.00 49.12 376 TYR A O 1
ATOM 2660 N N . PRO A 1 377 ? 20.316 -21.742 -55.122 1.00 43.19 377 PRO A N 1
ATOM 2661 C CA . PRO A 1 377 ? 21.031 -22.654 -55.998 1.00 43.19 377 PRO A CA 1
ATOM 2662 C C . PRO A 1 377 ? 21.720 -21.809 -57.073 1.00 43.19 377 PRO A C 1
ATOM 2664 O O . PRO A 1 377 ? 21.065 -21.078 -57.815 1.00 43.19 377 PRO A O 1
ATOM 2667 N N . SER A 1 378 ? 23.051 -21.869 -57.113 1.00 41.12 378 SER A N 1
ATOM 2668 C CA . SER A 1 378 ? 23.843 -21.258 -58.177 1.00 41.12 378 SER A CA 1
ATOM 2669 C C . SER A 1 378 ? 23.368 -21.818 -59.518 1.00 41.12 378 SER A C 1
ATOM 2671 O O . SER A 1 378 ? 23.423 -23.030 -59.737 1.00 41.12 378 SER A O 1
ATOM 2673 N N . THR A 1 379 ? 22.884 -20.957 -60.413 1.00 46.81 379 THR A N 1
ATOM 2674 C CA . THR A 1 379 ? 22.717 -21.312 -61.820 1.00 46.81 379 THR A CA 1
ATOM 2675 C C . THR A 1 379 ? 24.109 -21.410 -62.424 1.00 46.81 379 THR A C 1
ATOM 2677 O O . THR A 1 379 ? 24.711 -20.400 -62.781 1.00 46.81 379 THR A O 1
ATOM 2680 N N . SER A 1 380 ? 24.653 -22.622 -62.484 1.00 43.75 380 SER A N 1
ATOM 2681 C CA . SER A 1 380 ? 25.890 -22.897 -63.205 1.00 43.75 380 SER A CA 1
ATOM 2682 C C . SER A 1 380 ? 25.683 -22.538 -64.678 1.00 43.75 380 SER A C 1
ATOM 2684 O O . SER A 1 380 ? 24.979 -23.247 -65.401 1.00 43.75 380 SER A O 1
ATOM 2686 N N . ASP A 1 381 ? 26.310 -21.452 -65.126 1.00 40.81 381 ASP A N 1
ATOM 2687 C CA . ASP A 1 381 ? 26.502 -21.162 -66.543 1.00 40.81 381 ASP A CA 1
ATOM 2688 C C . ASP A 1 381 ? 27.259 -22.332 -67.174 1.00 40.81 381 ASP A C 1
ATOM 2690 O O . ASP A 1 381 ? 28.470 -22.496 -67.005 1.00 40.81 381 ASP A O 1
ATOM 2694 N N . THR A 1 382 ? 26.530 -23.190 -67.885 1.00 35.59 382 THR A N 1
ATOM 2695 C CA . THR A 1 382 ? 27.143 -24.256 -68.672 1.00 35.59 382 THR A CA 1
ATOM 2696 C C . THR A 1 382 ? 27.422 -23.677 -70.048 1.00 35.59 382 THR A C 1
ATOM 2698 O O . THR A 1 382 ? 26.521 -23.495 -70.865 1.00 35.59 382 THR A O 1
ATOM 2701 N N . THR A 1 383 ? 28.684 -23.336 -70.288 1.00 34.81 383 THR A N 1
ATOM 2702 C CA . THR A 1 383 ? 29.179 -22.975 -71.611 1.00 34.81 383 THR A CA 1
ATOM 2703 C C . THR A 1 383 ? 28.911 -24.127 -72.581 1.00 34.81 383 THR A C 1
ATOM 2705 O O . THR A 1 383 ? 29.296 -25.276 -72.366 1.00 34.81 383 THR A O 1
ATOM 2708 N N . THR A 1 384 ? 28.205 -23.820 -73.665 1.00 31.78 384 THR A N 1
ATOM 2709 C CA . THR A 1 384 ? 27.983 -24.719 -74.797 1.00 31.78 384 THR A CA 1
ATOM 2710 C C . THR A 1 384 ? 29.320 -25.099 -75.427 1.00 31.78 384 THR A C 1
ATOM 2712 O O . THR A 1 384 ? 29.962 -24.261 -76.059 1.00 31.78 384 THR A O 1
ATOM 2715 N N . SER A 1 385 ? 29.722 -26.364 -75.299 1.00 33.59 385 SER A N 1
ATOM 2716 C CA . SER A 1 385 ? 30.772 -26.961 -76.127 1.00 33.59 385 SER A CA 1
ATOM 2717 C C . SER A 1 385 ? 30.135 -27.912 -77.137 1.00 33.59 385 SER A C 1
ATOM 2719 O O . SER A 1 385 ? 29.500 -28.904 -76.786 1.00 33.59 385 SER A O 1
ATOM 2721 N N . THR A 1 386 ? 30.267 -27.566 -78.413 1.00 36.06 386 THR A N 1
ATOM 2722 C CA . THR A 1 386 ? 29.772 -28.313 -79.569 1.00 36.06 386 THR A CA 1
ATOM 2723 C C . THR A 1 386 ? 30.722 -29.452 -79.929 1.00 36.06 386 THR A C 1
ATOM 2725 O O . THR A 1 386 ? 31.792 -29.172 -80.457 1.00 36.06 386 THR A O 1
ATOM 2728 N N . THR A 1 387 ? 30.326 -30.716 -79.744 1.00 33.22 387 THR A N 1
ATOM 2729 C CA . THR A 1 387 ? 30.744 -31.843 -80.607 1.00 33.22 387 THR A CA 1
ATOM 2730 C C . THR A 1 387 ? 29.693 -32.971 -80.597 1.00 33.22 387 THR A C 1
ATOM 2732 O O . THR A 1 387 ? 28.852 -33.080 -79.712 1.00 33.22 387 THR A O 1
ATOM 2735 N N . THR A 1 388 ? 29.688 -33.742 -81.679 1.00 34.50 388 THR A N 1
ATOM 2736 C CA . THR A 1 388 ? 28.588 -34.508 -82.288 1.00 34.50 388 THR A CA 1
ATOM 2737 C C . THR A 1 388 ? 28.310 -35.921 -81.731 1.00 34.50 388 THR A C 1
ATOM 2739 O O . THR A 1 388 ? 29.217 -36.735 -81.633 1.00 34.50 388 THR A O 1
ATOM 2742 N N . LYS A 1 389 ? 27.007 -36.221 -81.561 1.00 33.28 389 LYS A N 1
ATOM 2743 C CA . LYS A 1 389 ? 26.228 -37.461 -81.847 1.00 33.28 389 LYS A CA 1
ATOM 2744 C C . LYS A 1 389 ? 26.643 -38.838 -81.265 1.00 33.28 389 LYS A C 1
ATOM 2746 O O . LYS A 1 389 ? 27.540 -39.498 -81.774 1.00 33.28 389 LYS A O 1
ATOM 2751 N N . GLY A 1 390 ? 25.768 -39.371 -80.396 1.00 29.73 390 GLY A N 1
ATOM 2752 C CA . GLY A 1 390 ? 25.547 -40.804 -80.116 1.00 29.73 390 GLY A CA 1
ATOM 2753 C C . GLY A 1 390 ? 24.306 -41.016 -79.218 1.00 29.73 390 GLY A C 1
ATOM 2754 O O . GLY A 1 390 ? 24.156 -40.313 -78.230 1.00 29.73 390 GLY A O 1
ATOM 2755 N N . SER A 1 391 ? 23.381 -41.903 -79.606 1.00 33.91 391 SER A N 1
ATOM 2756 C CA . SER A 1 391 ? 21.998 -42.080 -79.091 1.00 33.91 391 SER A CA 1
ATOM 2757 C C . SER A 1 391 ? 21.850 -42.485 -77.597 1.00 33.91 391 SER A C 1
ATOM 2759 O O . SER A 1 391 ? 22.801 -43.005 -77.020 1.00 33.91 391 SER A O 1
ATOM 2761 N N . PRO A 1 392 ? 20.660 -42.307 -76.963 1.00 46.97 392 PRO A N 1
ATOM 2762 C CA . PRO A 1 392 ? 20.512 -42.198 -75.506 1.00 46.97 392 PRO A CA 1
ATOM 2763 C C . PRO A 1 392 ? 20.155 -43.523 -74.824 1.00 46.97 392 PRO A C 1
ATOM 2765 O O . PRO A 1 392 ? 19.353 -44.278 -75.374 1.00 46.97 392 PRO A O 1
ATOM 2768 N N . LYS A 1 393 ? 20.639 -43.752 -73.590 1.00 37.53 393 LYS A N 1
ATOM 2769 C CA . LYS A 1 393 ? 20.036 -44.702 -72.637 1.00 37.53 393 LYS A CA 1
ATOM 2770 C C . LYS A 1 393 ? 20.222 -44.284 -71.166 1.00 37.53 393 LYS A C 1
ATOM 2772 O O . LYS A 1 393 ? 21.306 -43.884 -70.767 1.00 37.53 393 LYS A O 1
ATOM 2777 N N . THR A 1 394 ? 19.112 -44.473 -70.437 1.00 33.28 394 THR A N 1
ATOM 2778 C CA . THR A 1 394 ? 18.896 -44.659 -68.982 1.00 33.28 394 THR A CA 1
ATOM 2779 C C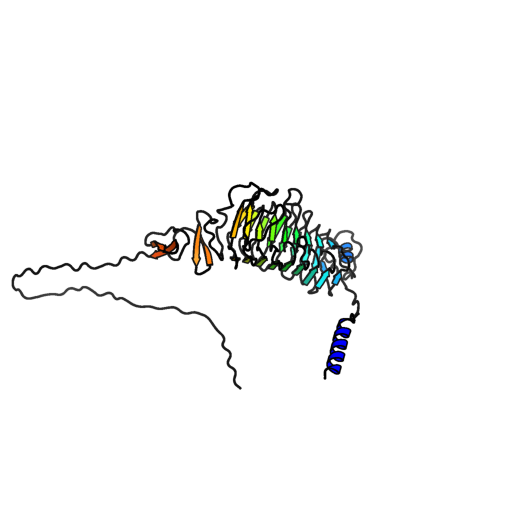 . THR A 1 394 ? 18.938 -43.457 -68.020 1.00 33.28 394 THR A C 1
ATOM 2781 O O . THR A 1 394 ? 19.994 -42.941 -67.689 1.00 33.28 394 THR A O 1
ATOM 2784 N N . PHE A 1 395 ? 17.724 -43.090 -67.568 1.00 32.94 395 PHE A N 1
ATOM 2785 C CA . PHE A 1 395 ? 17.286 -42.711 -66.207 1.00 32.94 395 PHE A CA 1
ATOM 2786 C C . PHE A 1 395 ? 18.343 -42.734 -65.085 1.00 32.94 395 PHE A C 1
ATOM 2788 O O . PHE A 1 395 ? 18.987 -43.764 -64.916 1.00 32.94 395 PHE A O 1
ATOM 2795 N N . ASP A 1 396 ? 18.350 -41.704 -64.220 1.00 29.08 396 ASP A N 1
ATOM 2796 C CA . ASP A 1 396 ? 17.987 -41.887 -62.800 1.00 29.08 396 ASP A CA 1
ATOM 2797 C C . ASP A 1 396 ? 17.576 -40.570 -62.095 1.00 29.08 396 ASP A C 1
ATOM 2799 O O . ASP A 1 396 ? 17.843 -39.467 -62.571 1.00 29.08 396 ASP A O 1
ATOM 2803 N N . ALA A 1 397 ? 16.848 -40.741 -60.995 1.00 35.22 397 ALA A N 1
ATOM 2804 C CA . ALA A 1 397 ? 15.923 -39.854 -60.310 1.00 35.22 397 ALA A CA 1
ATOM 2805 C C . ALA A 1 397 ? 16.531 -38.703 -59.485 1.00 35.22 397 ALA A C 1
ATOM 2807 O O . ALA A 1 397 ? 17.502 -38.863 -58.751 1.00 35.22 397 ALA A O 1
ATOM 2808 N N . GLY A 1 398 ? 15.835 -37.562 -59.500 1.00 31.81 398 GLY A N 1
ATOM 2809 C CA . GLY A 1 398 ? 15.998 -36.459 -58.552 1.00 31.81 398 GLY A CA 1
ATOM 2810 C C . GLY A 1 398 ? 14.629 -36.020 -58.043 1.00 31.81 398 GLY A C 1
ATOM 2811 O O . GLY A 1 398 ? 13.955 -35.207 -58.668 1.00 31.81 398 GLY A O 1
ATOM 2812 N N . ILE A 1 399 ? 14.204 -36.653 -56.952 1.00 36.38 399 ILE A N 1
ATOM 2813 C CA . ILE A 1 399 ? 12.913 -36.518 -56.273 1.00 36.38 399 ILE A CA 1
ATOM 2814 C C . ILE A 1 399 ? 12.641 -35.081 -55.800 1.00 36.38 399 ILE A C 1
ATOM 2816 O O . ILE A 1 399 ? 13.495 -34.414 -55.222 1.00 36.38 399 ILE A O 1
ATOM 2820 N N . ALA A 1 400 ? 11.396 -34.657 -56.014 1.00 36.66 400 ALA A N 1
ATOM 2821 C CA . ALA A 1 400 ? 10.773 -33.455 -55.484 1.00 36.66 400 ALA A CA 1
ATOM 2822 C C . ALA A 1 400 ? 10.408 -33.604 -53.995 1.00 36.66 400 ALA A C 1
ATOM 2824 O O . ALA A 1 400 ? 9.852 -34.627 -53.602 1.00 36.66 400 ALA A O 1
ATOM 2825 N N . VAL A 1 4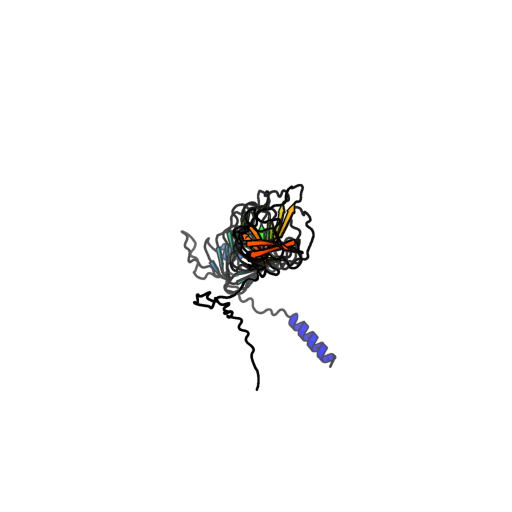01 ? 10.613 -32.556 -53.192 1.00 36.09 401 VAL A N 1
ATOM 2826 C CA . VAL A 1 401 ? 9.941 -32.364 -51.890 1.00 36.09 401 VAL A CA 1
ATOM 2827 C C . VAL A 1 401 ? 9.591 -30.873 -51.779 1.00 36.09 401 VAL A C 1
ATOM 2829 O O . VAL A 1 401 ? 10.475 -30.034 -51.654 1.00 36.09 401 VAL A O 1
ATOM 2832 N N . TYR A 1 402 ? 8.389 -30.482 -52.206 1.00 34.59 402 TYR A N 1
ATOM 2833 C CA . TYR A 1 402 ? 7.168 -30.262 -51.409 1.00 34.59 402 TYR A CA 1
ATOM 2834 C C . TYR A 1 402 ? 7.273 -29.168 -50.333 1.00 34.59 402 TYR A C 1
ATOM 2836 O O . TYR A 1 402 ? 7.705 -29.396 -49.207 1.00 34.59 402 TYR A O 1
ATOM 2844 N N . VAL A 1 403 ? 6.760 -27.988 -50.692 1.00 39.88 403 VAL A N 1
ATOM 2845 C CA . VAL A 1 403 ? 6.231 -26.982 -49.764 1.00 39.88 403 VAL A CA 1
ATOM 2846 C C . VAL A 1 403 ? 4.804 -27.411 -49.407 1.00 39.88 403 VAL A C 1
ATOM 2848 O O . VAL A 1 403 ? 3.977 -27.592 -50.299 1.00 39.88 403 VAL A O 1
ATOM 2851 N N . GLY A 1 404 ? 4.523 -27.604 -48.117 1.00 32.12 404 GLY A N 1
ATOM 2852 C CA . GLY A 1 404 ? 3.213 -28.002 -47.595 1.00 32.12 404 GLY A CA 1
ATOM 2853 C C . GLY A 1 404 ? 2.762 -27.088 -46.454 1.00 32.12 404 GLY A C 1
ATOM 2854 O O . GLY A 1 404 ? 3.509 -26.851 -45.512 1.00 32.12 404 GLY A O 1
ATOM 2855 N N . MET A 1 405 ? 1.550 -26.557 -46.601 1.00 38.44 405 MET A N 1
ATOM 2856 C CA . MET A 1 405 ? 0.878 -25.511 -45.823 1.00 38.44 405 MET A CA 1
ATOM 2857 C C . MET A 1 405 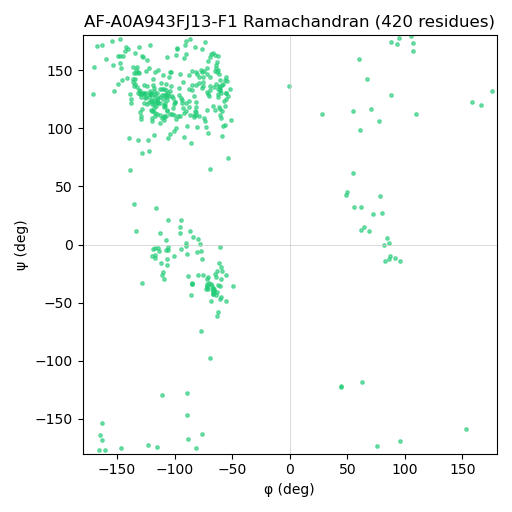? 0.355 -25.919 -44.425 1.00 38.44 405 MET A C 1
ATOM 2859 O O . MET A 1 405 ? -0.141 -27.024 -44.262 1.00 38.44 405 MET A O 1
ATOM 2863 N N . ALA A 1 406 ? 0.347 -24.922 -43.522 1.00 38.66 406 ALA A N 1
ATOM 2864 C CA . ALA A 1 406 ? -0.752 -24.404 -42.671 1.00 38.66 406 ALA A CA 1
ATOM 2865 C C . ALA A 1 406 ? -1.520 -25.257 -41.620 1.00 38.66 406 ALA A C 1
ATOM 2867 O O . ALA A 1 406 ? -1.664 -26.466 -41.726 1.00 38.66 406 ALA A O 1
ATOM 2868 N N . LEU A 1 407 ? -2.143 -24.484 -40.702 1.00 32.03 407 LEU A N 1
ATOM 2869 C CA . LEU A 1 407 ? -3.112 -24.772 -39.617 1.00 32.03 407 LEU A CA 1
ATOM 2870 C C . LEU A 1 407 ? -2.484 -25.153 -38.259 1.00 32.03 407 LEU A C 1
ATOM 2872 O O . LEU A 1 407 ? -1.605 -25.995 -38.198 1.00 32.03 407 LEU A O 1
ATOM 2876 N N . THR A 1 408 ? -2.835 -24.541 -37.120 1.00 37.38 408 THR A N 1
ATOM 2877 C CA . THR A 1 408 ? -4.163 -24.096 -36.646 1.00 37.38 408 THR A CA 1
ATOM 2878 C C . THR A 1 408 ? -4.091 -22.898 -35.684 1.00 37.38 408 THR A C 1
ATOM 2880 O O . THR A 1 408 ? -3.388 -22.945 -34.676 1.00 37.38 408 THR A O 1
ATOM 2883 N N . SER A 1 409 ? -4.918 -21.881 -35.936 1.00 41.09 409 SER A N 1
ATOM 2884 C CA . SER A 1 409 ? -5.412 -20.906 -34.958 1.00 41.09 409 SER A CA 1
ATOM 2885 C C . SER A 1 409 ? -6.884 -21.217 -34.647 1.00 41.09 409 SER A C 1
ATOM 2887 O O . SER A 1 409 ? -7.653 -21.414 -35.584 1.00 41.09 409 SER A O 1
ATOM 2889 N N . ALA A 1 410 ? -7.261 -21.290 -33.361 1.00 35.31 410 ALA A N 1
ATOM 2890 C CA . ALA A 1 410 ? -8.584 -20.931 -32.806 1.00 35.31 410 ALA A CA 1
ATOM 2891 C C . ALA A 1 410 ? -8.770 -21.448 -31.363 1.00 35.31 410 ALA A C 1
ATOM 2893 O O . ALA A 1 410 ? -8.768 -22.655 -31.144 1.00 35.31 410 ALA A O 1
ATOM 2894 N N . ALA A 1 411 ? -8.989 -20.515 -30.426 1.00 37.34 411 ALA A N 1
ATOM 2895 C CA . ALA A 1 411 ? -9.943 -20.533 -29.297 1.00 37.34 411 ALA A CA 1
ATOM 2896 C C . ALA A 1 411 ? -9.444 -19.526 -28.235 1.00 37.34 411 ALA A C 1
ATOM 2898 O O . ALA A 1 411 ? -8.316 -19.634 -27.780 1.00 37.34 411 ALA A O 1
ATOM 2899 N N . GLY A 1 412 ? -10.179 -18.509 -27.795 1.00 30.55 412 GLY A N 1
ATOM 2900 C CA . GLY A 1 412 ? -11.530 -18.085 -28.117 1.00 30.55 412 GLY A CA 1
ATOM 2901 C C . GLY A 1 412 ? -11.790 -16.703 -27.511 1.00 30.55 412 GLY A C 1
ATOM 2902 O O . GLY A 1 412 ? -11.191 -16.330 -26.506 1.00 30.55 412 GLY A O 1
ATOM 2903 N N . VAL A 1 413 ? -12.695 -15.948 -28.127 1.00 37.38 413 VAL A N 1
ATOM 2904 C CA . VAL A 1 413 ? -13.322 -14.785 -27.495 1.00 37.38 413 VAL A CA 1
ATOM 2905 C C . VAL A 1 413 ? -14.819 -14.971 -27.679 1.00 37.38 413 VAL A C 1
ATOM 2907 O O . VAL A 1 413 ? -15.331 -14.908 -28.795 1.00 37.38 413 VAL A O 1
ATOM 2910 N N . ALA A 1 414 ? -15.508 -15.294 -26.589 1.00 36.50 414 ALA A N 1
ATOM 2911 C CA . ALA A 1 414 ? -16.957 -15.287 -26.542 1.00 36.50 414 ALA A CA 1
ATOM 2912 C C . ALA A 1 414 ? -17.410 -13.840 -26.322 1.00 36.50 414 ALA A C 1
ATOM 2914 O O . ALA A 1 414 ? -17.082 -13.240 -25.301 1.00 36.50 414 ALA A O 1
ATOM 2915 N N . PHE A 1 415 ? -18.165 -13.286 -27.269 1.00 36.41 415 PHE A N 1
ATOM 2916 C CA . PHE A 1 415 ? -18.933 -12.065 -27.051 1.00 36.41 415 PHE A CA 1
ATOM 2917 C C . PHE A 1 415 ? -20.417 -12.397 -27.184 1.00 36.41 415 PHE A C 1
ATOM 2919 O O . PHE A 1 415 ? -20.880 -12.881 -28.217 1.00 36.41 415 PHE A O 1
ATOM 2926 N N . VAL A 1 416 ? -21.145 -12.175 -26.093 1.00 44.31 416 VAL A N 1
ATOM 2927 C CA . VAL A 1 416 ? -22.589 -12.366 -25.973 1.00 44.31 416 VAL A CA 1
ATOM 2928 C C . VAL A 1 416 ? -23.284 -11.135 -26.552 1.00 44.31 416 VAL A C 1
ATOM 2930 O O . VAL A 1 416 ? -23.177 -10.041 -26.006 1.00 44.31 416 VAL A O 1
ATOM 2933 N N . GLY A 1 417 ? -24.013 -11.320 -27.652 1.00 37.34 417 GLY A N 1
ATOM 2934 C CA . GLY A 1 417 ? -24.917 -10.328 -28.233 1.00 37.34 417 GLY A CA 1
ATOM 2935 C C . GLY A 1 417 ? -26.364 -10.799 -28.119 1.00 37.34 417 GLY A C 1
ATOM 2936 O O . GLY A 1 417 ? -26.794 -11.691 -28.844 1.00 37.34 417 GLY A O 1
ATOM 2937 N N . LYS A 1 418 ? -27.103 -10.200 -27.184 1.00 40.28 418 LYS A N 1
ATOM 2938 C CA . LYS A 1 418 ? -28.533 -10.403 -26.915 1.00 40.28 418 LYS A CA 1
ATOM 2939 C C . LYS A 1 418 ? -29.374 -9.801 -28.052 1.00 40.28 418 LYS A C 1
ATOM 2941 O O . LYS A 1 418 ? -29.186 -8.631 -28.375 1.00 40.28 418 LYS A O 1
ATOM 2946 N N . LYS A 1 419 ? -30.325 -10.558 -28.614 1.00 41.81 419 LYS A N 1
ATOM 2947 C CA . LYS A 1 419 ? -31.374 -10.030 -29.506 1.00 41.81 419 LYS A CA 1
ATOM 2948 C C . LYS A 1 419 ? -32.713 -9.921 -28.770 1.00 41.81 419 LYS A C 1
ATOM 2950 O O . LYS A 1 419 ? -33.079 -10.808 -28.004 1.00 41.81 419 LYS A O 1
ATOM 2955 N N . ARG A 1 420 ? -33.372 -8.785 -28.997 1.00 44.03 420 ARG A N 1
ATOM 2956 C CA . ARG A 1 420 ? -34.779 -8.459 -28.713 1.00 44.03 420 ARG A CA 1
ATOM 2957 C C . ARG A 1 420 ? -35.650 -8.832 -29.926 1.00 44.03 420 ARG A C 1
ATOM 2959 O O . ARG A 1 420 ? -35.071 -9.129 -30.968 1.00 44.03 420 ARG A O 1
ATOM 2966 N N . GLU A 1 421 ? -36.966 -8.664 -29.736 1.00 42.06 421 GLU A N 1
ATOM 2967 C CA . GLU A 1 421 ? -38.142 -8.791 -30.639 1.00 42.06 421 GLU A CA 1
ATOM 2968 C C . GLU A 1 421 ? -38.965 -10.033 -30.235 1.00 42.06 421 GLU A C 1
ATOM 2970 O O . GLU A 1 421 ? -38.431 -11.139 -30.252 1.00 42.06 421 GLU A O 1
ATOM 2975 N N . ASP A 1 422 ? -40.195 -9.954 -29.712 1.00 45.09 422 ASP A N 1
ATOM 2976 C CA . ASP A 1 422 ? -41.234 -8.904 -29.649 1.00 45.09 422 ASP A CA 1
ATOM 2977 C C . ASP A 1 422 ? -41.930 -8.856 -28.274 1.00 45.09 422 ASP A C 1
ATOM 2979 O O . ASP A 1 422 ? -41.974 -9.910 -27.593 1.00 45.09 422 ASP A O 1
#

Solvent-accessible surface area (backbone atoms only — not comparable to full-atom values): 21676 Å² total; per-residue (Å²): 111,73,69,61,53,52,52,52,52,53,50,55,53,48,60,74,64,50,76,78,83,69,69,88,68,75,40,49,31,32,47,51,68,90,72,85,68,95,86,65,78,91,70,60,83,71,45,69,27,77,45,73,64,57,43,57,68,73,50,55,69,74,24,41,38,35,37,76,45,60,39,78,45,84,53,76,56,60,46,76,32,82,45,32,32,34,40,35,26,69,66,23,44,38,35,24,72,58,8,33,35,37,40,28,51,21,36,35,36,41,30,37,22,36,40,41,14,31,24,29,38,35,41,32,22,79,40,8,38,41,37,36,32,67,57,18,38,38,40,8,63,26,66,47,69,88,18,22,13,36,40,36,24,17,55,62,7,32,40,39,32,26,12,36,37,30,7,28,7,26,21,15,33,28,49,34,32,43,89,80,32,12,37,27,36,39,38,33,30,65,73,12,36,36,28,17,75,23,76,76,11,23,9,31,35,34,32,18,52,32,40,40,37,28,53,21,22,39,32,26,9,8,14,7,32,41,36,31,15,17,39,37,42,26,59,24,27,39,31,26,4,73,13,65,58,45,79,91,59,83,45,88,97,60,79,68,57,31,1,18,8,34,38,40,42,34,35,70,36,81,36,36,67,59,41,61,40,26,58,25,28,36,28,36,20,87,59,31,47,14,65,47,61,37,61,27,75,90,40,77,78,56,75,54,48,34,33,67,24,29,38,23,47,32,88,56,71,87,30,39,20,92,67,38,42,40,35,49,58,89,75,37,27,34,42,40,74,53,58,71,48,67,60,57,35,20,64,56,88,71,48,53,41,92,64,40,46,69,42,79,44,96,88,61,31,21,39,35,39,68,66,76,83,83,83,74,80,78,81,76,82,75,80,88,77,91,81,86,90,82,88,91,84,82,88,86,89,84,85,85,83,84,92,81,82,88,87,88,88,89,87,84,82,90,80,92,78,88,82,87,88,134

Secondary structure (DSSP, 8-state):
-HHHHHHHHHHHHHHTTS----------EEEE--S--TT---PPTT-EESSHHHHHHHPPTT-EEE-SS-EEE-SS--EEE-S-EEEE-TT-EEEESSS-SEEESS-EEEESEEEEESS-SEEE-TT-EEEE-TTEEEEE----TT--SEEE-STT-EEEESSEEEESSSEEEEE--STTT---EEEE-TT-EEEE-STT-EEEEEEEEEEEEE-SSEEEESEEEEEEEEEEEESS-EEEE-SPP------TTS----S-SEEEEES--TT-SEEEEESS-EEEESSS-SEEEEE-TT--S---S-BSS-EESS--GGGB-TTEEEEEETTEEEEEESSS--SEEESS-----TTEEEEE-TTS-EEEEE----------------------------------------------------

pLDDT: mean 84.67, std 21.43, range [29.08, 99.0]